Protein AF-0000000086658424 (afdb_homodimer)

Foldseek 3Di:
DDPLLVVLQQPWAEEEQDPAPLVVVVVVVVVGDYHYDHFPDDLPDDPVVDPDPWVSQQVVFVVSQVRVQVVCVPPPGHGQKYKGKDKWKDDVPDIFFFAPALVSLLVLLVVQAQHKIKMKMKMWMDGPVDIDIGMWMKIWHFYHDDSVRSNVQSVVVQQGNGHSRAACVPPSVVGTPDMGTAPVSRSHDRPVVVVVVSCVVRVVVD/DDPLLVVLQQPWAAEEQDPAPLVVVVVVVVVGDYHYDHFPDDPPDDPVVDPDPWVSQQVVFVVSQVRVQVVCVPPPGHGQKYKGKDKWKDDVPDIFFFAPALVSLLVLLVVQAQHKIKMKMKMWMDGPVDIDIGMWMKIWHFYHDDSVRSSVQSVVVQQGNGHSRAACVPPSVVGTPDMGTAPVSRSHDRPVVVVVVSCVVRVVVD

Solvent-accessible surface area (backbone atoms only — not comparable to full-atom values): 21266 Å² total; per-residue (Å²): 102,42,67,57,24,50,52,52,57,70,73,38,44,34,34,32,24,43,78,51,65,55,44,51,53,56,49,44,68,70,74,48,78,62,45,74,41,61,41,79,56,74,93,71,76,66,68,85,79,44,93,46,71,57,66,46,34,18,48,53,3,38,47,21,33,49,43,43,48,63,75,40,68,80,44,94,72,62,57,52,33,38,38,14,45,34,57,38,22,29,56,86,90,45,76,32,49,54,30,89,44,71,68,47,28,50,54,48,43,63,68,42,47,65,31,72,34,37,28,38,17,8,31,19,41,36,37,89,87,46,76,50,70,48,59,50,61,21,39,38,28,30,34,94,67,53,71,64,34,53,50,42,49,53,70,71,55,62,20,51,90,20,41,46,26,45,36,69,91,51,72,35,28,51,48,40,53,28,34,45,30,32,71,36,23,68,58,40,49,45,43,24,62,49,48,52,51,47,34,59,63,44,42,67,72,107,99,42,66,56,24,52,51,52,57,69,74,39,44,35,34,32,24,42,79,50,66,57,47,50,53,56,48,45,66,72,74,50,77,62,44,74,42,63,42,80,55,73,91,70,76,65,65,87,79,44,93,47,71,55,66,46,34,18,47,54,4,38,48,21,33,50,43,42,46,64,75,41,68,80,44,92,72,59,57,53,32,39,38,15,45,36,57,39,23,29,56,86,89,47,76,32,47,55,30,88,44,71,68,47,27,49,54,47,44,61,68,42,46,65,32,73,33,37,28,36,17,8,30,18,41,37,37,89,87,45,74,51,72,48,61,50,62,21,40,39,28,30,34,93,68,53,71,63,35,53,51,44,49,52,70,72,56,61,21,50,89,20,42,44,27,45,35,66,91,52,75,36,28,51,49,39,54,28,34,44,29,31,70,36,23,70,57,39,51,46,43,24,62,48,47,53,51,47,34,60,64,44,43,66,73,109

InterPro domains:
  IPR003697 Nucleoside triphosphate pyrophosphatase Maf-like protein [MF_00528] (13-203)
  IPR003697 Nucleoside triphosphate pyrophosphatase Maf-like protein [PF02545] (13-200)
  IPR003697 Nucleoside triphosphate pyrophosphatase Maf-like protein [PIRSF006305] (11-201)
  IPR003697 Nucleoside triphosphate pyrophosphatase Maf-like protein [PTHR43213] (12-201)
  IPR003697 Nucleoside triphosphate pyrophosphatase Maf-like protein [TIGR00172] (13-198)
  IPR003697 Nucleoside triphosphate pyrophosphatase Maf-like protein [cd00555] (14-198)
  IPR029001 Inosine triphosphate pyrophosphatase-like [G3DSA:3.90.950.10] (10-203)
  IPR029001 Inosine triphosphate pyrophosphatase-like [SSF52972] (13-200)

Structure (mmCIF, N/CA/C/O backbone):
data_AF-0000000086658424-model_v1
#
loop_
_entity.id
_entity.type
_entity.pdbx_description
1 polymer 'Uncharacterized protein'
#
loop_
_atom_site.group_PDB
_atom_site.id
_atom_site.type_symbol
_atom_site.label_atom_id
_atom_site.label_alt_id
_atom_site.label_comp_id
_atom_site.label_asym_id
_atom_site.label_entity_id
_atom_site.label_seq_id
_atom_site.pdbx_PDB_ins_code
_atom_site.Cartn_x
_atom_site.Cartn_y
_atom_site.Cartn_z
_atom_site.occupancy
_atom_site.B_iso_or_equiv
_atom_site.auth_seq_id
_atom_site.auth_comp_id
_atom_site.auth_asym_id
_atom_site.auth_atom_id
_atom_site.pdbx_PDB_model_num
ATOM 1 N N . MET A 1 1 ? 13.133 10.625 6.812 1 86.56 1 MET A N 1
ATOM 2 C CA . MET A 1 1 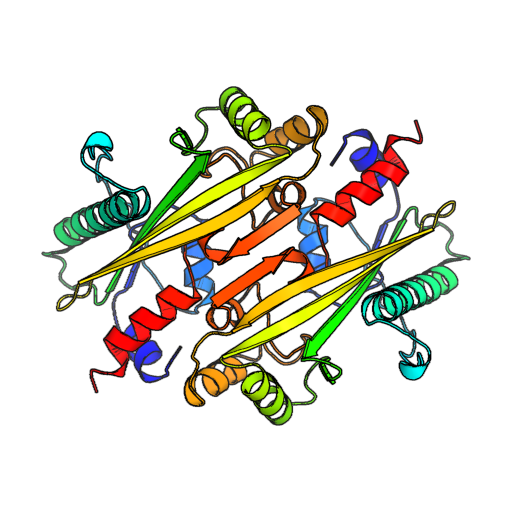? 13.023 11.875 7.562 1 86.56 1 MET A CA 1
ATOM 3 C C . MET A 1 1 ? 14.406 12.406 7.941 1 86.56 1 MET A C 1
ATOM 5 O O . MET A 1 1 ? 15.273 11.641 8.359 1 86.56 1 MET A O 1
ATOM 9 N N . LEU A 1 2 ? 14.555 13.734 7.816 1 90.5 2 LEU A N 1
ATOM 10 C CA . LEU A 1 2 ? 15.828 14.359 8.148 1 90.5 2 LEU A CA 1
ATOM 11 C C . LEU A 1 2 ? 16.078 14.289 9.656 1 90.5 2 LEU A C 1
ATOM 13 O O . LEU A 1 2 ? 15.148 14.367 10.453 1 90.5 2 LEU A O 1
ATOM 17 N N . GLU A 1 3 ? 17.359 14.203 9.953 1 91.38 3 GLU A N 1
ATOM 18 C CA . GLU A 1 3 ? 17.734 14.031 11.359 1 91.38 3 GLU A CA 1
ATOM 19 C C . GLU A 1 3 ? 17.219 15.18 12.211 1 91.38 3 GLU A C 1
ATOM 21 O O . GLU A 1 3 ? 16.656 14.953 13.297 1 91.38 3 GLU A O 1
ATOM 26 N N . PRO A 1 4 ? 17.375 16.422 11.781 1 93.25 4 PRO A N 1
ATOM 27 C CA . PRO A 1 4 ? 16.828 17.531 12.586 1 93.25 4 PRO A CA 1
ATOM 28 C C . PRO A 1 4 ? 15.328 17.406 12.812 1 93.25 4 PRO A C 1
ATOM 30 O O . PRO A 1 4 ? 14.828 17.75 13.891 1 93.25 4 PRO A O 1
ATOM 33 N N . THR A 1 5 ? 14.648 16.984 11.812 1 95.19 5 THR A N 1
ATOM 34 C CA . THR A 1 5 ? 13.203 16.766 11.922 1 95.19 5 THR A CA 1
ATOM 35 C C . THR A 1 5 ? 12.891 15.68 12.938 1 95.19 5 THR A C 1
ATOM 37 O O . THR A 1 5 ? 12.055 15.867 13.82 1 95.19 5 THR A O 1
ATOM 40 N N . MET A 1 6 ? 13.57 14.578 12.828 1 94.06 6 MET A N 1
ATOM 41 C CA . MET A 1 6 ? 13.367 13.469 13.75 1 94.06 6 MET A CA 1
ATOM 42 C C . MET A 1 6 ? 13.641 13.898 15.188 1 94.06 6 MET A C 1
ATOM 44 O O . MET A 1 6 ? 12.875 13.57 16.094 1 94.06 6 MET A O 1
ATOM 48 N N . GLN A 1 7 ? 14.672 14.625 15.367 1 94.31 7 GLN A N 1
ATOM 49 C CA . GLN A 1 7 ? 15.039 15.109 16.703 1 94.31 7 GLN A CA 1
ATOM 50 C C . GLN A 1 7 ? 13.953 16.016 17.266 1 94.31 7 GLN A C 1
ATOM 52 O O . GLN A 1 7 ? 13.562 15.867 18.438 1 94.31 7 GLN A O 1
ATOM 57 N N . ALA A 1 8 ? 13.539 16.891 16.469 1 94.75 8 ALA A N 1
ATOM 58 C CA . ALA A 1 8 ? 12.508 17.812 16.906 1 94.75 8 ALA A CA 1
ATOM 59 C C . ALA A 1 8 ? 11.227 17.078 17.281 1 94.75 8 ALA A C 1
ATOM 61 O O . ALA A 1 8 ? 10.602 17.375 18.312 1 94.75 8 ALA A O 1
ATOM 62 N N . LEU A 1 9 ? 10.859 16.125 16.484 1 95.75 9 LEU A N 1
ATOM 63 C CA . LEU A 1 9 ? 9.609 15.398 16.688 1 95.75 9 LEU A CA 1
ATOM 64 C C . LEU A 1 9 ? 9.711 14.484 17.906 1 95.75 9 LEU A C 1
ATOM 66 O O . LEU A 1 9 ? 8.742 14.328 18.656 1 95.75 9 LEU A O 1
ATOM 70 N N . THR A 1 10 ? 10.852 13.914 18.109 1 95 10 THR A N 1
ATOM 71 C CA . THR A 1 10 ? 11.016 12.992 19.234 1 95 10 THR A CA 1
ATOM 72 C C . THR A 1 10 ? 11.062 13.75 20.562 1 95 10 THR A C 1
ATOM 74 O O . THR A 1 10 ? 10.68 13.219 21.594 1 95 10 THR A O 1
ATOM 77 N N . ALA A 1 11 ? 11.43 14.953 20.516 1 94.88 11 ALA A N 1
ATOM 78 C CA . ALA A 1 11 ? 11.578 15.766 21.719 1 94.88 11 ALA A CA 1
ATOM 79 C C . ALA A 1 11 ? 10.258 16.438 22.094 1 94.88 11 ALA A C 1
ATOM 81 O O . ALA A 1 11 ? 10.102 16.922 23.219 1 94.88 11 ALA A O 1
ATOM 82 N N . GLY A 1 12 ? 9.367 16.5 21.219 1 95.94 12 GLY A N 1
ATOM 83 C CA . GLY A 1 12 ? 8.156 17.266 21.453 1 95.94 12 GLY A CA 1
ATOM 84 C C . GLY A 1 12 ? 6.945 16.406 21.734 1 95.94 12 GLY A C 1
ATOM 85 O O . GLY A 1 12 ? 7 15.18 21.578 1 95.94 12 GLY A O 1
ATOM 86 N N . ARG A 1 13 ? 5.828 17.094 22.141 1 98.06 13 ARG A N 1
ATOM 87 C CA . ARG A 1 13 ? 4.527 16.469 22.328 1 98.06 13 ARG A CA 1
ATOM 88 C C . ARG A 1 13 ? 3.754 16.422 21.016 1 98.06 13 ARG A C 1
ATOM 90 O O . ARG A 1 13 ? 3.396 17.469 20.469 1 98.06 13 ARG A O 1
ATOM 97 N N . LEU A 1 14 ? 3.521 15.219 20.547 1 98.31 14 LEU A N 1
ATOM 98 C CA . LEU A 1 14 ? 2.871 15.031 19.25 1 98.31 14 LEU A CA 1
ATOM 99 C C . LEU A 1 14 ? 1.434 14.555 19.422 1 98.31 14 LEU A C 1
ATOM 101 O O . LEU A 1 14 ? 1.171 13.648 20.219 1 98.31 14 LEU A O 1
ATOM 105 N N . ILE A 1 15 ? 0.523 15.195 18.672 1 98.75 15 ILE A N 1
ATOM 106 C CA . ILE A 1 15 ? -0.893 14.852 18.766 1 98.75 15 ILE A CA 1
ATOM 107 C C . ILE A 1 15 ? -1.399 14.406 17.391 1 98.75 15 ILE A C 1
ATOM 109 O O . ILE A 1 15 ? -1.143 15.062 16.375 1 98.75 15 ILE A O 1
ATOM 113 N N . LEU A 1 16 ? -1.988 13.305 17.328 1 98.62 16 LEU A N 1
ATOM 114 C CA . LEU A 1 16 ? -2.76 12.875 16.172 1 98.62 16 LEU A CA 1
ATOM 115 C C . LEU A 1 16 ? -4.246 13.156 16.375 1 98.62 16 LEU A C 1
ATOM 117 O O . LEU A 1 16 ? -4.91 12.477 17.156 1 98.62 16 LEU A O 1
ATOM 121 N N . ALA A 1 17 ? -4.785 14.133 15.672 1 98.44 17 ALA A N 1
ATOM 122 C CA . ALA A 1 17 ? -6.191 14.523 15.766 1 98.44 17 ALA A CA 1
ATOM 123 C C . ALA A 1 17 ? -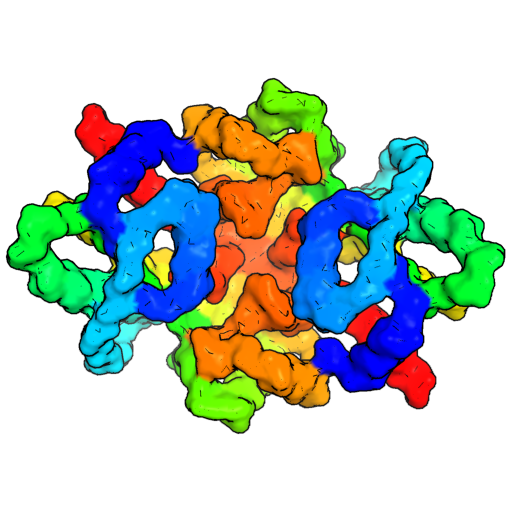7.059 13.648 14.867 1 98.44 17 ALA A C 1
ATOM 125 O O . ALA A 1 17 ? -7.75 14.148 13.977 1 98.44 17 ALA A O 1
ATOM 126 N N . SER A 1 18 ? -7.055 12.383 15.062 1 97.06 18 SER A N 1
ATOM 127 C CA . SER A 1 18 ? -7.777 11.398 14.266 1 97.06 18 SER A CA 1
ATOM 128 C C . SER A 1 18 ? -8.109 10.156 15.078 1 97.06 18 SER A C 1
ATOM 130 O O . SER A 1 18 ? -7.305 9.711 15.898 1 97.06 18 SER A O 1
ATOM 132 N N . GLY A 1 19 ? -9.297 9.656 14.875 1 94 19 GLY A N 1
ATOM 133 C CA . GLY A 1 19 ? -9.672 8.391 15.469 1 94 19 GLY A CA 1
ATOM 134 C C . GLY A 1 19 ? -9.414 7.203 14.555 1 94 19 GLY A C 1
ATOM 135 O O . GLY A 1 19 ? -9.758 6.066 14.891 1 94 19 GLY A O 1
ATOM 136 N N . SER A 1 20 ? -8.844 7.387 13.414 1 94.75 20 SER A N 1
ATOM 137 C CA . SER A 1 20 ? -8.586 6.328 12.438 1 94.75 20 SER A CA 1
ATOM 138 C C . SER A 1 20 ? -7.457 5.414 12.898 1 94.75 20 SER A C 1
ATOM 140 O O . SER A 1 20 ? -6.316 5.859 13.055 1 94.75 20 SER A O 1
ATOM 142 N N . PRO A 1 21 ? -7.715 4.133 13.047 1 94.81 21 PRO A N 1
ATOM 143 C CA . PRO A 1 21 ? -6.633 3.209 13.398 1 94.81 21 PRO A CA 1
ATOM 144 C C . PRO A 1 21 ? -5.539 3.146 12.336 1 94.81 21 PRO A C 1
ATOM 146 O O . PRO A 1 21 ? -4.359 2.996 12.672 1 94.81 21 PRO A O 1
ATOM 149 N N . ARG A 1 22 ? -5.891 3.277 11.117 1 95.12 22 ARG A N 1
ATOM 150 C CA . ARG A 1 22 ? -4.914 3.223 10.039 1 95.12 22 ARG A CA 1
ATOM 151 C C . ARG A 1 22 ? -3.951 4.402 10.109 1 95.12 22 ARG A C 1
ATOM 153 O O . ARG A 1 22 ? -2.744 4.238 9.914 1 95.12 22 ARG A O 1
ATOM 160 N N . ARG A 1 23 ? -4.453 5.582 10.352 1 96.56 23 ARG A N 1
ATOM 161 C CA . ARG A 1 23 ? -3.598 6.754 10.484 1 96.56 23 ARG A CA 1
ATOM 162 C C . ARG A 1 23 ? -2.625 6.594 11.648 1 96.56 23 ARG A C 1
ATOM 164 O O . ARG A 1 23 ? -1.448 6.941 11.531 1 96.56 23 ARG A O 1
ATOM 171 N N . TYR A 1 24 ? -3.152 6.043 12.672 1 95.69 24 TYR A N 1
ATOM 172 C CA . TYR A 1 24 ? -2.303 5.777 13.828 1 95.69 24 TYR A CA 1
ATOM 173 C C . TYR A 1 24 ? -1.211 4.77 13.484 1 95.69 24 TYR A C 1
ATOM 175 O O . TYR A 1 24 ? -0.041 4.977 13.812 1 95.69 24 TYR A O 1
ATOM 183 N N . GLU A 1 25 ? -1.564 3.68 12.82 1 94.44 25 GLU A N 1
ATOM 184 C CA . GLU A 1 25 ? -0.61 2.65 12.414 1 94.44 25 GLU A CA 1
ATOM 185 C C . GLU A 1 25 ? 0.49 3.234 11.531 1 94.44 25 GLU A C 1
ATOM 187 O O . GLU A 1 25 ? 1.666 2.902 11.695 1 94.44 25 GLU A O 1
ATOM 192 N N . ILE A 1 26 ? 0.102 4.062 10.641 1 94.31 26 ILE A N 1
ATOM 193 C CA . ILE A 1 26 ? 1.041 4.656 9.695 1 94.31 26 ILE A CA 1
ATOM 194 C C . ILE A 1 26 ? 2.062 5.508 10.445 1 94.31 26 ILE A C 1
ATOM 196 O O . ILE A 1 26 ? 3.27 5.383 10.219 1 94.31 26 ILE A O 1
ATOM 200 N N . ILE A 1 27 ? 1.636 6.34 11.367 1 92.94 27 ILE A N 1
ATOM 201 C CA . ILE A 1 27 ? 2.541 7.254 12.055 1 92.94 27 ILE A CA 1
ATOM 202 C C . ILE A 1 27 ? 3.381 6.484 13.07 1 92.94 27 ILE A C 1
ATOM 204 O O . ILE A 1 27 ? 4.535 6.832 13.328 1 92.94 27 ILE A O 1
ATOM 208 N N . GLN A 1 28 ? 2.77 5.426 13.609 1 92.94 28 GLN A N 1
ATOM 209 C CA . GLN A 1 28 ? 3.527 4.57 14.516 1 92.94 28 GLN A CA 1
ATOM 210 C C . GLN A 1 28 ? 4.73 3.951 13.812 1 92.94 28 GLN A C 1
ATOM 212 O O . GLN A 1 28 ? 5.805 3.818 14.406 1 92.94 28 GLN A O 1
ATOM 217 N N . LYS A 1 29 ? 4.59 3.596 12.625 1 91.31 29 LYS A N 1
ATOM 218 C CA . LYS A 1 29 ? 5.66 2.977 11.844 1 91.31 29 LYS A CA 1
ATOM 219 C C . LYS A 1 29 ? 6.816 3.947 11.633 1 91.31 29 LYS A C 1
ATOM 221 O O . LYS A 1 29 ? 7.941 3.529 11.336 1 91.31 29 LYS A O 1
ATOM 226 N N . LEU A 1 30 ? 6.527 5.23 11.805 1 91.12 30 LEU A N 1
ATOM 227 C CA . LEU A 1 30 ? 7.566 6.242 11.664 1 91.12 30 LEU A CA 1
ATOM 228 C C . LEU A 1 30 ? 8.445 6.297 12.906 1 91.12 30 LEU A C 1
ATOM 230 O O . LEU A 1 30 ? 9.461 7.004 12.922 1 91.12 30 LEU A O 1
ATOM 234 N N . GLY A 1 31 ? 8.102 5.578 13.93 1 89.56 31 GLY A N 1
ATOM 235 C CA . GLY A 1 31 ? 8.867 5.562 15.164 1 89.56 31 GLY A CA 1
ATOM 236 C C . GLY A 1 31 ? 8.562 6.738 16.078 1 89.56 31 GLY A C 1
ATOM 237 O O . GLY A 1 31 ? 9.383 7.113 16.906 1 89.56 31 GLY A O 1
ATOM 238 N N . LEU A 1 32 ? 7.488 7.371 15.844 1 93 32 LEU A N 1
ATOM 239 C CA . LEU A 1 32 ? 7.082 8.531 16.625 1 93 32 LEU A CA 1
ATOM 240 C C . LEU A 1 32 ? 5.941 8.18 17.578 1 93 32 LEU A C 1
ATOM 242 O O . LEU A 1 32 ? 5.098 7.336 17.25 1 93 32 LEU A O 1
ATOM 246 N N . ASN A 1 33 ? 5.965 8.758 18.656 1 93.94 33 ASN A N 1
ATOM 247 C CA . ASN A 1 33 ? 4.93 8.523 19.656 1 93.94 33 ASN A CA 1
ATOM 248 C C . ASN A 1 33 ? 3.887 9.633 19.656 1 93.94 33 ASN A C 1
ATOM 250 O O . ASN A 1 33 ? 4.125 10.711 20.203 1 93.94 33 ASN A O 1
ATOM 254 N N . PHE A 1 34 ? 2.736 9.359 19.203 1 96.94 34 PHE A N 1
ATOM 255 C CA . PHE A 1 34 ? 1.647 10.328 19.141 1 96.94 34 PHE A CA 1
ATOM 256 C C . PHE A 1 34 ? 0.583 10.023 20.188 1 96.94 34 PHE A C 1
ATOM 258 O O . PHE A 1 34 ? 0.247 8.859 20.422 1 96.94 34 PHE A O 1
ATOM 265 N N . GLU A 1 35 ? 0.128 10.992 20.797 1 97.81 35 GLU A N 1
ATOM 266 C CA . GLU A 1 35 ? -1.126 10.93 21.547 1 97.81 35 GLU A CA 1
ATOM 267 C C . GLU A 1 35 ? -2.326 11.078 20.625 1 97.81 35 GLU A C 1
ATOM 269 O O . GLU A 1 35 ? -2.375 12.008 19.812 1 97.81 35 GLU A O 1
ATOM 274 N N . VAL A 1 36 ? -3.219 10.172 20.734 1 98.19 36 VAL A N 1
ATOM 275 C CA . VAL A 1 36 ? -4.418 10.258 19.906 1 98.19 36 VAL A CA 1
ATOM 276 C C . VAL A 1 36 ? -5.477 11.094 20.609 1 98.19 36 VAL A C 1
ATOM 278 O O . VAL A 1 36 ? -5.809 10.844 21.781 1 98.19 36 VAL A O 1
ATOM 281 N N . MET A 1 37 ? -5.918 12.078 20.016 1 98 37 MET A N 1
ATOM 282 C CA . MET A 1 37 ? -7.027 12.906 20.484 1 98 37 MET A CA 1
ATOM 283 C C . MET A 1 37 ? -8.055 13.117 19.375 1 98 37 MET A C 1
ATOM 285 O O . MET A 1 37 ? -7.852 13.953 18.484 1 98 37 MET A O 1
ATOM 289 N N . ILE A 1 38 ? -9.117 12.461 19.484 1 97.31 38 ILE A N 1
ATOM 290 C CA . ILE A 1 38 ? -10.133 12.492 18.438 1 97.31 38 ILE A CA 1
ATOM 291 C C . ILE A 1 38 ? -10.859 13.836 18.469 1 97.31 38 ILE A C 1
ATOM 293 O O . ILE A 1 38 ? -11.266 14.305 19.531 1 97.31 38 ILE A O 1
ATOM 297 N N . SER A 1 39 ? -10.977 14.445 17.312 1 96.75 39 SER A N 1
ATOM 298 C CA . SER A 1 39 ? -11.672 15.727 17.188 1 96.75 39 SER A CA 1
ATOM 299 C C . SER A 1 39 ? -13.164 15.578 17.453 1 96.75 39 SER A C 1
ATOM 301 O O . SER A 1 39 ? -13.773 14.586 17.047 1 96.75 39 SER A O 1
ATOM 303 N N . ASN A 1 40 ? -13.797 16.578 18.016 1 94 40 ASN A N 1
ATOM 304 C CA . ASN A 1 40 ? -15.242 16.656 18.219 1 94 40 ASN A CA 1
ATOM 305 C C . ASN A 1 40 ? -15.906 17.547 17.156 1 94 40 ASN A C 1
ATOM 307 O O . ASN A 1 40 ? -17.078 17.891 17.281 1 94 40 ASN A O 1
ATOM 311 N N . TYR A 1 41 ? -15.07 17.953 16.266 1 92 41 TYR A N 1
ATOM 312 C CA . TYR A 1 41 ? -15.602 18.828 15.219 1 92 41 TYR A CA 1
ATOM 313 C C . TYR A 1 41 ? -16.781 18.156 14.508 1 92 41 TYR A C 1
ATOM 315 O O . TYR A 1 41 ? -16.656 17.031 14.016 1 92 41 TYR A O 1
ATOM 323 N N . ASP A 1 42 ? -17.938 18.844 14.508 1 86.56 42 ASP A N 1
ATOM 324 C CA . ASP A 1 42 ? -19.125 18.375 13.789 1 86.56 42 ASP A CA 1
ATOM 325 C C . ASP A 1 42 ? -19.016 18.688 12.297 1 86.56 42 ASP A C 1
ATOM 327 O O . ASP A 1 42 ? -19.141 19.828 11.883 1 86.56 42 ASP A O 1
ATOM 331 N N . GLU A 1 43 ? -18.734 17.734 11.484 1 81.62 43 GLU A N 1
ATOM 332 C CA . GLU A 1 43 ? -18.5 17.906 10.055 1 81.62 43 GLU A CA 1
ATOM 333 C C . GLU A 1 43 ? -19.719 18.531 9.375 1 81.62 43 GLU A C 1
ATOM 335 O O . GLU A 1 43 ? -20.469 17.844 8.672 1 81.62 43 GLU A O 1
ATOM 340 N N . ASN A 1 44 ? -19.938 19.891 9.492 1 86.12 44 ASN A N 1
ATOM 341 C CA . ASN A 1 44 ? -21.062 20.625 8.922 1 86.12 44 ASN A CA 1
ATOM 342 C C . ASN A 1 44 ? -20.609 21.578 7.828 1 86.12 44 ASN A C 1
ATOM 344 O O . ASN A 1 44 ? -21.312 22.547 7.512 1 86.12 44 ASN A O 1
ATOM 348 N N . LEU A 1 45 ? -19.5 21.344 7.383 1 90.94 45 LEU A N 1
ATOM 349 C CA . LEU A 1 45 ? -18.969 22.188 6.32 1 90.94 45 LEU A CA 1
ATOM 350 C C . LEU A 1 45 ? -19.828 22.078 5.062 1 90.94 45 LEU A C 1
ATOM 352 O O . LEU A 1 45 ? -20.094 20.969 4.586 1 90.94 45 LEU A O 1
ATOM 356 N N . ASP A 1 46 ? -20.312 23.188 4.531 1 94 46 ASP A N 1
ATOM 357 C CA . ASP A 1 46 ? -21.172 23.234 3.354 1 94 46 ASP A CA 1
ATOM 358 C C . ASP A 1 46 ? -20.359 22.969 2.08 1 94 46 ASP A C 1
ATOM 360 O O . ASP A 1 46 ? -19.672 23.859 1.589 1 94 46 ASP A O 1
ATOM 364 N N . ARG A 1 47 ? -20.578 21.781 1.57 1 92.56 47 ARG A N 1
ATOM 365 C CA . ARG A 1 47 ? -19.828 21.359 0.386 1 92.56 47 ARG A CA 1
ATOM 366 C C . ARG A 1 47 ? -20.078 22.297 -0.783 1 92.56 47 ARG A C 1
ATOM 368 O O . ARG A 1 47 ? -19.203 22.516 -1.617 1 92.56 47 ARG A O 1
ATOM 375 N N . SER A 1 48 ? -21.203 22.938 -0.91 1 93.81 48 SER A N 1
ATOM 376 C CA . SER A 1 48 ? -21.594 23.766 -2.045 1 93.81 48 SER A CA 1
ATOM 377 C C . SER A 1 48 ? -20.734 25.031 -2.145 1 93.81 48 SER A C 1
ATOM 379 O O . SER A 1 48 ? -20.688 25.672 -3.191 1 93.81 48 SER A O 1
ATOM 381 N N . LYS A 1 49 ? -20.094 25.312 -1.074 1 95.31 49 LYS A N 1
ATOM 382 C CA . LYS A 1 49 ? -19.266 26.516 -1.04 1 95.31 49 LYS A CA 1
ATOM 383 C C . LYS A 1 49 ? -17.891 26.25 -1.642 1 95.31 49 LYS A C 1
ATOM 385 O O . LYS A 1 49 ? -17.078 27.172 -1.774 1 95.31 49 LYS A O 1
ATOM 390 N N . TYR A 1 50 ? -17.641 25.047 -1.986 1 95.25 50 TYR A N 1
ATOM 391 C CA . TYR A 1 50 ? -16.328 24.688 -2.492 1 95.25 50 TYR A CA 1
ATOM 392 C C . TYR A 1 50 ? -16.375 24.375 -3.984 1 95.25 50 TYR A C 1
ATOM 394 O O . TYR A 1 50 ? -17.328 23.75 -4.461 1 95.25 50 TYR A O 1
ATOM 402 N N . LYS A 1 51 ? -15.328 24.812 -4.625 1 93.69 51 LYS A N 1
ATOM 403 C CA . LYS A 1 51 ? -15.258 24.609 -6.07 1 93.69 51 LYS A CA 1
ATOM 404 C C . LYS A 1 51 ? -14.641 23.25 -6.402 1 93.69 51 LYS A C 1
ATOM 406 O O . LYS A 1 51 ? -14.82 22.734 -7.508 1 93.69 51 LYS A O 1
ATOM 411 N N . ASN A 1 52 ? -13.836 22.703 -5.488 1 95.31 52 ASN A N 1
ATOM 412 C CA . ASN A 1 52 ? -13.227 21.406 -5.754 1 95.31 52 ASN A CA 1
ATOM 413 C C . ASN A 1 52 ? -13.133 20.562 -4.484 1 95.31 52 ASN A C 1
ATOM 415 O O . ASN A 1 52 ? -13.156 21.094 -3.377 1 95.31 52 ASN A O 1
ATOM 419 N N . HIS A 1 53 ? -13.008 19.219 -4.691 1 97.19 53 HIS A N 1
ATOM 420 C CA . HIS A 1 53 ? -12.953 18.234 -3.607 1 97.19 53 HIS A CA 1
ATOM 421 C C . HIS A 1 53 ? -11.727 18.469 -2.729 1 97.19 53 HIS A C 1
ATOM 423 O O . HIS A 1 53 ? -11.789 18.266 -1.512 1 97.19 53 HIS A O 1
ATOM 429 N N . GLY A 1 54 ? -10.656 18.891 -3.33 1 97.44 54 GLY A N 1
ATOM 430 C CA . GLY A 1 54 ? -9.391 19.078 -2.627 1 97.44 54 GLY A CA 1
ATOM 431 C C . GLY A 1 54 ? -9.461 20.156 -1.555 1 97.44 54 GLY A C 1
ATOM 432 O O . GLY A 1 54 ? -9.078 19.922 -0.407 1 97.44 54 GLY A O 1
ATOM 433 N N . ASP A 1 55 ? -9.984 21.344 -1.912 1 97.56 55 ASP A N 1
ATOM 434 C CA . ASP A 1 55 ? -10.125 22.438 -0.958 1 97.56 55 ASP A CA 1
ATOM 435 C C . ASP A 1 55 ? -11.07 22.062 0.177 1 97.56 55 ASP A C 1
ATOM 437 O O . ASP A 1 55 ? -10.836 22.406 1.335 1 97.56 55 ASP A O 1
ATOM 441 N N . TYR A 1 56 ? -12.078 21.344 -0.204 1 97.06 56 TYR A N 1
ATOM 442 C CA . TYR A 1 56 ? -13.078 20.906 0.764 1 97.06 56 TYR A CA 1
ATOM 443 C C . TYR A 1 56 ? -12.469 19.984 1.806 1 97.06 56 TYR A C 1
ATOM 445 O O . TYR A 1 56 ? -12.594 20.219 3.01 1 97.06 56 TYR A O 1
ATOM 453 N N . ILE A 1 57 ? -11.766 18.922 1.381 1 97.44 57 ILE A N 1
ATOM 454 C CA . ILE A 1 57 ? -11.242 17.906 2.285 1 97.44 57 ILE A CA 1
ATOM 455 C C . ILE A 1 57 ? -10.125 18.516 3.141 1 97.44 57 ILE A C 1
ATOM 457 O O . ILE A 1 57 ? -9.953 18.125 4.301 1 97.44 57 ILE A O 1
ATOM 461 N N . GLN A 1 58 ? -9.344 19.391 2.578 1 97.38 58 GLN A N 1
ATOM 462 C CA . GLN A 1 58 ? -8.297 20.094 3.322 1 97.38 58 GLN A CA 1
ATOM 463 C C . GLN A 1 58 ? -8.875 20.859 4.508 1 97.38 58 GLN A C 1
ATOM 465 O O . GLN A 1 58 ? -8.312 20.828 5.605 1 97.38 58 GLN A O 1
ATOM 470 N N . ASP A 1 59 ? -9.977 21.562 4.254 1 97.94 59 ASP A N 1
ATOM 471 C CA . ASP A 1 59 ? -10.602 22.344 5.312 1 97.94 59 ASP A CA 1
ATOM 472 C C . ASP A 1 59 ? -11.195 21.422 6.387 1 97.94 59 ASP A C 1
ATOM 474 O O . ASP A 1 59 ? -11.164 21.766 7.574 1 97.94 59 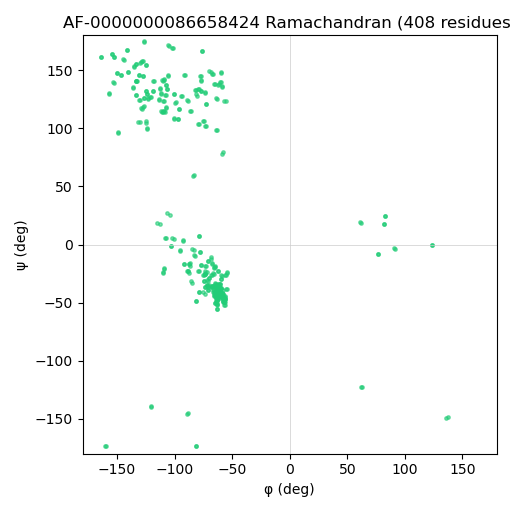ASP A O 1
ATOM 478 N N . LEU A 1 60 ? -11.727 20.312 5.957 1 97.56 60 LEU A N 1
ATOM 479 C CA . LEU A 1 60 ? -12.219 19.359 6.945 1 97.56 60 LEU A CA 1
ATOM 480 C C . LEU A 1 60 ? -11.102 18.938 7.895 1 97.56 60 LEU A C 1
ATOM 482 O O . LEU A 1 60 ? -11.289 18.922 9.109 1 97.56 60 LEU A O 1
ATOM 486 N N . ALA A 1 61 ? -9.938 18.641 7.375 1 98.31 61 ALA A N 1
ATOM 487 C CA . ALA A 1 61 ? -8.781 18.281 8.203 1 98.31 61 ALA A CA 1
ATOM 488 C C . ALA A 1 61 ? -8.398 19.453 9.117 1 98.31 61 ALA A C 1
ATOM 490 O O . ALA A 1 61 ? -8.133 19.25 10.305 1 98.31 61 ALA A O 1
ATOM 491 N N . LYS A 1 62 ? -8.383 20.625 8.531 1 98.5 62 LYS A N 1
ATOM 492 C CA . LYS A 1 62 ? -8.008 21.828 9.258 1 98.5 62 LYS A CA 1
ATOM 493 C C . LYS A 1 62 ? -8.914 22.047 10.469 1 98.5 62 LYS A C 1
ATOM 495 O O . LYS A 1 62 ? -8.422 22.297 11.578 1 98.5 62 LYS A O 1
ATOM 500 N N . PHE A 1 63 ? -10.195 21.906 10.312 1 98.12 63 PHE A N 1
ATOM 501 C CA . PHE A 1 63 ? -11.141 22.188 11.383 1 98.12 63 PHE A CA 1
ATOM 502 C C . PHE A 1 63 ? -11.055 21.125 12.477 1 98.12 63 PHE A C 1
ATOM 504 O O . PHE A 1 63 ? -11.242 21.422 13.656 1 98.12 63 PHE A O 1
ATOM 511 N N . LYS A 1 64 ? -10.734 19.906 12.109 1 98.12 64 LYS A N 1
ATOM 512 C CA . LYS A 1 64 ? -10.484 18.891 13.117 1 98.12 64 LYS A CA 1
ATOM 513 C C . LYS A 1 64 ? -9.273 19.234 13.977 1 98.12 64 LYS A C 1
ATOM 515 O O . LYS A 1 64 ? -9.312 19.094 15.195 1 98.12 64 LYS A O 1
ATOM 520 N N . VAL A 1 65 ? -8.227 19.703 13.352 1 98.62 65 VAL A N 1
ATOM 521 C CA . VAL A 1 65 ? -7.008 20.078 14.055 1 98.62 65 VAL A CA 1
ATOM 522 C C . VAL A 1 65 ? -7.281 21.297 14.945 1 98.62 65 VAL A C 1
ATOM 524 O O . VAL A 1 65 ? -6.82 21.344 16.094 1 98.62 65 VAL A O 1
ATOM 527 N N . HIS A 1 66 ? -8.055 22.266 14.438 1 98.19 66 HIS A N 1
ATOM 528 C CA . HIS A 1 66 ? -8.375 23.453 15.211 1 98.19 66 HIS A CA 1
ATOM 529 C C . HIS A 1 66 ? -9.172 23.094 16.453 1 98.19 66 HIS A C 1
ATOM 531 O O . HIS A 1 66 ? -8.953 23.672 17.531 1 98.19 66 HIS A O 1
ATOM 537 N N . ASP A 1 67 ? -10.086 22.203 16.297 1 98.12 67 ASP A N 1
ATOM 538 C CA . ASP A 1 67 ? -10.859 21.75 17.438 1 98.12 67 ASP A CA 1
ATOM 539 C C . ASP A 1 67 ? -9.938 21.203 18.531 1 98.12 67 ASP A C 1
ATOM 541 O O . ASP A 1 67 ? -10.039 21.609 19.688 1 98.12 67 ASP A O 1
ATOM 545 N N . VAL A 1 68 ? -9.047 20.281 18.188 1 98.31 68 VAL A N 1
ATOM 546 C CA . VAL A 1 68 ? -8.125 19.656 19.125 1 98.31 68 VAL A CA 1
ATOM 547 C C . VAL A 1 68 ? -7.18 20.719 19.703 1 98.31 68 VAL A C 1
ATOM 549 O O . VAL A 1 68 ? -6.902 20.719 20.906 1 98.31 68 VAL A O 1
ATOM 552 N N . TYR A 1 69 ? -6.684 21.625 18.844 1 97.88 69 TYR A N 1
ATOM 553 C CA . TYR A 1 69 ? -5.805 22.703 19.266 1 97.88 69 TYR A CA 1
ATOM 554 C C . TYR A 1 69 ? -6.461 23.547 20.359 1 97.88 69 TYR A C 1
ATOM 556 O O . TYR A 1 69 ? -5.844 23.844 21.375 1 97.88 69 TYR A O 1
ATOM 564 N N . GLN A 1 70 ? -7.719 23.922 20.156 1 97.25 70 GLN A N 1
ATOM 565 C CA . GLN A 1 70 ? -8.445 24.75 21.109 1 97.25 70 GLN A CA 1
ATOM 566 C C . GLN A 1 70 ? -8.617 24.047 22.453 1 97.25 70 GLN A C 1
ATOM 568 O O . GLN A 1 70 ? -8.516 24.656 23.516 1 97.25 70 GLN A O 1
ATOM 573 N N . ARG A 1 71 ? -8.805 22.75 22.438 1 96.88 71 ARG A N 1
ATOM 574 C CA . ARG A 1 71 ? -8.992 21.969 23.656 1 96.88 71 ARG A CA 1
ATOM 575 C C . ARG A 1 71 ? -7.691 21.844 24.438 1 96.88 71 ARG A C 1
ATOM 577 O O . ARG A 1 71 ? -7.707 21.641 25.656 1 96.88 71 ARG A O 1
ATOM 584 N N . LEU A 1 72 ? -6.629 21.984 23.719 1 96.81 72 LEU A N 1
ATOM 585 C CA . LEU A 1 72 ? -5.328 21.766 24.344 1 96.81 72 LEU A CA 1
ATOM 586 C C . LEU A 1 72 ? -4.645 23.109 24.641 1 96.81 72 LEU A C 1
ATOM 588 O O . LEU A 1 72 ? -3.535 23.125 25.188 1 96.81 72 LEU A O 1
ATOM 592 N N . LYS A 1 73 ? -5.219 24.203 24.312 1 93.19 73 LYS A N 1
ATOM 593 C CA . LYS A 1 73 ? -4.586 25.516 24.344 1 93.19 73 LYS A CA 1
ATOM 594 C C . LYS A 1 73 ? -4.121 25.875 25.75 1 93.19 73 LYS A C 1
ATOM 596 O O . LYS A 1 73 ? -3.15 26.609 25.922 1 93.19 73 LYS A O 1
ATOM 601 N N . ASN A 1 74 ? -4.715 25.344 26.812 1 93.62 74 ASN A N 1
ATOM 602 C CA . ASN A 1 74 ? -4.375 25.688 28.188 1 93.62 74 ASN A CA 1
ATOM 603 C C . ASN A 1 74 ? -3.639 24.531 28.875 1 93.62 74 ASN A C 1
ATOM 605 O O . ASN A 1 74 ? -3.418 24.578 30.094 1 93.62 74 ASN A O 1
ATOM 609 N N . ASP A 1 75 ? -3.309 23.469 28.141 1 95.5 75 ASP A N 1
ATOM 610 C CA . ASP A 1 75 ? -2.537 22.359 28.703 1 95.5 75 ASP A CA 1
ATOM 611 C C . ASP A 1 75 ? -1.175 22.844 29.203 1 95.5 75 ASP A C 1
ATOM 613 O O . ASP A 1 75 ? -0.542 23.703 28.578 1 95.5 75 ASP A O 1
ATOM 617 N N . PRO A 1 76 ? -0.754 22.359 30.297 1 95.5 76 PRO A N 1
ATOM 618 C CA . PRO A 1 76 ? 0.554 22.75 30.828 1 95.5 76 PRO A CA 1
ATOM 619 C C . PRO A 1 76 ? 1.688 22.516 29.828 1 95.5 76 PRO A C 1
ATOM 621 O O . PRO A 1 76 ? 2.645 23.297 29.781 1 95.5 76 PRO A O 1
ATOM 624 N N . ILE A 1 77 ? 1.592 21.422 29.109 1 96 77 ILE A N 1
ATOM 625 C CA . ILE A 1 77 ? 2.555 21.141 28.047 1 96 77 ILE A CA 1
ATOM 626 C C . ILE A 1 77 ? 1.883 21.281 26.688 1 96 77 ILE A C 1
ATOM 628 O O . ILE A 1 77 ? 0.992 20.5 26.344 1 96 77 ILE A O 1
ATOM 632 N N . SER A 1 78 ? 2.33 22.234 25.953 1 95.81 78 SER A N 1
ATOM 633 C CA . SER A 1 78 ? 1.767 22.5 24.625 1 95.81 78 SER A CA 1
ATOM 634 C C . SER A 1 78 ? 2.273 21.484 23.609 1 95.81 78 SER A C 1
ATOM 636 O O . SER A 1 78 ? 3.449 21.109 23.625 1 95.81 78 SER A O 1
ATOM 638 N N . PRO A 1 79 ? 1.376 21.078 22.734 1 97.5 79 PRO A N 1
ATOM 639 C CA . PRO A 1 79 ? 1.882 20.219 21.672 1 97.5 79 PRO A CA 1
ATOM 640 C C . PRO A 1 79 ? 2.865 20.938 20.75 1 97.5 79 PRO A C 1
ATOM 642 O O . PRO A 1 79 ? 2.666 22.109 20.422 1 97.5 79 PRO A O 1
ATOM 645 N N . SER A 1 80 ? 3.906 20.25 20.406 1 97.38 80 SER A N 1
ATOM 646 C CA . SER A 1 80 ? 4.84 20.781 19.422 1 97.38 80 SER A CA 1
ATOM 647 C C . SER A 1 80 ? 4.309 20.609 18.016 1 97.38 80 SER A C 1
ATOM 649 O O . SER A 1 80 ? 4.711 21.328 17.094 1 97.38 80 SER A O 1
ATOM 651 N N . LEU A 1 81 ? 3.369 19.609 17.828 1 98.38 81 LEU A N 1
ATOM 652 C CA . LEU A 1 81 ? 2.773 19.328 16.531 1 98.38 81 LEU A CA 1
ATOM 653 C C . LEU A 1 81 ? 1.427 18.625 16.688 1 98.38 81 LEU A C 1
ATOM 655 O O . LEU A 1 81 ? 1.292 17.703 17.5 1 98.38 81 LEU A O 1
ATOM 659 N N . ILE A 1 82 ? 0.45 19.094 16.047 1 98.75 82 ILE A N 1
ATOM 660 C CA . ILE A 1 82 ? -0.83 18.406 15.875 1 98.75 82 ILE A CA 1
ATOM 661 C C . ILE A 1 82 ? -1.021 18.047 14.398 1 98.75 82 ILE A C 1
ATOM 663 O O . ILE A 1 82 ? -0.875 18.906 13.523 1 98.75 82 ILE A O 1
ATOM 667 N N . ILE A 1 83 ? -1.257 16.812 14.141 1 98.75 83 ILE A N 1
ATOM 668 C CA . ILE A 1 83 ? -1.559 16.359 12.789 1 98.75 83 ILE A CA 1
ATOM 669 C C . ILE A 1 83 ? -3.016 15.906 12.711 1 98.75 83 ILE A C 1
ATOM 671 O O . ILE A 1 83 ? -3.492 15.164 13.578 1 98.75 83 ILE A O 1
ATOM 675 N N . GLY A 1 84 ? -3.738 16.328 11.805 1 98.62 84 GLY A N 1
ATOM 676 C CA . GLY A 1 84 ? -5.066 15.852 11.469 1 98.62 84 GLY A CA 1
ATOM 677 C C . GLY A 1 84 ? -5.23 15.539 9.992 1 98.62 84 GLY A C 1
ATOM 678 O O . GLY A 1 84 ? -4.461 16.016 9.156 1 98.62 84 GLY A O 1
ATOM 679 N N . ALA A 1 85 ? -6.176 14.68 9.68 1 98.38 85 ALA A N 1
ATOM 680 C CA . ALA A 1 85 ? -6.461 14.305 8.297 1 98.38 85 ALA A CA 1
ATOM 681 C C . ALA A 1 85 ? -7.922 13.891 8.133 1 98.38 85 ALA A C 1
ATOM 683 O O . ALA A 1 85 ? -8.609 13.609 9.117 1 98.38 85 ALA A O 1
ATOM 684 N N . ASP A 1 86 ? -8.383 13.891 6.949 1 97.62 86 ASP A N 1
ATOM 685 C CA . ASP A 1 86 ? -9.688 13.398 6.531 1 97.62 86 ASP A CA 1
ATOM 686 C C . ASP A 1 86 ? -9.633 12.805 5.129 1 97.62 86 ASP A C 1
ATOM 688 O O . ASP A 1 86 ? -8.797 13.195 4.312 1 97.62 86 ASP A O 1
ATOM 692 N N . THR A 1 87 ? -10.438 11.773 4.91 1 98 87 THR A N 1
ATOM 693 C CA . THR A 1 87 ? -10.414 11.047 3.645 1 98 87 THR A CA 1
ATOM 694 C C . THR A 1 87 ? -11.836 10.766 3.158 1 98 87 THR A C 1
ATOM 696 O O . THR A 1 87 ? -12.703 10.391 3.947 1 98 87 THR A O 1
ATOM 699 N N . PHE A 1 88 ? -12.117 10.977 1.911 1 97.75 88 PHE A N 1
ATOM 700 C CA . PHE A 1 88 ? -13.336 10.445 1.301 1 97.75 88 PHE A CA 1
ATOM 701 C C . PHE A 1 88 ? -13.062 9.969 -0.12 1 97.75 88 PHE A C 1
ATOM 703 O O . PHE A 1 88 ? -11.969 10.18 -0.653 1 97.75 88 PHE A O 1
ATOM 710 N N . VAL A 1 89 ? -14.008 9.227 -0.689 1 98.69 89 VAL A N 1
ATOM 711 C CA . VAL A 1 89 ? -13.969 8.672 -2.039 1 98.69 89 VAL A CA 1
ATOM 712 C C . VAL A 1 89 ? -14.984 9.383 -2.924 1 98.69 89 VAL A C 1
ATOM 714 O O . VAL A 1 89 ? -16.078 9.734 -2.467 1 98.69 89 VAL A O 1
ATOM 717 N N . THR A 1 90 ? -14.57 9.617 -4.164 1 98.38 90 THR A N 1
ATOM 718 C CA . THR A 1 90 ? -15.508 10.266 -5.074 1 98.38 90 THR A CA 1
ATOM 719 C C . THR A 1 90 ? -15.648 9.469 -6.367 1 98.38 90 THR A C 1
ATOM 721 O O . THR A 1 90 ? -14.68 8.852 -6.824 1 98.38 90 THR A O 1
ATOM 724 N N . LEU A 1 91 ? -16.766 9.445 -6.906 1 97.62 91 LEU A N 1
ATOM 725 C CA . LEU A 1 91 ? -17.078 9.07 -8.281 1 97.62 91 LEU A CA 1
ATOM 726 C C . LEU A 1 91 ? -17.828 10.188 -8.992 1 97.62 91 LEU A C 1
ATOM 728 O O . LEU A 1 91 ? -19.047 10.352 -8.805 1 97.62 91 LEU A O 1
ATOM 732 N N . GLY A 1 92 ? -17.078 10.969 -9.805 1 93.44 92 GLY A N 1
ATOM 733 C CA . GLY A 1 92 ? -17.641 12.234 -10.258 1 93.44 92 GLY A CA 1
ATOM 734 C C . GLY A 1 92 ? -17.938 13.195 -9.125 1 93.44 92 GLY A C 1
ATOM 735 O O . GLY A 1 92 ? -17.062 13.477 -8.305 1 93.44 92 GLY A O 1
ATOM 736 N N . ASP A 1 93 ? -19.172 13.609 -9.031 1 91.44 93 ASP A N 1
ATOM 737 C CA . ASP A 1 93 ? -19.531 14.602 -8.023 1 91.44 93 ASP A CA 1
ATOM 738 C C . ASP A 1 93 ? -20.078 13.922 -6.762 1 91.44 93 ASP A C 1
ATOM 740 O O . ASP A 1 93 ? -20.281 14.578 -5.738 1 91.44 93 ASP A O 1
ATOM 744 N N . THR A 1 94 ? -20.203 12.656 -6.859 1 95.25 94 THR A N 1
ATOM 745 C CA . THR A 1 94 ? -20.703 11.914 -5.707 1 95.25 94 THR A CA 1
ATOM 746 C C . THR A 1 94 ? -19.594 11.641 -4.711 1 95.25 94 THR A C 1
ATOM 748 O O . THR A 1 94 ? -18.5 11.203 -5.094 1 95.25 94 THR A O 1
ATOM 751 N N . ILE A 1 95 ? -19.859 11.898 -3.406 1 96.38 95 ILE A N 1
ATOM 752 C CA . ILE A 1 95 ? -18.891 11.656 -2.332 1 96.38 95 ILE A CA 1
ATOM 753 C C . ILE A 1 95 ? -19.328 10.453 -1.508 1 96.38 95 ILE A C 1
ATOM 755 O O . ILE A 1 95 ? -20.5 10.344 -1.125 1 96.38 95 ILE A O 1
ATOM 759 N N . TYR A 1 96 ? -18.422 9.539 -1.322 1 97.5 96 TYR A N 1
ATOM 760 C CA . TYR A 1 96 ? -18.656 8.375 -0.477 1 97.5 96 TYR A CA 1
ATOM 761 C C . TYR A 1 96 ? -17.812 8.438 0.787 1 97.5 96 TYR A C 1
ATOM 763 O O . TYR A 1 96 ? -16.578 8.422 0.717 1 97.5 96 TYR A O 1
ATOM 771 N N . GLY A 1 97 ? -18.469 8.57 1.922 1 95.31 97 GLY A N 1
ATOM 772 C CA . GLY A 1 97 ? -17.812 8.375 3.203 1 95.31 97 GLY A CA 1
ATOM 773 C C . GLY A 1 97 ? -17.844 6.934 3.678 1 95.31 97 GLY A C 1
ATOM 774 O O . GLY A 1 97 ? -17.734 6.008 2.873 1 95.31 97 GLY A O 1
ATOM 775 N N . LYS A 1 98 ? -17.953 6.781 4.945 1 96.12 98 LYS A N 1
ATOM 776 C CA . LYS A 1 98 ? -18.094 5.453 5.535 1 96.12 98 LYS A CA 1
ATOM 777 C C . LYS A 1 98 ? -19.516 4.922 5.359 1 96.12 98 LYS A C 1
ATOM 779 O O . LYS A 1 98 ? -20.484 5.652 5.566 1 96.12 98 LYS A O 1
ATOM 784 N N . PRO A 1 99 ? -19.594 3.611 4.883 1 98.19 99 PRO A N 1
ATOM 785 C CA . PRO A 1 99 ? -20.938 3.057 4.762 1 98.19 99 PRO A CA 1
ATOM 786 C C . PRO A 1 99 ? -21.688 3.027 6.094 1 98.19 99 PRO A C 1
ATOM 788 O O . PRO A 1 99 ? -21.078 2.824 7.145 1 98.19 99 PRO A O 1
ATOM 791 N N . LYS A 1 100 ? -23.016 3.188 6.031 1 97.31 100 LYS A N 1
ATOM 792 C CA . LYS A 1 100 ? -23.859 3.146 7.219 1 97.31 100 LYS A CA 1
ATOM 793 C C . LYS A 1 100 ? -24.016 1.721 7.742 1 97.31 100 LYS A C 1
ATOM 795 O O . LYS A 1 100 ? -24.141 1.506 8.945 1 97.31 100 LYS A O 1
ATOM 800 N N . ASP A 1 101 ? -24.094 0.796 6.852 1 97.62 101 ASP A N 1
ATOM 801 C CA . ASP A 1 101 ? -24.266 -0.625 7.137 1 97.62 101 ASP A CA 1
ATOM 802 C C . ASP A 1 101 ? -23.828 -1.478 5.945 1 97.62 101 ASP A C 1
ATOM 804 O O . ASP A 1 101 ? -23.281 -0.961 4.973 1 97.62 101 ASP A O 1
ATOM 808 N N . GLU A 1 102 ? -24.078 -2.748 6.082 1 97.94 102 GLU A N 1
ATOM 809 C CA . GLU A 1 102 ? -23.641 -3.674 5.043 1 97.94 102 GLU A CA 1
ATOM 810 C C . GLU A 1 102 ? -24.359 -3.416 3.727 1 97.94 102 GLU A C 1
ATOM 812 O O . GLU A 1 102 ? -23.781 -3.562 2.65 1 97.94 102 GLU A O 1
ATOM 817 N N . SER A 1 103 ? -25.625 -3.057 3.785 1 98.25 103 SER A N 1
ATOM 818 C CA . SER A 1 103 ? -26.391 -2.758 2.58 1 98.25 103 SER A CA 1
ATOM 819 C C . SER A 1 103 ? -25.844 -1.531 1.862 1 98.25 103 SER A C 1
ATOM 821 O O . SER A 1 103 ? -25.734 -1.517 0.633 1 98.25 103 SER A O 1
ATOM 823 N N . ASP A 1 104 ? -25.547 -0.565 2.633 1 98.38 104 ASP A N 1
ATOM 824 C CA . ASP A 1 104 ? -24.938 0.631 2.062 1 98.38 104 ASP A CA 1
ATOM 825 C C . ASP A 1 104 ? -23.562 0.317 1.467 1 98.38 104 ASP A C 1
ATOM 827 O O . ASP A 1 104 ? -23.219 0.83 0.403 1 98.38 104 ASP A O 1
ATOM 831 N N . ALA A 1 105 ? -22.812 -0.513 2.221 1 98.44 105 ALA A N 1
ATOM 832 C CA . ALA A 1 105 ? -21.516 -0.949 1.691 1 98.44 105 ALA A CA 1
ATOM 833 C C . ALA A 1 105 ? -21.688 -1.619 0.33 1 98.44 105 ALA A C 1
ATOM 835 O O . ALA A 1 105 ? -20.922 -1.344 -0.6 1 98.44 105 ALA A O 1
ATOM 836 N N . PHE A 1 106 ? -22.672 -2.492 0.2 1 98.56 106 PHE A N 1
ATOM 837 C CA . PHE A 1 106 ? -22.922 -3.182 -1.06 1 98.56 106 PHE A CA 1
ATOM 838 C C . PHE A 1 106 ? -23.266 -2.188 -2.164 1 98.56 106 PHE A C 1
ATOM 840 O O . PHE A 1 106 ? -22.75 -2.301 -3.283 1 98.56 106 PHE A O 1
ATOM 847 N N . ARG A 1 107 ? -24.094 -1.252 -1.863 1 98.25 107 ARG A N 1
ATOM 848 C CA . ARG A 1 107 ? -24.469 -0.223 -2.83 1 98.25 107 ARG A CA 1
ATOM 849 C C . ARG A 1 107 ? -23.234 0.533 -3.32 1 98.25 107 ARG A C 1
ATOM 851 O O . ARG A 1 107 ? -23.031 0.684 -4.527 1 98.25 107 ARG A O 1
ATOM 858 N N . ILE A 1 108 ? -22.438 0.968 -2.412 1 98.44 108 ILE A N 1
ATOM 859 C CA . ILE A 1 108 ? -21.25 1.756 -2.74 1 98.44 108 ILE A CA 1
ATOM 860 C C . ILE A 1 108 ? -20.281 0.917 -3.58 1 98.44 108 ILE A C 1
ATOM 862 O O . ILE A 1 108 ? -19.906 1.317 -4.68 1 98.44 108 ILE A O 1
ATOM 866 N N . LEU A 1 109 ? -19.906 -0.241 -3.047 1 98.5 109 LEU A N 1
ATOM 867 C CA . LEU A 1 109 ? -18.906 -1.086 -3.701 1 98.5 109 LEU A CA 1
ATOM 868 C C . LEU A 1 109 ? -19.391 -1.527 -5.078 1 98.5 109 LEU A C 1
ATOM 870 O O . LEU A 1 109 ? -18.609 -1.591 -6.027 1 98.5 109 LEU A O 1
ATOM 874 N N . SER A 1 110 ? -20.672 -1.802 -5.215 1 98.12 110 SER A N 1
ATOM 875 C CA . SER A 1 110 ? -21.25 -2.189 -6.5 1 98.12 110 SER A CA 1
ATOM 876 C C . SER A 1 110 ? -21.156 -1.05 -7.508 1 98.12 110 SER A C 1
ATOM 878 O O . SER A 1 110 ? -21.031 -1.287 -8.711 1 98.12 110 SER A O 1
ATOM 880 N N . HIS A 1 111 ? -21.266 0.119 -6.992 1 97.69 111 HIS A N 1
ATOM 881 C CA . HIS A 1 111 ? -21.188 1.285 -7.863 1 97.69 111 HIS A CA 1
ATOM 882 C C . HIS A 1 111 ? -19.75 1.526 -8.328 1 97.69 111 HIS A C 1
ATOM 884 O O . HIS A 1 111 ? -19.531 2.121 -9.383 1 97.69 111 HIS A O 1
ATOM 890 N N . LEU A 1 112 ? -18.766 1.08 -7.578 1 98.06 112 LEU A N 1
ATOM 891 C CA . LEU A 1 112 ? -17.359 1.36 -7.863 1 98.06 112 LEU A CA 1
ATOM 892 C C . LEU A 1 112 ? -16.75 0.263 -8.727 1 98.06 112 LEU A C 1
ATOM 894 O O . LEU A 1 112 ? -15.711 0.466 -9.352 1 98.06 112 LEU A O 1
ATOM 898 N N . VAL A 1 113 ? -17.359 -0.854 -8.828 1 97.31 113 VAL A N 1
ATOM 899 C CA . VAL A 1 113 ? -16.828 -2.012 -9.531 1 97.31 113 VAL A CA 1
ATOM 900 C C . VAL A 1 113 ? -16.641 -1.671 -11.008 1 97.31 113 VAL A C 1
ATOM 902 O O . VAL A 1 113 ? -17.5 -1.032 -11.625 1 97.31 113 VAL A O 1
ATOM 905 N N . ASN A 1 114 ? -15.523 -2.094 -11.594 1 97.19 114 ASN A N 1
ATOM 906 C CA . ASN A 1 114 ? -15.164 -1.918 -13 1 97.19 114 ASN A CA 1
ATOM 907 C C . ASN A 1 114 ? -15.055 -0.442 -13.367 1 97.19 114 ASN A C 1
ATOM 909 O O . ASN A 1 114 ? -15.188 -0.079 -14.539 1 97.19 114 ASN A O 1
ATOM 913 N N . ARG A 1 115 ? -14.914 0.418 -12.367 1 97.5 115 ARG A N 1
ATOM 914 C CA . ARG A 1 115 ? -14.812 1.854 -12.609 1 97.5 115 ARG A CA 1
ATOM 915 C C . ARG A 1 115 ? -13.578 2.434 -11.922 1 97.5 115 ARG A C 1
ATOM 917 O O . ARG A 1 115 ? -12.992 1.796 -11.039 1 97.5 115 ARG A O 1
ATOM 924 N N . GLU A 1 116 ? -13.148 3.518 -12.398 1 98.56 116 GLU A N 1
ATOM 925 C CA . GLU A 1 116 ? -12.133 4.324 -11.727 1 98.56 116 GLU A CA 1
ATOM 926 C C . GLU A 1 116 ? -12.766 5.398 -10.852 1 98.56 116 GLU A C 1
ATOM 928 O O . GLU A 1 116 ? -13.688 6.094 -11.289 1 98.56 116 GLU A O 1
ATOM 933 N N . HIS A 1 117 ? -12.406 5.477 -9.656 1 98.81 117 HIS A N 1
ATOM 934 C CA . HIS A 1 117 ? -12.828 6.512 -8.719 1 98.81 117 HIS A CA 1
ATOM 935 C C . HIS A 1 117 ? -11.625 7.195 -8.07 1 98.81 117 HIS A C 1
ATOM 937 O O . HIS A 1 117 ? -10.484 6.82 -8.328 1 98.81 117 HIS A O 1
ATOM 943 N N . VAL A 1 118 ? -11.883 8.227 -7.281 1 98.88 118 VAL A N 1
ATOM 944 C CA . VAL A 1 118 ? -10.773 9.008 -6.738 1 98.88 118 VAL A CA 1
ATOM 945 C C . VAL A 1 118 ? -10.875 9.062 -5.215 1 98.88 118 VAL A C 1
ATOM 947 O O . VAL A 1 118 ? -11.961 9.258 -4.668 1 98.88 118 VAL A O 1
ATOM 950 N N . VAL A 1 119 ? -9.797 8.805 -4.543 1 98.88 119 VAL A N 1
ATOM 951 C CA . VAL A 1 119 ? -9.688 9 -3.102 1 98.88 119 VAL A CA 1
ATOM 952 C C . VAL A 1 119 ? -8.953 10.305 -2.805 1 98.88 119 VAL A C 1
ATOM 954 O O . VAL A 1 119 ? -7.883 10.562 -3.363 1 98.88 119 VAL A O 1
ATOM 957 N N . TYR A 1 120 ? -9.508 11.117 -1.971 1 98.75 120 TYR A N 1
ATOM 958 C CA . TYR A 1 120 ? -8.891 12.359 -1.508 1 98.75 120 TYR A CA 1
ATOM 959 C C . TYR A 1 120 ? -8.555 12.273 -0.023 1 98.75 120 TYR A C 1
ATOM 961 O O . TYR A 1 120 ? -9.375 11.828 0.781 1 98.75 120 TYR A O 1
ATOM 969 N N . THR A 1 121 ? -7.375 12.695 0.301 1 98.75 121 THR A N 1
ATOM 970 C CA . THR A 1 121 ? -7.012 12.867 1.703 1 98.75 121 THR A CA 1
ATOM 971 C C . THR A 1 121 ? -6.461 14.266 1.951 1 98.75 121 THR A C 1
ATOM 973 O O . THR A 1 121 ? -5.516 14.695 1.285 1 98.75 121 THR A O 1
ATOM 976 N N . GLY A 1 122 ? -7.133 15.016 2.789 1 98.75 122 GLY A N 1
ATOM 977 C CA . GLY A 1 122 ? -6.609 16.266 3.293 1 98.75 122 GLY A CA 1
ATOM 978 C C . GLY A 1 122 ? -5.832 16.125 4.59 1 98.75 122 GLY A C 1
ATOM 979 O O . GLY A 1 122 ? -6.172 15.273 5.422 1 98.75 122 GLY A O 1
ATOM 980 N N . VAL A 1 123 ? -4.785 16.938 4.766 1 98.88 123 VAL A N 1
ATOM 981 C CA . VAL A 1 123 ? -3.941 16.891 5.957 1 98.88 123 VAL A CA 1
ATOM 982 C C . VAL A 1 123 ? -3.711 18.312 6.484 1 98.88 123 VAL A C 1
ATOM 984 O O . VAL A 1 123 ? -3.553 19.25 5.703 1 98.88 123 VAL A O 1
ATOM 987 N N . CYS A 1 124 ? -3.725 18.422 7.711 1 98.88 124 CYS A N 1
ATOM 988 C CA . CYS A 1 124 ? -3.359 19.672 8.383 1 98.88 124 CYS A CA 1
ATOM 989 C C . CYS A 1 124 ? -2.279 19.422 9.43 1 98.88 124 CYS A C 1
ATOM 991 O O . CYS A 1 124 ? -2.398 18.516 10.25 1 98.88 124 CYS A O 1
ATOM 993 N N . LEU A 1 125 ? -1.225 20.141 9.344 1 98.81 125 LEU A N 1
ATOM 994 C CA . LEU A 1 125 ? -0.134 20.188 10.312 1 98.81 125 LEU A CA 1
ATOM 995 C C . LEU A 1 125 ? -0.114 21.516 11.055 1 98.81 125 LEU A C 1
ATOM 997 O O . LEU A 1 125 ? -0.026 22.578 10.438 1 98.81 125 LEU A O 1
ATOM 1001 N N . LYS A 1 126 ? -0.187 21.438 12.344 1 98.62 126 LYS A N 1
ATOM 1002 C CA . LYS A 1 126 ? -0.193 22.688 13.117 1 98.62 126 LYS A CA 1
ATOM 1003 C C . LYS A 1 126 ? 0.858 22.656 14.219 1 98.62 126 LYS A C 1
ATOM 1005 O O . LYS A 1 126 ? 0.846 21.766 15.07 1 98.62 126 LYS A O 1
ATOM 1010 N N . THR A 1 127 ? 1.783 23.516 14.133 1 97.19 127 THR A N 1
ATOM 1011 C CA . THR A 1 127 ? 2.701 23.844 15.219 1 97.19 127 THR A CA 1
ATOM 1012 C C . THR A 1 127 ? 2.295 25.141 15.898 1 97.19 127 THR A C 1
ATOM 1014 O O . THR A 1 127 ? 1.378 25.828 15.445 1 97.19 127 THR A O 1
ATOM 1017 N N . PRO A 1 128 ? 2.887 25.469 17.031 1 94.62 128 PRO A N 1
ATOM 1018 C CA . PRO A 1 128 ? 2.566 26.766 17.656 1 94.62 128 PRO A CA 1
ATOM 1019 C C . PRO A 1 128 ? 2.805 27.938 16.734 1 94.62 128 PRO A C 1
ATOM 1021 O O . PRO A 1 128 ? 2.098 28.953 16.812 1 94.62 128 PRO A O 1
ATOM 1024 N N . LYS A 1 129 ? 3.717 27.797 15.766 1 93.75 129 LYS A N 1
ATOM 1025 C CA . LYS A 1 129 ? 4.148 28.938 14.969 1 93.75 129 LYS A CA 1
ATOM 1026 C C . LYS A 1 129 ? 3.625 28.844 13.539 1 93.75 129 LYS A C 1
ATOM 1028 O O . LYS A 1 129 ? 3.596 29.828 12.812 1 93.75 129 LYS A O 1
ATOM 1033 N N . LYS A 1 130 ? 3.26 27.609 13.117 1 96.12 130 LYS A N 1
ATOM 1034 C CA . LYS A 1 130 ? 2.947 27.406 11.711 1 96.12 130 LYS A CA 1
ATOM 1035 C C . LYS A 1 130 ? 1.753 26.469 11.547 1 96.12 130 LYS A C 1
ATOM 1037 O O . LYS A 1 130 ? 1.497 25.609 12.406 1 96.12 130 LYS A O 1
ATOM 1042 N N . GLU A 1 131 ? 1.033 26.734 10.5 1 98.31 131 GLU A N 1
ATOM 1043 C CA . GLU A 1 131 ? -0.017 25.828 10.039 1 98.31 131 GLU A CA 1
ATOM 1044 C C . GLU A 1 131 ? 0.114 25.547 8.547 1 98.31 131 GLU A C 1
ATOM 1046 O O . GLU A 1 131 ? 0.229 26.469 7.742 1 98.31 131 GLU A O 1
ATOM 1051 N N . VAL A 1 132 ? 0.204 24.312 8.188 1 98.44 132 VAL A N 1
ATOM 1052 C CA . VAL A 1 132 ? 0.304 23.891 6.797 1 98.44 132 VAL A CA 1
ATOM 1053 C C . VAL A 1 132 ? -0.834 22.922 6.469 1 98.44 132 VAL A C 1
ATOM 1055 O O . VAL A 1 132 ? -1.083 21.969 7.211 1 98.44 132 VAL A O 1
ATOM 1058 N N . THR A 1 133 ? -1.574 23.234 5.445 1 98.69 133 THR A N 1
ATOM 1059 C CA . THR A 1 133 ? -2.613 22.344 4.945 1 98.69 133 THR A CA 1
ATOM 1060 C C . THR A 1 133 ? -2.322 21.922 3.508 1 98.69 133 THR A C 1
ATOM 1062 O O . THR A 1 133 ? -1.837 22.719 2.709 1 98.69 133 THR A O 1
ATOM 1065 N N . PHE A 1 134 ? -2.574 20.688 3.162 1 98.75 134 PHE A N 1
ATOM 1066 C CA . PHE A 1 134 ? -2.447 20.188 1.797 1 98.75 134 PHE A CA 1
ATOM 1067 C C . PHE A 1 134 ? -3.363 18.984 1.571 1 98.75 134 PHE A C 1
ATOM 1069 O O . PHE A 1 134 ? -3.949 18.453 2.518 1 98.75 134 PHE A O 1
ATOM 1076 N N . TYR A 1 135 ? -3.592 18.641 0.358 1 98.75 135 TYR A N 1
ATOM 1077 C CA . TYR A 1 135 ? -4.328 17.422 0.023 1 98.75 135 TYR A CA 1
ATOM 1078 C C . TYR A 1 135 ? -3.637 16.656 -1.103 1 98.75 135 TYR A C 1
ATOM 1080 O O . TYR A 1 135 ? -2.814 17.234 -1.829 1 98.75 135 TYR A O 1
ATOM 1088 N N . THR A 1 136 ? -3.834 15.359 -1.142 1 98.75 136 THR A N 1
ATOM 1089 C CA . THR A 1 136 ? -3.449 14.492 -2.246 1 98.75 136 THR A CA 1
ATOM 1090 C C . THR A 1 136 ? -4.648 13.703 -2.758 1 98.75 136 THR A C 1
ATOM 1092 O O . THR A 1 136 ? -5.652 13.562 -2.053 1 98.75 136 THR A O 1
ATOM 1095 N N . SER A 1 137 ? -4.594 13.328 -3.967 1 98.81 137 SER A N 1
ATOM 1096 C CA . SER A 1 137 ? -5.621 12.469 -4.555 1 98.81 137 SER A CA 1
ATOM 1097 C C . SER A 1 137 ? -4.996 11.289 -5.293 1 98.81 137 SER A C 1
ATOM 1099 O O . SER A 1 137 ? -3.891 11.398 -5.828 1 98.81 137 SER A O 1
ATOM 1101 N N . THR A 1 138 ? -5.656 10.164 -5.266 1 98.88 138 THR A N 1
ATOM 1102 C CA . THR A 1 138 ? -5.23 8.945 -5.941 1 98.88 138 THR A CA 1
ATOM 1103 C C . THR A 1 138 ? -6.395 8.312 -6.703 1 98.88 138 THR A C 1
ATOM 1105 O O . THR A 1 138 ? -7.488 8.156 -6.156 1 98.88 138 THR A O 1
ATOM 1108 N N . LYS A 1 139 ? -6.164 8.023 -7.949 1 98.88 139 LYS A N 1
ATOM 1109 C CA . LYS A 1 139 ? -7.133 7.258 -8.727 1 98.88 139 LYS A CA 1
ATOM 1110 C C . LYS A 1 139 ? -7.035 5.766 -8.422 1 98.88 139 LYS A C 1
ATOM 1112 O O . LYS A 1 139 ? -5.934 5.211 -8.367 1 98.88 139 LYS A O 1
ATOM 1117 N N . VAL A 1 140 ? -8.164 5.129 -8.211 1 98.88 140 VAL A N 1
ATOM 1118 C CA . VAL A 1 140 ? -8.242 3.703 -7.902 1 98.88 140 VAL A CA 1
ATOM 1119 C C . VAL A 1 140 ? -9.148 3.004 -8.914 1 98.88 140 VAL A C 1
ATOM 1121 O O . VAL A 1 140 ? -10.266 3.459 -9.172 1 98.88 140 VAL A O 1
ATOM 1124 N N . LYS A 1 141 ? -8.688 1.973 -9.469 1 98.81 141 LYS A N 1
ATOM 1125 C CA . LYS A 1 141 ? -9.484 1.158 -10.383 1 98.81 141 LYS A CA 1
ATOM 1126 C C . LYS A 1 141 ? -9.82 -0.193 -9.758 1 98.81 141 LYS A C 1
ATOM 1128 O O . LYS A 1 141 ? -8.93 -1.002 -9.492 1 98.81 141 LYS A O 1
ATOM 1133 N N . PHE A 1 142 ? -11.094 -0.389 -9.523 1 98.5 142 PHE A N 1
ATOM 1134 C CA . PHE A 1 142 ? -11.539 -1.725 -9.148 1 98.5 142 PHE A CA 1
ATOM 1135 C C . PHE A 1 142 ? -11.609 -2.637 -10.367 1 98.5 142 PHE A C 1
ATOM 1137 O O . PHE A 1 142 ? -11.938 -2.189 -11.469 1 98.5 142 PHE A O 1
ATOM 1144 N N . GLY A 1 143 ? -11.305 -3.848 -10.172 1 97.12 143 GLY A N 1
ATOM 1145 C CA . GLY A 1 143 ? -11.367 -4.828 -11.242 1 97.12 143 GLY A CA 1
ATOM 1146 C C . GLY A 1 143 ? -12.773 -5.363 -11.477 1 97.12 143 GLY A C 1
ATOM 1147 O O . GLY A 1 143 ? -13.75 -4.773 -11.023 1 97.12 143 GLY A O 1
ATOM 1148 N N . ASP A 1 144 ? -12.781 -6.395 -12.398 1 95.94 144 ASP A N 1
ATOM 1149 C CA . ASP A 1 144 ? -14.023 -7.102 -12.688 1 95.94 144 ASP A CA 1
ATOM 1150 C C . ASP A 1 144 ? -14.414 -8.016 -11.531 1 95.94 144 ASP A C 1
ATOM 1152 O O . ASP A 1 144 ? -13.844 -9.102 -11.367 1 95.94 144 ASP A O 1
ATOM 1156 N N . LEU A 1 145 ? -15.367 -7.602 -10.711 1 95.94 145 LEU A N 1
ATOM 1157 C CA . LEU A 1 145 ? -15.812 -8.32 -9.516 1 95.94 145 LEU A CA 1
ATOM 1158 C C . LEU A 1 145 ? -17.281 -8.695 -9.625 1 95.94 145 LEU A C 1
ATOM 1160 O O . LEU A 1 145 ? -18.109 -7.875 -10.023 1 95.94 145 LEU A O 1
ATOM 1164 N N . SER A 1 146 ? -17.562 -9.875 -9.344 1 95.62 146 SER A N 1
ATOM 1165 C CA . SER A 1 146 ? -18.953 -10.305 -9.297 1 95.62 146 SER A CA 1
ATOM 1166 C C . SER A 1 146 ? -19.641 -9.828 -8.023 1 95.62 146 SER A C 1
ATOM 1168 O O . SER A 1 146 ? -18.969 -9.43 -7.066 1 95.62 146 SER A O 1
ATOM 1170 N N . GLU A 1 147 ? -20.953 -9.938 -8.031 1 96.69 147 GLU A N 1
ATOM 1171 C CA . GLU A 1 147 ? -21.719 -9.617 -6.824 1 96.69 147 GLU A CA 1
ATOM 1172 C C . GLU A 1 147 ? -21.297 -10.508 -5.656 1 96.69 147 GLU A C 1
ATOM 1174 O O . GLU A 1 147 ? -21.203 -10.047 -4.52 1 96.69 147 GLU A O 1
ATOM 1179 N N . ASP A 1 148 ? -21.031 -11.727 -5.957 1 96.31 148 ASP A N 1
ATOM 1180 C CA . ASP A 1 148 ? -20.641 -12.68 -4.918 1 96.31 148 ASP A CA 1
ATOM 1181 C C . ASP A 1 148 ? -19.297 -12.305 -4.305 1 96.31 148 ASP A C 1
ATOM 1183 O O . ASP A 1 148 ? -19.094 -12.484 -3.102 1 96.31 148 ASP A O 1
ATOM 1187 N N . GLN A 1 149 ? -18.438 -11.883 -5.062 1 96.06 149 GLN A N 1
ATOM 1188 C CA . GLN A 1 149 ? -17.156 -11.438 -4.555 1 96.06 149 GLN A CA 1
ATOM 1189 C C . GLN A 1 149 ? -17.297 -10.211 -3.658 1 96.06 149 GLN A C 1
ATOM 1191 O O . GLN A 1 149 ? -16.641 -10.109 -2.625 1 96.06 149 GLN A O 1
ATOM 1196 N N . ILE A 1 150 ? -18.172 -9.273 -4.066 1 97.56 150 ILE A N 1
ATOM 1197 C CA . ILE A 1 150 ? -18.422 -8.078 -3.268 1 97.56 150 ILE A CA 1
ATOM 1198 C C . ILE A 1 150 ? -19.031 -8.477 -1.924 1 97.56 150 ILE A C 1
ATOM 1200 O O . ILE A 1 150 ? -18.594 -8 -0.873 1 97.56 150 ILE A O 1
ATOM 1204 N N . LYS A 1 151 ? -19.969 -9.383 -2.012 1 97.44 151 LYS A N 1
ATOM 1205 C CA . LYS A 1 151 ? -20.609 -9.852 -0.791 1 97.44 151 LYS A CA 1
ATOM 1206 C C . LYS A 1 151 ? -19.609 -10.562 0.119 1 97.44 151 LYS A C 1
ATOM 1208 O O . LYS A 1 151 ? -19.656 -10.406 1.341 1 97.44 151 LYS A O 1
ATOM 1213 N N . ALA A 1 152 ? -18.75 -11.328 -0.47 1 95.25 152 ALA A N 1
ATOM 1214 C CA . ALA A 1 152 ? -17.719 -12.008 0.309 1 95.25 152 ALA A CA 1
ATOM 1215 C C . ALA A 1 152 ? -16.828 -11.008 1.041 1 95.25 152 ALA A C 1
ATOM 1217 O O . ALA A 1 152 ? -16.484 -11.211 2.207 1 95.25 152 ALA A O 1
ATOM 1218 N N . TYR A 1 153 ? -16.469 -9.961 0.395 1 96.94 153 TYR A N 1
ATOM 1219 C CA . TYR A 1 153 ? -15.648 -8.922 1.021 1 96.94 153 TYR A CA 1
ATOM 1220 C C . TYR A 1 153 ? -16.391 -8.258 2.17 1 96.94 153 TYR A C 1
ATOM 1222 O O . TYR A 1 153 ? -15.836 -8.055 3.248 1 96.94 153 TYR A O 1
ATOM 1230 N N . ILE A 1 154 ? -17.641 -7.938 1.934 1 97.75 154 ILE A N 1
ATOM 1231 C CA . ILE A 1 154 ? -18.453 -7.258 2.938 1 97.75 154 ILE A CA 1
ATOM 1232 C C . ILE A 1 154 ? -18.562 -8.125 4.188 1 97.75 154 ILE A C 1
ATOM 1234 O O . ILE A 1 154 ? -18.516 -7.617 5.312 1 97.75 154 ILE A O 1
ATOM 1238 N N . LYS A 1 155 ? -18.594 -9.383 4.008 1 95.44 155 LYS A N 1
ATOM 1239 C CA . LYS A 1 155 ? -18.734 -10.336 5.105 1 95.44 155 LYS A CA 1
ATOM 1240 C C . LYS A 1 155 ? -17.516 -10.312 6.02 1 95.44 155 LYS A C 1
ATOM 1242 O O . LYS A 1 155 ? -17.594 -10.711 7.184 1 95.44 155 LYS A O 1
ATOM 1247 N N . THR A 1 156 ? -16.422 -9.922 5.531 1 93.88 156 THR A N 1
ATOM 1248 C CA . THR A 1 156 ? -15.211 -9.867 6.344 1 93.88 156 THR A CA 1
ATOM 1249 C C . THR A 1 156 ? -15.328 -8.789 7.414 1 93.88 156 THR A C 1
ATOM 1251 O O . THR A 1 156 ? -14.57 -8.789 8.383 1 93.88 156 THR A O 1
ATOM 1254 N N . GLY A 1 157 ? -16.172 -7.715 7.16 1 94.69 157 GLY A N 1
ATOM 1255 C CA . GLY A 1 157 ? -16.344 -6.605 8.086 1 94.69 157 GLY A CA 1
ATOM 1256 C C . GLY A 1 157 ? -15.375 -5.461 7.832 1 94.69 157 GLY A C 1
ATOM 1257 O O . GLY A 1 157 ? -15.477 -4.406 8.461 1 94.69 157 GLY A O 1
ATOM 1258 N N . GLU A 1 158 ? -14.5 -5.582 6.926 1 95.19 158 GLU A N 1
ATOM 1259 C CA . GLU A 1 158 ? -13.445 -4.598 6.695 1 95.19 158 GLU A CA 1
ATOM 1260 C C . GLU A 1 158 ? -14.016 -3.314 6.09 1 95.19 158 GLU A C 1
ATOM 1262 O O . GLU A 1 158 ? -13.367 -2.266 6.133 1 95.19 158 GLU A O 1
ATOM 1267 N N . CYS A 1 159 ? -15.25 -3.305 5.59 1 95.94 159 CYS A N 1
ATOM 1268 C CA . CYS A 1 159 ? -15.781 -2.229 4.762 1 95.94 159 CYS A CA 1
ATOM 1269 C C . CYS A 1 159 ? -16.391 -1.128 5.621 1 95.94 159 CYS A C 1
ATOM 1271 O O . CYS A 1 159 ? -16.5 0.019 5.188 1 95.94 159 CYS A O 1
ATOM 1273 N N . LEU A 1 160 ? -16.703 -1.294 6.848 1 94 160 LEU A N 1
ATOM 1274 C CA . LEU A 1 160 ? -17.656 -0.447 7.555 1 94 160 LEU A CA 1
ATOM 1275 C C . LEU A 1 160 ? -16.969 0.8 8.102 1 94 160 LEU A C 1
ATOM 1277 O O . LEU A 1 160 ? -17.609 1.846 8.258 1 94 160 LEU A O 1
ATOM 1281 N N . ASP A 1 161 ? -15.781 0.824 8.5 1 93.88 161 ASP A N 1
ATOM 1282 C CA . ASP A 1 161 ? -15.148 1.984 9.125 1 93.88 161 ASP A CA 1
ATOM 1283 C C . ASP A 1 161 ? -14.203 2.686 8.148 1 93.88 161 ASP A C 1
ATOM 1285 O O . ASP A 1 161 ? -13.297 3.404 8.57 1 93.88 161 ASP A O 1
ATOM 1289 N N . LYS A 1 162 ? -14.422 2.564 6.82 1 95.56 162 LYS A N 1
ATOM 1290 C CA . LYS A 1 162 ? -13.547 3.123 5.793 1 95.56 162 LYS A CA 1
ATOM 1291 C C . LYS A 1 162 ? -14.352 3.865 4.73 1 95.56 162 LYS A C 1
ATOM 1293 O O . LYS A 1 162 ? -15.398 3.389 4.289 1 95.56 162 LYS A O 1
ATOM 1298 N N . ALA A 1 163 ? -13.75 4.984 4.32 1 95.88 163 ALA A N 1
ATOM 1299 C CA . ALA A 1 163 ? -14.359 5.719 3.215 1 95.88 163 ALA A CA 1
ATOM 1300 C C . ALA A 1 163 ? -14.461 4.844 1.968 1 95.88 163 ALA A C 1
ATOM 1302 O O . ALA A 1 163 ? -13.523 4.109 1.638 1 95.88 163 ALA A O 1
ATOM 1303 N N . GLY A 1 164 ? -15.609 4.906 1.319 1 97.38 164 GLY A N 1
ATOM 1304 C CA . GLY A 1 164 ? -15.82 4.125 0.111 1 97.38 164 GLY A CA 1
ATOM 1305 C C . GLY A 1 164 ? -16.078 2.656 0.39 1 97.38 164 GLY A C 1
ATOM 1306 O O . GLY A 1 164 ? -16.359 1.887 -0.529 1 97.38 164 GLY A O 1
ATOM 1307 N N . GLY A 1 165 ? -15.922 2.232 1.659 1 97.75 165 GLY A N 1
ATOM 1308 C CA . GLY A 1 165 ? -16.25 0.875 2.059 1 97.75 165 GLY A CA 1
ATOM 1309 C C . GLY A 1 165 ? -15.148 -0.123 1.758 1 97.75 165 GLY A C 1
ATOM 1310 O O . GLY A 1 165 ? -15.414 -1.308 1.547 1 97.75 165 GLY A O 1
ATOM 1311 N N . TYR A 1 166 ? -13.93 0.292 1.661 1 98.25 166 TYR A N 1
ATOM 1312 C CA . TYR A 1 166 ? -12.867 -0.679 1.415 1 98.25 166 TYR A CA 1
ATOM 1313 C C . TYR A 1 166 ? -11.555 -0.219 2.037 1 98.25 166 TYR A C 1
ATOM 1315 O O . TYR A 1 166 ? -11.297 0.982 2.137 1 98.25 166 TYR A O 1
ATOM 1323 N N . GLY A 1 167 ? -10.75 -1.174 2.486 1 96.19 167 GLY A N 1
ATOM 1324 C CA . GLY A 1 167 ? -9.398 -0.949 2.959 1 96.19 167 GLY A CA 1
ATOM 1325 C C . GLY A 1 167 ? -8.336 -1.454 1.998 1 96.19 167 GLY A C 1
ATOM 1326 O O . GLY A 1 167 ? -8.219 -2.66 1.771 1 96.19 167 GLY A O 1
ATOM 1327 N N . ALA A 1 168 ? -7.523 -0.549 1.495 1 95.25 168 ALA A N 1
ATOM 1328 C CA . ALA A 1 168 ? -6.527 -0.919 0.492 1 95.25 168 ALA A CA 1
ATOM 1329 C C . ALA A 1 168 ? -5.422 -1.772 1.105 1 95.25 168 ALA A C 1
ATOM 1331 O O . ALA A 1 168 ? -4.781 -2.562 0.41 1 95.25 168 ALA A O 1
ATOM 1332 N N . GLN A 1 169 ? -5.102 -1.644 2.375 1 90.81 169 GLN A N 1
ATOM 1333 C CA . GLN A 1 169 ? -3.996 -2.32 3.047 1 90.81 169 GLN A CA 1
ATOM 1334 C C . GLN A 1 169 ? -4.391 -3.73 3.473 1 90.81 169 GLN A C 1
ATOM 1336 O O . GLN A 1 169 ? -3.535 -4.535 3.844 1 90.81 169 GLN A O 1
ATOM 1341 N N . GLY A 1 170 ? -5.566 -4.113 3.4 1 90.38 170 GLY A N 1
ATOM 1342 C CA . GLY A 1 170 ? -6.07 -5.422 3.787 1 90.38 170 GLY A CA 1
ATOM 1343 C C . GLY A 1 170 ? -6.719 -6.172 2.641 1 90.38 170 GLY A C 1
ATOM 1344 O O . GLY A 1 170 ? -6.188 -6.203 1.53 1 90.38 170 GLY A O 1
ATOM 1345 N N . LEU A 1 171 ? -7.832 -6.812 2.98 1 94.69 171 LEU A N 1
ATOM 1346 C CA . LEU A 1 171 ? -8.531 -7.656 2.016 1 94.69 171 LEU A CA 1
ATOM 1347 C C . LEU A 1 171 ? -9.094 -6.82 0.875 1 94.69 171 LEU A C 1
ATOM 1349 O O . LEU A 1 171 ? -9.375 -7.344 -0.205 1 94.69 171 LEU A O 1
ATOM 1353 N N . GLY A 1 172 ? -9.234 -5.516 1.127 1 96.5 172 GLY A N 1
ATOM 1354 C CA . GLY A 1 172 ? -9.664 -4.641 0.051 1 96.5 172 GLY A CA 1
ATOM 1355 C C . GLY A 1 172 ? -8.695 -4.594 -1.112 1 96.5 172 GLY A C 1
ATOM 1356 O O . GLY A 1 172 ? -9.062 -4.188 -2.217 1 96.5 172 GLY A O 1
ATOM 1357 N N . GLY A 1 173 ? -7.441 -4.926 -0.816 1 96.31 173 GLY A N 1
ATOM 1358 C CA . GLY A 1 173 ? -6.457 -5.047 -1.88 1 96.31 173 GLY A CA 1
ATOM 1359 C C . GLY A 1 173 ? -6.875 -6.008 -2.977 1 96.31 173 GLY A C 1
ATOM 1360 O O . GLY A 1 173 ? -6.441 -5.875 -4.121 1 96.31 173 GLY A O 1
ATOM 1361 N N . CYS A 1 174 ? -7.723 -6.945 -2.715 1 96.81 174 CYS A N 1
ATOM 1362 C CA . CYS A 1 174 ? -8.203 -7.93 -3.678 1 96.81 174 CYS A CA 1
ATOM 1363 C C . CYS A 1 174 ? -9.172 -7.297 -4.672 1 96.81 174 CYS A C 1
ATOM 1365 O O . CYS A 1 174 ? -9.445 -7.871 -5.727 1 96.81 174 CYS A O 1
ATOM 1367 N N . LEU A 1 175 ? -9.711 -6.156 -4.348 1 98 175 LEU A N 1
ATOM 1368 C CA . LEU A 1 175 ? -10.688 -5.48 -5.191 1 98 175 LEU A CA 1
ATOM 1369 C C . LEU A 1 175 ? -10 -4.559 -6.191 1 98 175 LEU A C 1
ATOM 1371 O O . LEU A 1 175 ? -10.586 -4.199 -7.219 1 98 175 LEU A O 1
ATOM 1375 N N . ILE A 1 176 ? -8.766 -4.133 -5.887 1 98.62 176 ILE A N 1
ATOM 1376 C CA . ILE A 1 176 ? -8.094 -3.041 -6.582 1 98.62 176 ILE A CA 1
ATOM 1377 C C . ILE A 1 176 ? -7.18 -3.605 -7.668 1 98.62 176 ILE A C 1
ATOM 1379 O O . ILE A 1 176 ? -6.172 -4.254 -7.363 1 98.62 176 ILE A O 1
ATOM 1383 N N . GLU A 1 177 ? -7.496 -3.27 -8.859 1 98.56 177 GLU A N 1
ATOM 1384 C CA . GLU A 1 177 ? -6.68 -3.688 -10 1 98.56 177 GLU A CA 1
ATOM 1385 C C . GLU A 1 177 ? -5.438 -2.812 -10.141 1 98.56 177 GLU A C 1
ATOM 1387 O O . GLU A 1 177 ? -4.344 -3.316 -10.398 1 98.56 177 GLU A O 1
ATOM 1392 N N . SER A 1 178 ? -5.621 -1.535 -9.938 1 98.69 178 SER A N 1
ATOM 1393 C CA . SER A 1 178 ? -4.5 -0.609 -10.062 1 98.69 178 SER A CA 1
ATOM 1394 C C . SER A 1 178 ? -4.82 0.737 -9.414 1 98.69 178 SER A C 1
ATOM 1396 O O . SER A 1 178 ? -5.984 1.041 -9.148 1 98.69 178 SER A O 1
ATOM 1398 N N . ILE A 1 179 ? -3.76 1.447 -9.148 1 98.81 179 ILE A N 1
ATOM 1399 C CA . ILE A 1 179 ? -3.936 2.824 -8.695 1 98.81 179 ILE A CA 1
ATOM 1400 C C . ILE A 1 179 ? -2.99 3.742 -9.469 1 98.81 179 ILE A C 1
ATOM 1402 O O . ILE A 1 179 ? -2.01 3.281 -10.062 1 98.81 179 ILE A O 1
ATOM 1406 N N . THR A 1 180 ? -3.318 5.004 -9.578 1 98.88 180 THR A N 1
ATOM 1407 C CA . THR A 1 180 ? -2.465 6.086 -10.062 1 98.88 180 THR A CA 1
ATOM 1408 C C . THR A 1 180 ? -2.383 7.207 -9.031 1 98.88 180 THR A C 1
ATOM 1410 O O . THR A 1 180 ? -3.342 7.961 -8.844 1 98.88 180 THR A O 1
ATOM 1413 N N . GLY A 1 181 ? -1.308 7.32 -8.344 1 98.69 181 GLY A N 1
ATOM 1414 C CA . GLY A 1 181 ? -1.1 8.258 -7.254 1 98.69 181 GLY A CA 1
ATOM 1415 C C . GLY A 1 181 ? -0.385 7.641 -6.066 1 98.69 181 GLY A C 1
ATOM 1416 O O . GLY A 1 181 ? 0.494 6.793 -6.238 1 98.69 181 GLY A O 1
ATOM 1417 N N . ASP A 1 182 ? -0.708 8.117 -4.93 1 98.5 182 ASP A N 1
ATOM 1418 C CA . ASP A 1 182 ? -0.061 7.715 -3.688 1 98.5 182 ASP A CA 1
ATOM 1419 C C . ASP A 1 182 ? -0.911 6.695 -2.932 1 98.5 182 ASP A C 1
ATOM 1421 O O . ASP A 1 182 ? -2.057 6.98 -2.576 1 98.5 182 ASP A O 1
ATOM 1425 N N . PHE A 1 183 ? -0.361 5.539 -2.664 1 98.56 183 PHE A N 1
ATOM 1426 C CA . PHE A 1 183 ? -1.063 4.469 -1.969 1 98.56 183 PHE A CA 1
ATOM 1427 C C . PHE A 1 183 ? -1.489 4.918 -0.576 1 98.56 183 PHE A C 1
ATOM 1429 O O . PHE A 1 183 ? -2.584 4.582 -0.117 1 98.56 183 PHE A O 1
ATOM 1436 N N . TYR A 1 184 ? -0.704 5.676 0.081 1 98.12 184 TYR A N 1
ATOM 1437 C CA . TYR A 1 184 ? -0.966 6.07 1.461 1 98.12 184 TYR A CA 1
ATOM 1438 C C . TYR A 1 184 ? -2.027 7.164 1.523 1 98.12 184 TYR A C 1
ATOM 1440 O O . TYR A 1 184 ? -2.605 7.414 2.584 1 98.12 184 TYR A O 1
ATOM 1448 N N . THR A 1 185 ? -2.268 7.816 0.409 1 98.5 185 THR A N 1
ATOM 1449 C CA . THR A 1 185 ? -3.455 8.656 0.306 1 98.5 185 THR A CA 1
ATOM 1450 C C . THR A 1 185 ? -4.719 7.832 0.536 1 98.5 185 THR A C 1
ATOM 1452 O O . THR A 1 185 ? -5.633 8.273 1.239 1 98.5 185 THR A O 1
ATOM 1455 N N . ILE A 1 186 ? -4.719 6.66 -0.045 1 98.56 186 ILE A N 1
ATOM 1456 C CA . ILE A 1 186 ? -5.871 5.777 0.086 1 98.56 186 ILE A CA 1
ATOM 1457 C C . ILE A 1 186 ? -6.008 5.316 1.535 1 98.56 186 ILE A C 1
ATOM 1459 O O . ILE A 1 186 ? -7.117 5.223 2.062 1 98.56 186 ILE A O 1
ATOM 1463 N N . MET A 1 187 ? -4.867 5.105 2.184 1 96.88 187 MET A N 1
ATOM 1464 C CA . MET A 1 187 ? -4.871 4.629 3.564 1 96.88 187 MET A CA 1
ATOM 1465 C C . MET A 1 187 ? -5.262 5.746 4.523 1 96.88 187 MET A C 1
ATOM 1467 O O . MET A 1 187 ? -5.645 5.484 5.668 1 96.88 187 MET A O 1
ATOM 1471 N N . G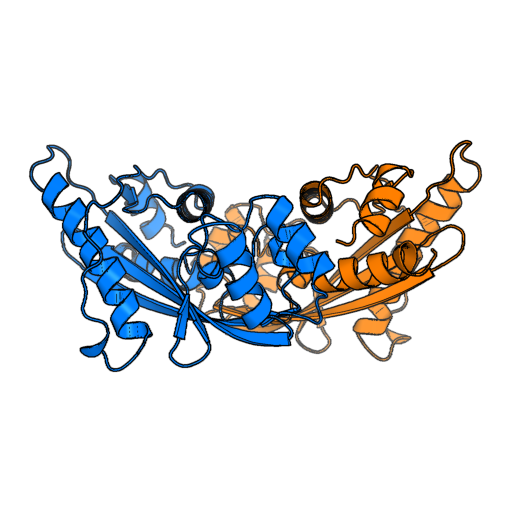LY A 1 188 ? -4.996 6.957 4.105 1 97.5 188 GLY A N 1
ATOM 1472 C CA . GLY A 1 188 ? -5.488 8.055 4.922 1 97.5 188 GLY A CA 1
ATOM 1473 C C . GLY A 1 188 ? -4.391 9 5.375 1 97.5 188 GLY A C 1
ATOM 1474 O O . GLY A 1 188 ? -4.648 9.953 6.109 1 97.5 188 GLY A O 1
ATOM 1475 N N . MET A 1 189 ? -3.137 8.75 5.016 1 98 189 MET A N 1
ATOM 1476 C CA . MET A 1 189 ? -2.02 9.617 5.383 1 98 189 MET A CA 1
ATOM 1477 C C . MET A 1 189 ? -0.934 9.586 4.312 1 98 189 MET A C 1
ATOM 1479 O O . MET A 1 189 ? -0.058 8.719 4.332 1 98 189 MET A O 1
ATOM 1483 N N . PRO A 1 190 ? -0.943 10.547 3.387 1 98.12 190 PRO A N 1
ATOM 1484 C CA . PRO A 1 190 ? 0.061 10.57 2.32 1 98.12 190 PRO A CA 1
ATOM 1485 C C . PRO A 1 190 ? 1.48 10.758 2.852 1 98.12 190 PRO A C 1
ATOM 1487 O O . PRO A 1 190 ? 1.95 11.891 2.975 1 98.12 190 PRO A O 1
ATOM 1490 N N . LEU A 1 191 ? 2.184 9.727 2.98 1 97.44 191 LEU A N 1
ATOM 1491 C CA . LEU A 1 191 ? 3.424 9.633 3.742 1 97.44 191 LEU A CA 1
ATOM 1492 C C . LEU A 1 191 ? 4.512 10.508 3.123 1 97.44 191 LEU A C 1
ATOM 1494 O O . LEU A 1 191 ? 5.184 11.258 3.828 1 97.44 191 LEU A O 1
ATOM 1498 N N . TYR A 1 192 ? 4.723 10.383 1.829 1 97.94 192 TYR A N 1
ATOM 1499 C CA . TYR A 1 192 ? 5.781 11.148 1.181 1 97.94 192 TYR A CA 1
ATOM 1500 C C . TYR A 1 192 ? 5.578 12.648 1.391 1 97.94 192 TYR A C 1
ATOM 1502 O O . TYR A 1 192 ? 6.504 13.352 1.791 1 97.94 192 TYR A O 1
ATOM 1510 N N . PHE A 1 193 ? 4.387 13.117 1.156 1 98.06 193 PHE A N 1
ATOM 1511 C CA . PHE A 1 193 ? 4.102 14.547 1.253 1 98.06 193 PHE A CA 1
ATOM 1512 C C . PHE A 1 193 ? 4.094 15 2.707 1 98.06 193 PHE A C 1
ATOM 1514 O O . PHE A 1 193 ? 4.484 16.125 3.012 1 98.06 193 PHE A O 1
ATOM 1521 N N . LEU A 1 194 ? 3.625 14.133 3.561 1 97.75 194 LEU A N 1
ATOM 1522 C CA . LEU A 1 194 ? 3.715 14.43 4.984 1 97.75 194 LEU A CA 1
ATOM 1523 C C . LEU A 1 194 ? 5.16 14.688 5.395 1 97.75 194 LEU A C 1
ATOM 1525 O O . LEU A 1 194 ? 5.457 15.711 6.023 1 97.75 194 LEU A O 1
ATOM 1529 N N . MET A 1 195 ? 6.031 13.812 5.016 1 96.25 195 MET A N 1
ATOM 1530 C CA . MET A 1 195 ? 7.438 13.93 5.387 1 96.25 195 MET A CA 1
ATOM 1531 C C . MET A 1 195 ? 8.055 15.188 4.777 1 96.25 195 MET A C 1
ATOM 1533 O O . MET A 1 195 ? 8.852 15.867 5.422 1 96.25 195 MET A O 1
ATOM 1537 N N . LYS A 1 196 ? 7.695 15.43 3.557 1 96.62 196 LYS A N 1
ATOM 1538 C CA . LYS A 1 196 ? 8.188 16.625 2.883 1 96.62 196 LYS A CA 1
ATOM 1539 C C . LYS A 1 196 ? 7.844 17.891 3.674 1 96.62 196 LYS A C 1
ATOM 1541 O O . LYS A 1 196 ? 8.711 18.719 3.939 1 96.62 196 LYS A O 1
ATOM 1546 N N . HIS A 1 197 ? 6.656 18.016 4.105 1 97.31 197 HIS A N 1
ATOM 1547 C CA . HIS A 1 197 ? 6.211 19.188 4.84 1 97.31 197 HIS A CA 1
ATOM 1548 C C . HIS A 1 197 ? 6.82 19.234 6.238 1 97.31 197 HIS A C 1
ATOM 1550 O O . HIS A 1 197 ? 7.191 20.297 6.727 1 97.31 197 HIS A O 1
ATOM 1556 N N . LEU A 1 198 ? 6.93 18.078 6.891 1 96.81 198 LEU A N 1
ATOM 1557 C CA . LEU A 1 198 ? 7.547 18.047 8.211 1 96.81 198 LEU A CA 1
ATOM 1558 C C . LEU A 1 198 ? 9 18.484 8.141 1 96.81 198 LEU A C 1
ATOM 1560 O O . LEU A 1 198 ? 9.469 19.234 9.008 1 96.81 198 LEU A O 1
ATOM 1564 N N . ASN A 1 199 ? 9.703 18.016 7.113 1 96.19 199 ASN A N 1
ATOM 1565 C CA . ASN A 1 199 ? 11.078 18.453 6.918 1 96.19 199 ASN A CA 1
ATOM 1566 C C . ASN A 1 199 ? 11.156 19.969 6.719 1 96.19 199 ASN A C 1
ATOM 1568 O O . ASN A 1 199 ? 12.062 20.625 7.238 1 96.19 199 ASN A O 1
ATOM 1572 N N . GLU A 1 200 ? 10.258 20.516 5.961 1 95.56 200 GLU A N 1
ATOM 1573 C CA . GLU A 1 200 ? 10.234 21.953 5.719 1 95.56 200 GLU A CA 1
ATOM 1574 C C . GLU A 1 200 ? 9.969 22.734 7.008 1 95.56 200 GLU A C 1
ATOM 1576 O O . GLU A 1 200 ? 10.523 23.812 7.215 1 95.56 200 GLU A O 1
ATOM 1581 N N . ILE A 1 201 ? 9.148 22.172 7.844 1 95.81 201 ILE A N 1
ATOM 1582 C CA . ILE A 1 201 ? 8.758 22.844 9.086 1 95.81 201 ILE A CA 1
ATOM 1583 C C . ILE A 1 201 ? 9.906 22.781 10.086 1 95.81 201 ILE A C 1
ATOM 1585 O O . ILE A 1 201 ? 10.234 23.781 10.727 1 95.81 201 ILE A O 1
ATOM 1589 N N . PHE A 1 202 ? 10.609 21.641 10.195 1 94.5 202 PHE A N 1
ATOM 1590 C CA . PHE A 1 202 ? 11.492 21.422 11.336 1 94.5 202 PHE A CA 1
ATOM 1591 C C . PHE A 1 202 ? 12.953 21.453 10.906 1 94.5 202 PHE A C 1
ATOM 1593 O O . PHE A 1 202 ? 13.852 21.594 11.742 1 94.5 202 PHE A O 1
ATOM 1600 N N . ALA A 1 203 ? 13.297 21.203 9.688 1 84.88 203 ALA A N 1
ATOM 1601 C CA . ALA A 1 203 ? 14.695 21.219 9.25 1 84.88 203 ALA A CA 1
ATOM 1602 C C . ALA A 1 203 ? 15.164 22.641 8.961 1 84.88 203 ALA A C 1
ATOM 1604 O O . ALA A 1 203 ? 16.328 22.969 9.164 1 84.88 203 ALA A O 1
ATOM 1605 N N . ASN A 1 204 ? 14.406 23.422 8.211 1 68.25 204 ASN A N 1
ATOM 1606 C CA . ASN A 1 204 ? 14.852 24.781 7.891 1 68.25 204 ASN A CA 1
ATOM 1607 C C . ASN A 1 204 ? 14.852 25.672 9.125 1 68.25 204 ASN A C 1
ATOM 1609 O O . ASN A 1 204 ? 15.305 26.828 9.062 1 68.25 204 ASN A O 1
ATOM 1613 N N . ASN A 1 205 ? 14.273 25.266 10.164 1 54.34 205 ASN A N 1
ATOM 1614 C CA . ASN A 1 205 ? 14.281 26.109 11.352 1 54.34 205 ASN A CA 1
ATOM 1615 C C . ASN A 1 205 ? 15.609 26.016 12.102 1 54.34 205 ASN A C 1
ATOM 1617 O O . ASN A 1 205 ? 15.742 26.531 13.211 1 54.34 205 ASN A O 1
ATOM 1621 N N . GLN A 1 206 ? 16.672 25.344 11.609 1 45.06 206 GLN A N 1
ATOM 1622 C CA . GLN A 1 206 ? 17.984 25.578 12.211 1 45.06 206 GLN A CA 1
ATOM 1623 C C . GLN A 1 206 ? 18.781 26.609 11.414 1 45.06 206 GLN A C 1
ATOM 1625 O O . GLN A 1 206 ? 18.672 26.672 10.188 1 45.06 206 GLN A O 1
ATOM 1630 N N . MET B 1 1 ? -12.57 -13.078 -2.43 1 86.75 1 MET B N 1
ATOM 1631 C CA . MET B 1 1 ? -12.453 -14.453 -2.887 1 86.75 1 MET B CA 1
ATOM 1632 C C . MET B 1 1 ? -13.805 -15.156 -2.869 1 86.75 1 MET B C 1
ATOM 1634 O O . MET B 1 1 ? -14.57 -15.016 -1.912 1 86.75 1 MET B O 1
ATOM 1638 N N . LEU B 1 2 ? -14.039 -15.945 -3.941 1 90.06 2 LEU B N 1
ATOM 1639 C CA . LEU B 1 2 ? -15.305 -16.672 -4.035 1 90.06 2 LEU B CA 1
ATOM 1640 C C . LEU B 1 2 ? -15.359 -17.797 -3 1 90.06 2 LEU B C 1
ATOM 1642 O O . LEU B 1 2 ? -14.336 -18.391 -2.67 1 90.06 2 LEU B O 1
ATOM 1646 N N . GLU B 1 3 ? -16.578 -18.047 -2.574 1 91 3 GLU B N 1
ATOM 1647 C CA . GLU B 1 3 ? -16.781 -19.031 -1.513 1 91 3 GLU B CA 1
ATOM 1648 C C . GLU B 1 3 ? -16.219 -20.391 -1.914 1 91 3 GLU B C 1
ATOM 1650 O O . GLU B 1 3 ? -15.523 -21.031 -1.129 1 91 3 GLU B O 1
ATOM 1655 N N . PRO B 1 4 ? -16.5 -20.859 -3.123 1 92.88 4 PRO B N 1
ATOM 1656 C CA . PRO B 1 4 ? -15.93 -22.156 -3.52 1 92.88 4 PRO B CA 1
ATOM 1657 C C . PRO B 1 4 ? -14.406 -22.156 -3.482 1 92.88 4 PRO B C 1
ATOM 1659 O O . PRO B 1 4 ? -13.797 -23.172 -3.125 1 92.88 4 PRO B O 1
ATOM 1662 N N . THR B 1 5 ? -13.836 -21.078 -3.865 1 95.06 5 THR B N 1
ATOM 1663 C CA . THR B 1 5 ? -12.383 -20.953 -3.822 1 95.06 5 THR B CA 1
ATOM 1664 C C . THR B 1 5 ? -11.875 -21.016 -2.383 1 95.06 5 THR B C 1
ATOM 1666 O O . THR B 1 5 ? -10.953 -21.766 -2.078 1 95.06 5 THR B O 1
ATOM 1669 N N . MET B 1 6 ? -12.5 -20.266 -1.532 1 93.94 6 MET B N 1
ATOM 1670 C CA . MET B 1 6 ? -12.117 -20.25 -0.124 1 93.94 6 MET B CA 1
ATOM 1671 C C . MET B 1 6 ? -12.234 -21.641 0.487 1 93.94 6 MET B C 1
ATOM 1673 O O . MET B 1 6 ? -11.344 -22.078 1.215 1 93.94 6 MET B O 1
ATOM 1677 N N . GLN B 1 7 ? -13.273 -22.312 0.178 1 94.25 7 GLN B N 1
ATOM 1678 C CA . GLN B 1 7 ? -13.492 -23.656 0.693 1 94.25 7 GLN B CA 1
ATOM 1679 C C . GLN B 1 7 ? -12.398 -24.609 0.22 1 94.25 7 GLN B C 1
ATOM 1681 O O . GLN B 1 7 ? -11.859 -25.391 1.014 1 94.25 7 GLN B O 1
ATOM 1686 N N . ALA B 1 8 ? -12.148 -24.531 -1.004 1 94.62 8 ALA B N 1
ATOM 1687 C CA . ALA B 1 8 ? -11.125 -25.406 -1.571 1 94.62 8 ALA B CA 1
ATOM 1688 C C . ALA B 1 8 ? -9.766 -25.141 -0.926 1 94.62 8 ALA B C 1
ATOM 1690 O O . ALA B 1 8 ? -9.039 -26.078 -0.589 1 94.62 8 ALA B O 1
ATOM 1691 N N . LEU B 1 9 ? -9.453 -23.891 -0.743 1 95.69 9 LEU B N 1
ATOM 1692 C CA . LEU B 1 9 ? -8.148 -23.516 -0.214 1 95.69 9 LEU B CA 1
ATOM 1693 C C . LEU B 1 9 ? -8.039 -23.859 1.267 1 95.69 9 LEU B C 1
ATOM 1695 O O . LEU B 1 9 ? -6.973 -24.281 1.733 1 95.69 9 LEU B O 1
ATOM 1699 N N . THR B 1 10 ? -9.117 -23.734 1.975 1 94.94 10 THR B N 1
ATOM 1700 C CA . THR B 1 10 ? -9.086 -24.016 3.404 1 94.94 10 THR B CA 1
ATOM 1701 C C . THR B 1 10 ? -9.008 -25.516 3.658 1 94.94 10 THR B C 1
ATOM 1703 O O . THR B 1 10 ? -8.461 -25.953 4.672 1 94.94 10 THR B O 1
ATOM 1706 N N . ALA B 1 11 ? -9.453 -26.281 2.76 1 94.81 11 ALA B N 1
ATOM 1707 C CA . ALA B 1 11 ? -9.5 -27.734 2.908 1 94.81 11 ALA B CA 1
ATOM 1708 C C . ALA B 1 11 ? -8.18 -28.375 2.471 1 94.81 11 ALA B C 1
ATOM 1710 O O . ALA B 1 11 ? -7.914 -29.531 2.785 1 94.81 11 ALA B O 1
ATOM 1711 N N . GLY B 1 12 ? -7.406 -27.688 1.747 1 95.94 12 GLY B N 1
ATOM 1712 C CA . GLY B 1 12 ? -6.223 -28.281 1.15 1 95.94 12 GLY B CA 1
ATOM 1713 C C . GLY B 1 12 ? -4.934 -27.875 1.843 1 95.94 12 GLY B C 1
ATOM 1714 O O . GLY B 1 12 ? -4.938 -26.969 2.688 1 95.94 12 GLY B O 1
ATOM 1715 N N . ARG B 1 13 ? -3.818 -28.562 1.428 1 98.06 13 ARG B N 1
ATOM 1716 C CA . ARG B 1 13 ? -2.469 -28.219 1.862 1 98.06 13 ARG B CA 1
ATOM 1717 C C . ARG B 1 13 ? -1.864 -27.141 0.969 1 98.06 13 ARG B C 1
ATOM 1719 O O . ARG B 1 13 ? -1.63 -27.375 -0.219 1 98.06 13 ARG B O 1
ATOM 1726 N N . LEU B 1 14 ? -1.621 -26 1.568 1 98.31 14 LEU B N 1
ATOM 1727 C CA . LEU B 1 14 ? -1.129 -24.844 0.817 1 98.31 14 LEU B CA 1
ATOM 1728 C C . LEU B 1 14 ? 0.347 -24.594 1.111 1 98.31 14 LEU B C 1
ATOM 1730 O O . LEU B 1 14 ? 0.763 -24.609 2.271 1 98.31 14 LEU B O 1
ATOM 1734 N N . ILE B 1 15 ? 1.114 -24.375 0.032 1 98.75 15 ILE B N 1
ATOM 1735 C CA . ILE B 1 15 ? 2.549 -24.141 0.167 1 98.75 15 ILE B CA 1
ATOM 1736 C C . ILE B 1 15 ? 2.906 -22.781 -0.418 1 98.75 15 ILE B C 1
ATOM 1738 O O . ILE B 1 15 ? 2.484 -22.438 -1.528 1 98.75 15 ILE B O 1
ATOM 1742 N N . LEU B 1 16 ? 3.549 -21.984 0.311 1 98.62 16 LEU B N 1
ATOM 1743 C CA . LEU B 1 16 ? 4.191 -20.781 -0.198 1 98.62 16 LEU B CA 1
ATOM 1744 C C . LEU B 1 16 ? 5.672 -21.031 -0.471 1 98.62 16 LEU B C 1
ATOM 1746 O O . LEU B 1 16 ? 6.469 -21.156 0.462 1 98.62 16 LEU B O 1
ATOM 1750 N N . ALA B 1 17 ? 6.066 -21.094 -1.727 1 98.44 17 ALA B N 1
ATOM 1751 C CA . ALA B 1 17 ? 7.449 -21.312 -2.145 1 98.44 17 ALA B CA 1
ATOM 1752 C C . ALA B 1 17 ? 8.242 -20.016 -2.15 1 98.44 17 ALA B C 1
ATOM 1754 O O . ALA B 1 17 ? 8.773 -19.609 -3.188 1 98.44 17 ALA B O 1
ATOM 1755 N N . SER B 1 18 ? 8.344 -19.375 -1.047 1 97.12 18 SER B N 1
ATOM 1756 C CA . SER B 1 18 ? 9.016 -18.094 -0.895 1 97.12 18 SER B CA 1
ATOM 1757 C C . SER B 1 18 ? 9.531 -17.891 0.53 1 97.12 18 SER B C 1
ATOM 1759 O O . SER B 1 18 ? 8.875 -18.297 1.49 1 97.12 18 SER B O 1
ATOM 1761 N N . GLY B 1 19 ? 10.703 -17.344 0.627 1 94.12 19 GLY B N 1
ATOM 1762 C CA . GLY B 1 19 ? 11.234 -16.953 1.926 1 94.12 19 GLY B CA 1
ATOM 1763 C C . GLY B 1 19 ? 10.93 -15.516 2.293 1 94.12 19 GLY B C 1
ATOM 1764 O O . GLY B 1 19 ? 11.391 -15.023 3.322 1 94.12 19 GLY B O 1
ATOM 1765 N N . SER B 1 20 ? 10.203 -14.797 1.505 1 94.88 20 SER B N 1
ATOM 1766 C CA . SER B 1 20 ? 9.898 -13.391 1.733 1 94.88 20 SER B CA 1
ATOM 1767 C C . SER B 1 20 ? 8.891 -13.219 2.869 1 94.88 20 SER B C 1
ATOM 1769 O O . SER B 1 20 ? 7.758 -13.688 2.773 1 94.88 20 SER B O 1
ATOM 1771 N N . PRO B 1 21 ? 9.25 -12.5 3.908 1 94.88 21 PRO B N 1
ATOM 1772 C CA . PRO B 1 21 ? 8.281 -12.234 4.977 1 94.88 21 PRO B CA 1
ATOM 1773 C C . PRO B 1 21 ? 7.066 -11.445 4.492 1 94.88 21 PRO B C 1
ATOM 1775 O O . PRO B 1 21 ? 5.949 -11.672 4.965 1 94.88 21 PRO B O 1
ATOM 1778 N N . ARG B 1 22 ? 7.25 -10.578 3.58 1 95.12 22 ARG B N 1
ATOM 1779 C CA . ARG B 1 22 ? 6.152 -9.766 3.062 1 95.12 22 ARG B CA 1
ATOM 1780 C C . ARG B 1 22 ? 5.137 -10.633 2.326 1 95.12 22 ARG B C 1
ATOM 1782 O O . ARG B 1 22 ? 3.928 -10.453 2.482 1 95.12 22 ARG B O 1
ATOM 1789 N N . ARG B 1 23 ? 5.594 -11.547 1.509 1 96.56 23 ARG B N 1
ATOM 1790 C CA . ARG B 1 23 ? 4.691 -12.453 0.806 1 96.56 23 ARG B CA 1
ATOM 1791 C C . ARG B 1 23 ? 3.883 -13.289 1.79 1 96.56 23 ARG B C 1
ATOM 1793 O O . ARG B 1 23 ? 2.682 -13.492 1.601 1 96.56 23 ARG B O 1
ATOM 1800 N N . TYR B 1 24 ? 4.566 -13.695 2.791 1 95.69 24 TYR B N 1
ATOM 1801 C CA . TYR B 1 24 ? 3.889 -14.461 3.834 1 95.69 24 TYR B CA 1
ATOM 1802 C C . TYR B 1 24 ? 2.824 -13.609 4.523 1 95.69 24 TYR B C 1
ATOM 1804 O O . TYR B 1 24 ? 1.696 -14.062 4.727 1 95.69 24 TYR B O 1
ATOM 1812 N N . GLU B 1 25 ? 3.156 -12.383 4.891 1 94.44 25 GLU B N 1
ATOM 1813 C CA . GLU B 1 25 ? 2.223 -11.469 5.539 1 94.44 25 GLU B CA 1
ATOM 1814 C C . GLU B 1 25 ? 0.986 -11.234 4.676 1 94.44 25 GLU B C 1
ATOM 1816 O O . GLU B 1 25 ? -0.138 -11.219 5.184 1 94.44 25 GLU B O 1
ATOM 1821 N N . ILE B 1 26 ? 1.206 -11.062 3.432 1 94.31 26 ILE B N 1
ATOM 1822 C CA . ILE B 1 26 ? 0.119 -10.781 2.5 1 94.31 26 ILE B CA 1
ATOM 1823 C C . ILE B 1 26 ? -0.846 -11.961 2.457 1 94.31 26 ILE B C 1
ATOM 1825 O O . ILE B 1 26 ? -2.061 -11.781 2.562 1 94.31 26 ILE B O 1
ATOM 1829 N N . ILE B 1 27 ? -0.35 -13.172 2.348 1 92.94 27 ILE B N 1
ATOM 1830 C CA . ILE B 1 27 ? -1.211 -14.344 2.199 1 92.94 27 ILE B CA 1
ATOM 1831 C C . ILE B 1 27 ? -1.868 -14.672 3.537 1 92.94 27 ILE B C 1
ATOM 1833 O O . ILE B 1 27 ? -3.002 -15.156 3.576 1 92.94 27 ILE B O 1
ATOM 1837 N N . GLN B 1 28 ? -1.137 -14.367 4.609 1 93 28 GLN B N 1
ATOM 1838 C CA . GLN B 1 28 ? -1.721 -14.555 5.934 1 93 28 GLN B CA 1
ATOM 1839 C C . GLN B 1 28 ? -2.965 -13.688 6.117 1 93 28 GLN B C 1
ATOM 1841 O O . GLN B 1 28 ? -3.943 -14.117 6.727 1 93 28 GLN B O 1
ATOM 1846 N N . LYS B 1 29 ? -2.953 -12.547 5.617 1 91.44 29 LYS B N 1
ATOM 1847 C CA . LYS B 1 29 ? -4.074 -11.617 5.734 1 91.44 29 LYS B CA 1
ATOM 1848 C C . LYS B 1 29 ? -5.305 -12.141 5.004 1 91.44 29 LYS B C 1
ATOM 1850 O O . LYS B 1 29 ? -6.426 -11.711 5.277 1 91.44 29 LYS B O 1
ATOM 1855 N N . LEU B 1 30 ? -5.082 -13.086 4.098 1 91.19 30 LEU B N 1
ATOM 1856 C CA . LEU B 1 30 ? -6.191 -13.68 3.367 1 91.19 30 LEU B CA 1
ATOM 1857 C C . LEU B 1 30 ? -6.918 -14.711 4.227 1 91.19 30 LEU B C 1
ATOM 1859 O O . LEU B 1 30 ? -7.965 -15.234 3.832 1 91.19 30 LEU B O 1
ATOM 1863 N N . GLY B 1 31 ? -6.398 -15.016 5.387 1 89.5 31 GLY B N 1
ATOM 1864 C CA . GLY B 1 31 ? -7.008 -15.984 6.277 1 89.5 31 GLY B CA 1
ATOM 1865 C C . GLY B 1 31 ? -6.672 -17.422 5.918 1 89.5 31 GLY B C 1
ATOM 1866 O O . GLY B 1 31 ? -7.414 -18.344 6.262 1 89.5 31 GLY B O 1
ATOM 1867 N N . LEU B 1 32 ? -5.672 -17.609 5.156 1 92.88 32 LEU B N 1
ATOM 1868 C CA . LEU B 1 32 ? -5.25 -18.922 4.711 1 92.88 32 LEU B CA 1
ATOM 1869 C C . LEU B 1 32 ? -3.98 -19.359 5.434 1 92.88 32 LEU B C 1
ATOM 1871 O O . LEU B 1 32 ? -3.137 -18.531 5.777 1 92.88 32 LEU B O 1
ATOM 1875 N N . ASN B 1 33 ? -3.904 -20.562 5.66 1 94 33 ASN B N 1
ATOM 1876 C CA . ASN B 1 33 ? -2.738 -21.125 6.336 1 94 33 ASN B CA 1
ATOM 1877 C C . ASN B 1 33 ? -1.771 -21.766 5.348 1 94 33 ASN B C 1
ATOM 1879 O O . ASN B 1 33 ? -2 -22.891 4.887 1 94 33 ASN B O 1
ATOM 1883 N N . PHE B 1 34 ? -0.675 -21.172 5.125 1 96.94 34 PHE B N 1
ATOM 1884 C CA . PHE B 1 34 ? 0.337 -21.672 4.199 1 96.94 34 PHE B CA 1
ATOM 1885 C C . PHE B 1 34 ? 1.543 -22.219 4.953 1 96.94 34 PHE B C 1
ATOM 1887 O O . PHE B 1 34 ? 1.974 -21.641 5.953 1 96.94 34 PHE B O 1
ATOM 1894 N N . GLU B 1 35 ? 2.021 -23.281 4.539 1 97.88 35 GLU B N 1
ATOM 1895 C CA . GLU B 1 35 ? 3.361 -23.734 4.902 1 97.88 35 GLU B CA 1
ATOM 1896 C C . GLU B 1 35 ? 4.422 -23.047 4.043 1 97.88 35 GLU B C 1
ATOM 1898 O O . GLU B 1 35 ? 4.309 -23.016 2.816 1 97.88 35 GLU B O 1
ATOM 1903 N N . VAL B 1 36 ? 5.387 -22.516 4.699 1 98.19 36 VAL B N 1
ATOM 1904 C CA . VAL B 1 36 ? 6.465 -21.875 3.959 1 98.19 36 VAL B CA 1
ATOM 1905 C C . VAL B 1 36 ? 7.551 -22.891 3.629 1 98.19 36 VAL B C 1
ATOM 1907 O O . VAL B 1 36 ? 8.039 -23.594 4.516 1 98.19 36 VAL B O 1
ATOM 1910 N N . MET B 1 37 ? 7.859 -23.016 2.438 1 98.06 37 MET B N 1
ATOM 1911 C CA . MET B 1 37 ? 8.969 -23.844 1.961 1 98.06 37 MET B CA 1
ATOM 1912 C C . MET B 1 37 ? 9.836 -23.062 0.973 1 98.06 37 MET B C 1
ATOM 1914 O O . MET B 1 37 ? 9.477 -22.938 -0.198 1 98.06 37 MET B O 1
ATOM 1918 N N . ILE B 1 38 ? 10.945 -22.672 1.406 1 97.31 38 ILE B N 1
ATOM 1919 C CA . ILE B 1 38 ? 11.82 -21.844 0.594 1 97.31 38 ILE B CA 1
ATOM 1920 C C . ILE B 1 38 ? 12.461 -22.688 -0.507 1 97.31 38 ILE B C 1
ATOM 1922 O O . ILE B 1 38 ? 12.969 -23.781 -0.246 1 97.31 38 ILE B O 1
ATOM 1926 N N . SER B 1 39 ? 12.391 -22.188 -1.716 1 96.81 39 SER B N 1
ATOM 1927 C CA . SER B 1 39 ? 12.984 -22.859 -2.865 1 96.81 39 SER B CA 1
ATOM 1928 C C . SER B 1 39 ? 14.5 -22.891 -2.768 1 96.81 39 SER B C 1
ATOM 1930 O O . SER B 1 39 ? 15.125 -21.922 -2.332 1 96.81 39 SER B O 1
ATOM 1932 N N . ASN B 1 40 ? 15.141 -23.922 -3.27 1 94.06 40 ASN B N 1
ATOM 1933 C CA . ASN B 1 40 ? 16.594 -24.047 -3.387 1 94.06 40 ASN B CA 1
ATOM 1934 C C . ASN B 1 40 ? 17.062 -23.781 -4.812 1 94.06 40 ASN B C 1
ATOM 1936 O O . ASN B 1 40 ? 18.219 -24.031 -5.148 1 94.06 40 ASN B O 1
ATOM 1940 N N . TYR B 1 41 ? 16.094 -23.391 -5.586 1 92 41 TYR B N 1
ATOM 1941 C CA . TYR B 1 41 ? 16.438 -23.125 -6.977 1 92 41 TYR B CA 1
ATOM 1942 C C . TYR B 1 41 ? 17.547 -22.078 -7.066 1 92 41 TYR B C 1
ATOM 1944 O O . TYR B 1 41 ? 17.438 -21 -6.5 1 92 41 TYR B O 1
ATOM 1952 N N . ASP B 1 42 ? 18.672 -22.453 -7.742 1 86.56 42 ASP B N 1
ATOM 1953 C CA . ASP B 1 42 ? 19.781 -21.531 -7.988 1 86.56 42 ASP B CA 1
ATOM 1954 C C . ASP B 1 42 ? 19.453 -20.594 -9.148 1 86.56 42 ASP B C 1
ATOM 1956 O O . ASP B 1 42 ? 19.453 -21.016 -10.312 1 86.56 42 ASP B O 1
ATOM 1960 N N . GLU B 1 43 ? 19.125 -19.391 -8.898 1 81.5 43 GLU B N 1
ATOM 1961 C CA . GLU B 1 43 ? 18.719 -18.422 -9.906 1 81.5 43 GLU B CA 1
ATOM 1962 C C . GLU B 1 43 ? 19.797 -18.219 -10.969 1 81.5 43 GLU B C 1
ATOM 1964 O O . GLU B 1 43 ? 20.5 -17.219 -10.969 1 81.5 43 GLU B O 1
ATOM 1969 N N . ASN B 1 44 ? 19.922 -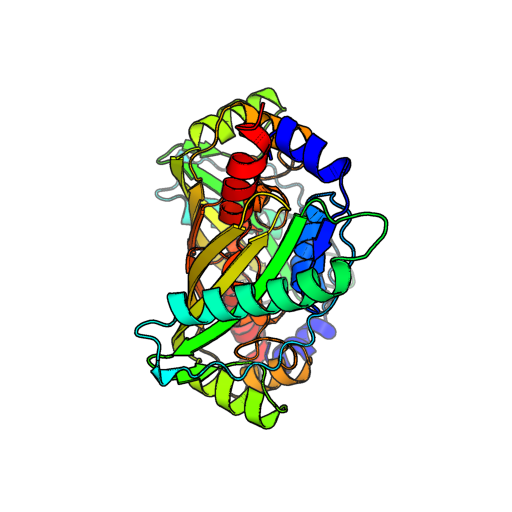19.156 -11.977 1 86.12 44 ASN B N 1
ATOM 1970 C CA . ASN B 1 44 ? 20.938 -19.125 -13.039 1 86.12 44 ASN B CA 1
ATOM 1971 C C . ASN B 1 44 ? 20.297 -18.938 -14.406 1 86.12 44 ASN B C 1
ATOM 1973 O O . ASN B 1 44 ? 20.891 -19.266 -15.43 1 86.12 44 ASN B O 1
ATOM 1977 N N . LEU B 1 45 ? 19.141 -18.484 -14.367 1 91.06 45 LEU B N 1
ATOM 1978 C CA . LEU B 1 45 ? 18.453 -18.234 -15.625 1 91.06 45 LEU B CA 1
ATOM 1979 C C . LEU B 1 45 ? 19.156 -17.156 -16.438 1 91.06 45 LEU B C 1
ATOM 1981 O O . LEU B 1 45 ? 19.438 -16.078 -15.914 1 91.06 45 LEU B O 1
ATOM 1985 N N . ASP B 1 46 ? 19.484 -17.438 -17.672 1 93.94 46 ASP B N 1
ATOM 1986 C CA . ASP B 1 46 ? 20.188 -16.516 -18.562 1 93.94 46 ASP B CA 1
ATOM 1987 C C . ASP B 1 46 ? 19.25 -15.414 -19.062 1 93.94 46 ASP B C 1
ATOM 1989 O O . ASP B 1 46 ? 18.438 -15.641 -19.969 1 93.94 46 ASP B O 1
ATOM 1993 N N . ARG B 1 47 ? 19.469 -14.242 -18.5 1 92.5 47 ARG B N 1
ATOM 1994 C CA . ARG B 1 47 ? 18.609 -13.109 -18.828 1 92.5 47 ARG B CA 1
ATOM 1995 C C . ARG B 1 47 ? 18.656 -12.797 -20.312 1 92.5 47 ARG B C 1
ATOM 1997 O O . ARG B 1 47 ? 17.656 -12.352 -20.891 1 92.5 47 ARG B O 1
ATOM 2004 N N . SER B 1 48 ? 19.719 -13.047 -21.031 1 93.81 48 SER B N 1
ATOM 2005 C CA . SER B 1 48 ? 19.906 -12.68 -22.422 1 93.81 48 SER B CA 1
ATOM 2006 C C . SER B 1 48 ? 18.969 -13.461 -23.344 1 93.81 48 SER B C 1
ATOM 2008 O O . SER B 1 48 ? 18.75 -13.078 -24.484 1 93.81 48 SER B O 1
ATOM 2010 N N . LYS B 1 49 ? 18.438 -14.508 -22.797 1 95.38 49 LYS B N 1
ATOM 2011 C CA . LYS B 1 49 ? 17.562 -15.352 -23.594 1 95.38 49 LYS B CA 1
ATOM 2012 C C . LYS B 1 49 ? 16.141 -14.812 -23.594 1 95.38 49 LYS B C 1
ATOM 2014 O O . LYS B 1 49 ? 15.266 -15.352 -24.281 1 95.38 49 LYS B O 1
ATOM 2019 N N . TYR B 1 50 ? 15.922 -13.789 -22.859 1 95.12 50 TYR B N 1
ATOM 2020 C CA . TYR B 1 50 ? 14.578 -13.25 -22.734 1 95.12 50 TYR B CA 1
ATOM 2021 C C . TYR B 1 50 ? 14.461 -11.906 -23.453 1 95.12 50 TYR B C 1
ATOM 2023 O O . TYR B 1 50 ? 15.375 -11.086 -23.391 1 95.12 50 TYR B O 1
ATOM 2031 N N . LYS B 1 51 ? 13.305 -11.75 -24.047 1 93.75 51 LYS B N 1
ATOM 2032 C CA . LYS B 1 51 ? 13.062 -10.516 -24.781 1 93.75 51 LYS B CA 1
ATOM 2033 C C . LYS B 1 51 ? 12.484 -9.43 -23.891 1 93.75 51 LYS B C 1
ATOM 2035 O O . LYS B 1 51 ? 12.523 -8.242 -24.234 1 93.75 51 LYS B O 1
ATOM 2040 N N . ASN B 1 52 ? 11.867 -9.836 -22.781 1 95.31 52 ASN B N 1
ATOM 2041 C CA . ASN B 1 52 ? 11.297 -8.836 -21.875 1 95.31 52 ASN B CA 1
ATOM 2042 C C . ASN B 1 52 ? 11.422 -9.273 -20.422 1 95.31 52 ASN B C 1
ATOM 2044 O O . ASN B 1 52 ? 11.562 -10.469 -20.125 1 95.31 52 ASN B O 1
ATOM 2048 N N . HIS B 1 53 ? 11.328 -8.258 -19.5 1 97.12 53 HIS B N 1
ATOM 2049 C CA . HIS B 1 53 ? 11.469 -8.477 -18.062 1 97.12 53 HIS B CA 1
ATOM 2050 C C . HIS B 1 53 ? 10.359 -9.367 -17.531 1 97.12 53 HIS B C 1
ATOM 2052 O O . HIS B 1 53 ? 10.586 -10.172 -16.625 1 97.12 53 HIS B O 1
ATOM 2058 N N . GLY B 1 54 ? 9.195 -9.242 -18.094 1 97.44 54 GLY B N 1
ATOM 2059 C CA . GLY B 1 54 ? 8.023 -9.977 -17.641 1 97.44 54 G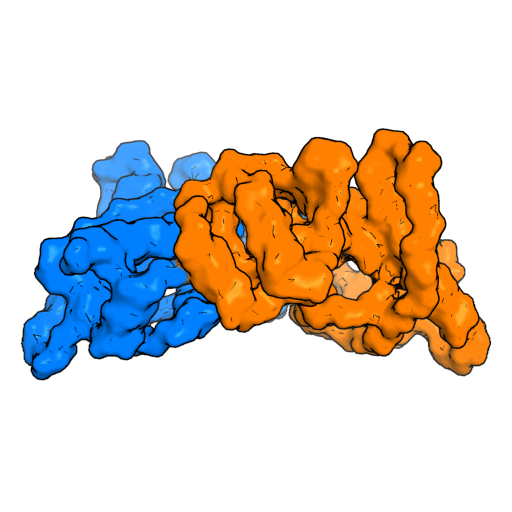LY B CA 1
ATOM 2060 C C . GLY B 1 54 ? 8.164 -11.477 -17.797 1 97.44 54 GLY B C 1
ATOM 2061 O O . GLY B 1 54 ? 7.945 -12.227 -16.844 1 97.44 54 GLY B O 1
ATOM 2062 N N . ASP B 1 55 ? 8.547 -11.93 -19 1 97.5 55 ASP B N 1
ATOM 2063 C CA . ASP B 1 55 ? 8.75 -13.359 -19.25 1 97.5 55 ASP B CA 1
ATOM 2064 C C . ASP B 1 55 ? 9.852 -13.93 -18.359 1 97.5 55 ASP B C 1
ATOM 2066 O O . ASP B 1 55 ? 9.742 -15.047 -17.875 1 97.5 55 ASP B O 1
ATOM 2070 N N . TYR B 1 56 ? 10.852 -13.125 -18.188 1 97 56 TYR B N 1
ATOM 2071 C CA . TYR B 1 56 ? 11.992 -13.531 -17.375 1 97 56 TYR B CA 1
ATOM 2072 C C . TYR B 1 56 ? 11.578 -13.773 -15.93 1 97 56 TYR B C 1
ATOM 2074 O O . TYR B 1 56 ? 11.844 -14.844 -15.367 1 97 56 TYR B O 1
ATOM 2082 N N . ILE B 1 57 ? 10.883 -12.82 -15.305 1 97.38 57 ILE B N 1
ATOM 2083 C CA . ILE B 1 57 ? 10.547 -12.898 -13.891 1 97.38 57 ILE B CA 1
ATOM 2084 C C . ILE B 1 57 ? 9.508 -13.992 -13.664 1 97.38 57 ILE B C 1
ATOM 2086 O O . ILE B 1 57 ? 9.508 -14.656 -12.625 1 97.38 57 ILE B O 1
ATOM 2090 N N . GLN B 1 58 ? 8.617 -14.18 -14.602 1 97.38 58 GLN B N 1
ATOM 2091 C CA . GLN B 1 58 ? 7.629 -15.25 -14.531 1 97.38 58 GLN B CA 1
ATOM 2092 C C . GLN B 1 58 ? 8.305 -16.609 -14.445 1 97.38 58 GLN B C 1
ATOM 2094 O O . GLN B 1 58 ? 7.891 -17.469 -13.664 1 97.38 58 GLN B O 1
ATOM 2099 N N . ASP B 1 59 ? 9.312 -16.797 -15.281 1 97.94 59 ASP B N 1
ATOM 2100 C CA . ASP B 1 59 ? 10.023 -18.078 -15.289 1 97.94 59 ASP B CA 1
ATOM 2101 C C . ASP B 1 59 ? 10.805 -18.281 -13.992 1 97.94 59 ASP B C 1
ATOM 2103 O O . ASP B 1 59 ? 10.898 -19.406 -13.492 1 97.94 59 ASP B O 1
ATOM 2107 N N . LEU B 1 60 ? 11.344 -17.203 -13.469 1 97.5 60 LEU B N 1
ATOM 2108 C CA . LEU B 1 60 ? 12.008 -17.312 -12.18 1 97.5 60 LEU B CA 1
ATOM 2109 C C . LEU B 1 60 ? 11.047 -17.844 -11.117 1 97.5 60 LEU B C 1
ATOM 2111 O O . LEU B 1 60 ? 11.398 -18.75 -10.359 1 97.5 60 LEU B O 1
ATOM 2115 N N . ALA B 1 61 ? 9.852 -17.328 -11.062 1 98.31 61 ALA B N 1
ATOM 2116 C CA . ALA B 1 61 ? 8.844 -17.797 -10.133 1 98.31 61 ALA B CA 1
ATOM 2117 C C . ALA B 1 61 ? 8.5 -19.266 -10.391 1 98.31 61 ALA B C 1
ATOM 2119 O O . ALA B 1 61 ? 8.398 -20.062 -9.453 1 98.31 61 ALA B O 1
ATOM 2120 N N . LYS B 1 62 ? 8.336 -19.578 -11.664 1 98.5 62 LYS B N 1
ATOM 2121 C CA . LYS B 1 62 ? 7.988 -20.922 -12.078 1 98.5 62 LYS B CA 1
ATOM 2122 C C . LYS B 1 62 ? 9.023 -21.938 -11.586 1 98.5 62 LYS B C 1
ATOM 2124 O O . LYS B 1 62 ? 8.664 -22.969 -11.016 1 98.5 62 LYS B O 1
ATOM 2129 N N . PHE B 1 63 ? 10.289 -21.641 -11.742 1 98.12 63 PHE B N 1
ATOM 2130 C CA . PHE B 1 63 ? 11.336 -22.594 -11.398 1 98.12 63 PHE B CA 1
ATOM 2131 C C . PHE B 1 63 ? 11.453 -22.75 -9.891 1 98.12 63 PHE B C 1
ATOM 2133 O O . PHE B 1 63 ? 11.766 -23.828 -9.398 1 98.12 63 PHE B O 1
ATOM 2140 N N . LYS B 1 64 ? 11.164 -21.719 -9.148 1 98.19 64 LYS B N 1
ATOM 2141 C CA . LYS B 1 64 ? 11.102 -21.844 -7.699 1 98.19 64 LYS B CA 1
ATOM 2142 C C . LYS B 1 64 ? 9.992 -22.797 -7.273 1 98.19 64 LYS B C 1
ATOM 2144 O O . LYS B 1 64 ? 10.188 -23.641 -6.398 1 98.19 64 LYS B O 1
ATOM 2149 N N . VAL B 1 65 ? 8.852 -22.672 -7.895 1 98.62 65 VAL B N 1
ATOM 2150 C CA . VAL B 1 65 ? 7.707 -23.531 -7.586 1 98.62 65 VAL B CA 1
ATOM 2151 C C . VAL B 1 65 ? 8.016 -24.969 -7.98 1 98.62 65 VAL B C 1
ATOM 2153 O O . VAL B 1 65 ? 7.707 -25.906 -7.238 1 98.62 65 VAL B O 1
ATOM 2156 N N . HIS B 1 66 ? 8.656 -25.156 -9.148 1 98.19 66 HIS B N 1
ATOM 2157 C CA . HIS B 1 66 ? 9 -26.5 -9.617 1 98.19 66 HIS B CA 1
ATOM 2158 C C . HIS B 1 66 ? 9.969 -27.172 -8.656 1 98.19 66 HIS B C 1
ATOM 2160 O O . HIS B 1 66 ? 9.852 -28.375 -8.398 1 98.19 66 HIS B O 1
ATOM 2166 N N . ASP B 1 67 ? 10.906 -26.422 -8.188 1 98.12 67 ASP B N 1
ATOM 2167 C CA . ASP B 1 67 ? 11.844 -26.969 -7.207 1 98.12 67 ASP B CA 1
ATOM 2168 C C . ASP B 1 67 ? 11.102 -27.516 -5.984 1 98.12 67 ASP B C 1
ATOM 2170 O O . ASP B 1 67 ? 11.32 -28.656 -5.574 1 98.12 67 ASP B O 1
ATOM 2174 N N . VAL B 1 68 ? 10.227 -26.703 -5.395 1 98.31 68 VAL B N 1
ATOM 2175 C CA . VAL B 1 68 ? 9.469 -27.094 -4.203 1 98.31 68 VAL B CA 1
ATOM 2176 C C . VAL B 1 68 ? 8.547 -28.25 -4.531 1 98.31 68 VAL B C 1
ATOM 2178 O O . VAL B 1 68 ? 8.422 -29.188 -3.744 1 98.31 68 VAL B O 1
ATOM 2181 N N . TYR B 1 69 ? 7.895 -28.203 -5.707 1 97.88 69 TYR B N 1
ATOM 2182 C CA . TYR B 1 69 ? 7.008 -29.281 -6.148 1 97.88 69 TYR B CA 1
ATOM 2183 C C . TYR B 1 69 ? 7.746 -30.609 -6.188 1 97.88 69 TYR B C 1
ATOM 2185 O O . TYR B 1 69 ? 7.246 -31.625 -5.688 1 97.88 69 TYR B O 1
ATOM 2193 N N . GLN B 1 70 ? 8.945 -30.625 -6.77 1 97.25 70 GLN B N 1
ATOM 2194 C CA . GLN B 1 70 ? 9.734 -31.844 -6.895 1 97.25 70 GLN B CA 1
ATOM 2195 C C . GLN B 1 70 ? 10.117 -32.406 -5.527 1 97.25 70 GLN B C 1
ATOM 2197 O O . GLN B 1 70 ? 10.109 -33.625 -5.32 1 97.25 70 GLN B O 1
ATOM 2202 N N . ARG B 1 71 ? 10.367 -31.562 -4.562 1 96.88 71 ARG B N 1
ATOM 2203 C CA . ARG B 1 71 ? 10.766 -31.984 -3.221 1 96.88 71 ARG B CA 1
ATOM 2204 C C . ARG B 1 71 ? 9.578 -32.562 -2.461 1 96.88 71 ARG B C 1
ATOM 2206 O O . ARG B 1 71 ? 9.758 -33.375 -1.547 1 96.88 71 ARG B O 1
ATOM 2213 N N . LEU B 1 72 ? 8.422 -32.156 -2.898 1 96.81 72 LEU B N 1
ATOM 2214 C CA . LEU B 1 72 ? 7.23 -32.594 -2.17 1 96.81 72 LEU B CA 1
ATOM 2215 C C . LEU B 1 72 ? 6.504 -33.719 -2.918 1 96.81 72 LEU B C 1
ATOM 2217 O O . LEU B 1 72 ? 5.477 -34.219 -2.451 1 96.81 72 LEU B O 1
ATOM 2221 N N . LYS B 1 73 ? 6.961 -34.125 -4.047 1 93.19 73 LYS B N 1
ATOM 2222 C CA . LYS B 1 73 ? 6.254 -35.031 -4.957 1 93.19 73 LYS B CA 1
ATOM 2223 C C . LYS B 1 73 ? 5.949 -36.344 -4.277 1 93.19 73 LYS B C 1
ATOM 2225 O O . LYS B 1 73 ? 4.965 -37 -4.613 1 93.19 73 LYS B O 1
ATOM 2230 N N . ASN B 1 74 ? 6.707 -36.781 -3.287 1 93.69 74 ASN B N 1
ATOM 2231 C CA . ASN B 1 74 ? 6.527 -38.094 -2.631 1 93.69 74 ASN B CA 1
ATOM 2232 C C . ASN B 1 74 ? 5.953 -37.938 -1.226 1 93.69 74 ASN B C 1
ATOM 2234 O O . ASN B 1 74 ? 5.887 -38.875 -0.463 1 93.69 74 ASN B O 1
ATOM 2238 N N . ASP B 1 75 ? 5.59 -36.688 -0.836 1 95.5 75 ASP B N 1
ATOM 2239 C CA . ASP B 1 75 ? 4.969 -36.469 0.465 1 95.5 75 ASP B CA 1
ATOM 2240 C C . ASP B 1 75 ? 3.654 -37.25 0.585 1 95.5 75 ASP B C 1
ATOM 2242 O O . ASP B 1 75 ? 2.895 -37.344 -0.38 1 95.5 75 ASP B O 1
ATOM 2246 N N . PRO B 1 76 ? 3.42 -37.812 1.706 1 95.44 76 PRO B N 1
ATOM 2247 C CA . PRO B 1 76 ? 2.168 -38.531 1.902 1 95.44 76 PRO B CA 1
ATOM 2248 C C . PRO B 1 76 ? 0.933 -37.688 1.604 1 95.44 76 PRO B C 1
ATOM 2250 O O . PRO B 1 76 ? -0.067 -38.188 1.096 1 95.44 76 PRO B O 1
ATOM 2253 N N . ILE B 1 77 ? 1.002 -36.438 1.976 1 95.94 77 ILE B N 1
ATOM 2254 C CA . ILE B 1 77 ? -0.064 -35.469 1.656 1 95.94 77 ILE B CA 1
ATOM 2255 C C . ILE B 1 77 ? 0.425 -34.5 0.606 1 95.94 77 ILE B C 1
ATOM 2257 O O . ILE B 1 77 ? 1.31 -33.688 0.878 1 95.94 77 ILE B O 1
ATOM 2261 N N . SER B 1 78 ? -0.16 -34.562 -0.544 1 95.81 78 SER B N 1
ATOM 2262 C CA . SER B 1 78 ? 0.22 -33.688 -1.641 1 95.81 78 SER B CA 1
ATOM 2263 C C . SER B 1 78 ? -0.351 -32.281 -1.446 1 95.81 78 SER B C 1
ATOM 2265 O O . SER B 1 78 ? -1.49 -32.125 -1.003 1 95.81 78 SER B O 1
ATOM 2267 N N . PRO B 1 79 ? 0.443 -31.328 -1.806 1 97.5 79 PRO B N 1
ATOM 2268 C CA . PRO B 1 79 ? -0.143 -29.984 -1.758 1 97.5 79 PRO B CA 1
ATOM 2269 C C . PRO B 1 79 ? -1.276 -29.797 -2.764 1 97.5 79 PRO B C 1
ATOM 2271 O O . PRO B 1 79 ? -1.191 -30.281 -3.893 1 97.5 79 PRO B O 1
ATOM 2274 N N . SER B 1 80 ? -2.303 -29.156 -2.314 1 97.38 80 SER B N 1
ATOM 2275 C CA . SER B 1 80 ? -3.383 -28.797 -3.229 1 97.38 80 SER B CA 1
ATOM 2276 C C . SER B 1 80 ? -3.031 -27.562 -4.047 1 97.38 80 SER B C 1
ATOM 2278 O O . SER B 1 80 ? -3.586 -27.344 -5.129 1 97.38 80 SER B O 1
ATOM 2280 N N . LEU B 1 81 ? -2.074 -26.734 -3.52 1 98.31 81 LEU B N 1
ATOM 2281 C CA . LEU B 1 81 ? -1.631 -25.516 -4.195 1 98.31 81 LEU B CA 1
ATOM 2282 C C . LEU B 1 81 ? -0.235 -25.109 -3.73 1 98.31 81 LEU B C 1
ATOM 2284 O O . LEU B 1 81 ? 0.057 -25.141 -2.531 1 98.31 81 LEU B O 1
ATOM 2288 N N . ILE B 1 82 ? 0.631 -24.859 -4.617 1 98.75 82 ILE B N 1
ATOM 2289 C CA . ILE B 1 82 ? 1.917 -24.219 -4.375 1 98.75 82 ILE B CA 1
ATOM 2290 C C . ILE B 1 82 ? 1.945 -22.844 -5.055 1 98.75 82 ILE B C 1
ATOM 2292 O O . ILE B 1 82 ? 1.643 -22.734 -6.246 1 98.75 82 ILE B O 1
ATOM 2296 N N . ILE B 1 83 ? 2.221 -21.859 -4.293 1 98.75 83 ILE B N 1
ATOM 2297 C CA . ILE B 1 83 ? 2.375 -20.5 -4.832 1 98.75 83 ILE B CA 1
ATOM 2298 C C . ILE B 1 83 ? 3.834 -20.062 -4.723 1 98.75 83 ILE B C 1
ATOM 2300 O O . ILE B 1 83 ? 4.457 -20.234 -3.67 1 98.75 83 ILE B O 1
ATOM 2304 N N . GLY B 1 84 ? 4.406 -19.609 -5.715 1 98.62 84 GLY B N 1
ATOM 2305 C CA . GLY B 1 84 ? 5.707 -18.953 -5.723 1 98.62 84 GLY B CA 1
ATOM 2306 C C . GLY B 1 84 ? 5.703 -17.625 -6.441 1 98.62 84 GLY B C 1
ATOM 2307 O O . GLY B 1 84 ? 4.805 -17.344 -7.234 1 98.62 84 GLY B O 1
ATOM 2308 N N . ALA B 1 85 ? 6.652 -16.781 -6.098 1 98.38 85 ALA B N 1
ATOM 2309 C CA . ALA B 1 85 ? 6.781 -15.461 -6.719 1 98.38 85 ALA B CA 1
ATOM 2310 C C . ALA B 1 85 ? 8.234 -14.984 -6.691 1 98.38 85 ALA B C 1
ATOM 2312 O O . ALA B 1 85 ? 9.055 -15.516 -5.949 1 98.38 85 ALA B O 1
ATOM 2313 N N . ASP B 1 86 ? 8.539 -14.047 -7.5 1 97.62 86 ASP B N 1
ATOM 2314 C CA . ASP B 1 86 ? 9.812 -13.336 -7.555 1 97.62 86 ASP B CA 1
ATOM 2315 C C . ASP B 1 86 ? 9.609 -11.883 -7.977 1 97.62 86 ASP B C 1
ATOM 2317 O O . ASP B 1 86 ? 8.656 -11.562 -8.688 1 97.62 86 ASP B O 1
ATOM 2321 N N . THR B 1 87 ? 10.445 -11.008 -7.426 1 98 87 THR B N 1
ATOM 2322 C CA . THR B 1 87 ? 10.305 -9.578 -7.664 1 98 87 THR B CA 1
ATOM 2323 C C . THR B 1 87 ? 11.664 -8.938 -7.938 1 98 87 THR B C 1
ATOM 2325 O O . THR B 1 87 ? 12.648 -9.25 -7.266 1 98 87 THR B O 1
ATOM 2328 N N . PHE B 1 88 ? 11.773 -8.094 -8.914 1 97.69 88 PHE B N 1
ATOM 2329 C CA . PHE B 1 88 ? 12.93 -7.215 -9.047 1 97.69 88 PHE B CA 1
ATOM 2330 C C . PHE B 1 88 ? 12.508 -5.832 -9.531 1 97.69 88 PHE B C 1
ATOM 2332 O O . PHE B 1 88 ? 11.352 -5.621 -9.891 1 97.69 88 PHE B O 1
ATOM 2339 N N . VAL B 1 89 ? 13.414 -4.875 -9.445 1 98.69 89 VAL B N 1
ATOM 2340 C CA . VAL B 1 89 ? 13.234 -3.488 -9.867 1 98.69 89 VAL B CA 1
ATOM 2341 C C . VAL B 1 89 ? 14.094 -3.207 -11.102 1 98.69 89 VAL B C 1
ATOM 2343 O O . VAL B 1 89 ? 15.211 -3.713 -11.219 1 98.69 89 VAL B O 1
ATOM 2346 N N . THR B 1 90 ? 13.516 -2.428 -12.008 1 98.38 90 THR B N 1
ATOM 2347 C CA . THR B 1 90 ? 14.289 -2.088 -13.195 1 98.38 90 THR B CA 1
ATOM 2348 C C . THR B 1 90 ? 14.312 -0.577 -13.414 1 98.38 90 THR B C 1
ATOM 2350 O O . THR B 1 90 ? 13.336 0.112 -13.102 1 98.38 90 THR B O 1
ATOM 2353 N N . LEU B 1 91 ? 15.344 -0.081 -13.875 1 97.62 91 LEU B N 1
ATOM 2354 C CA . LEU B 1 91 ? 15.5 1.229 -14.492 1 97.62 91 LEU B CA 1
ATOM 2355 C C . LEU B 1 91 ? 16.094 1.1 -15.898 1 97.62 91 LEU B C 1
ATOM 2357 O O . LEU B 1 91 ? 17.297 0.923 -16.062 1 97.62 91 LEU B O 1
ATOM 2361 N N . GLY B 1 92 ? 15.188 1.173 -16.906 1 93.19 92 GLY B N 1
ATOM 2362 C CA . GLY B 1 92 ? 15.617 0.75 -18.234 1 93.19 92 GLY B CA 1
ATOM 2363 C C . GLY B 1 92 ? 15.992 -0.718 -18.297 1 93.19 92 GLY B C 1
ATOM 2364 O O . GLY B 1 92 ? 15.219 -1.582 -17.875 1 93.19 92 GLY B O 1
ATOM 2365 N N . ASP B 1 93 ? 17.203 -0.979 -18.703 1 91.06 93 ASP B N 1
ATOM 2366 C CA . ASP B 1 93 ? 17.641 -2.361 -18.875 1 91.06 93 ASP B CA 1
ATOM 2367 C C . ASP B 1 93 ? 18.375 -2.861 -17.641 1 91.06 93 ASP B C 1
ATOM 2369 O O . ASP B 1 93 ? 18.672 -4.051 -17.516 1 91.06 93 ASP B O 1
ATOM 2373 N N . THR B 1 94 ? 18.578 -1.971 -16.75 1 95.12 94 THR B N 1
ATOM 2374 C CA . THR B 1 94 ? 19.266 -2.348 -15.523 1 95.12 94 THR B CA 1
ATOM 2375 C C . THR B 1 94 ? 18.297 -3 -14.531 1 95.12 94 THR B C 1
ATOM 2377 O O . THR B 1 94 ? 17.203 -2.488 -14.305 1 95.12 94 THR B O 1
ATOM 2380 N N . ILE B 1 95 ? 18.703 -4.156 -13.945 1 96.31 95 ILE B N 1
ATOM 2381 C CA . ILE B 1 95 ? 17.906 -4.883 -12.961 1 96.31 95 ILE B CA 1
ATOM 2382 C C . ILE B 1 95 ? 18.516 -4.715 -11.578 1 96.31 95 ILE B C 1
ATOM 2384 O O . ILE B 1 95 ? 19.719 -4.871 -11.398 1 96.31 95 ILE B O 1
ATOM 2388 N N . TYR B 1 96 ? 17.688 -4.32 -10.641 1 97.44 96 TYR B N 1
ATOM 2389 C CA . TYR B 1 96 ? 18.109 -4.211 -9.25 1 97.44 96 TYR B CA 1
ATOM 2390 C C . TYR B 1 96 ? 17.422 -5.27 -8.391 1 97.44 96 TYR B C 1
ATOM 2392 O O . TYR B 1 96 ? 16.203 -5.281 -8.266 1 97.44 96 TYR B O 1
ATOM 2400 N N . GLY B 1 97 ? 18.219 -6.184 -7.863 1 95.25 97 GLY B N 1
ATOM 2401 C CA . GLY B 1 97 ? 17.734 -7.082 -6.824 1 95.25 97 GLY B CA 1
ATOM 2402 C C . GLY B 1 97 ? 17.922 -6.523 -5.426 1 95.25 97 GLY B C 1
ATOM 2403 O O . GLY B 1 97 ? 17.75 -5.32 -5.207 1 95.25 97 GLY B O 1
ATOM 2404 N N . LYS B 1 98 ? 18.188 -7.395 -4.52 1 96.06 98 LYS B N 1
ATOM 2405 C CA . LYS B 1 98 ? 18.469 -6.992 -3.148 1 96.06 98 LYS B CA 1
ATOM 2406 C C . LYS B 1 98 ? 19.891 -6.43 -3.027 1 96.06 98 LYS B C 1
ATOM 2408 O O . LYS B 1 98 ? 20.844 -7 -3.574 1 96.06 98 LYS B O 1
ATOM 2413 N N . PRO B 1 99 ? 19.984 -5.223 -2.336 1 98.12 99 PRO B N 1
ATOM 2414 C CA . PRO B 1 99 ? 21.344 -4.695 -2.154 1 98.12 99 PRO B CA 1
ATOM 2415 C C . PRO B 1 99 ? 22.25 -5.648 -1.382 1 98.12 99 PRO B C 1
ATOM 2417 O O . PRO B 1 99 ? 21.781 -6.359 -0.485 1 98.12 99 PRO B O 1
ATOM 2420 N N . LYS B 1 100 ? 23.547 -5.621 -1.705 1 97.25 100 LYS B N 1
ATOM 2421 C CA . LYS B 1 100 ? 24.547 -6.453 -1.03 1 97.25 100 LYS B CA 1
ATOM 2422 C C . LYS B 1 100 ? 24.844 -5.93 0.372 1 97.25 100 LYS B C 1
ATOM 2424 O O . LYS B 1 100 ? 25.125 -6.707 1.283 1 97.25 100 LYS B O 1
ATOM 2429 N N . ASP B 1 101 ? 24.844 -4.652 0.501 1 97.56 101 ASP B N 1
ATOM 2430 C CA . ASP B 1 101 ? 25.141 -3.951 1.748 1 97.56 101 ASP B CA 1
ATOM 2431 C C . ASP B 1 101 ? 24.609 -2.516 1.701 1 97.56 101 ASP B C 1
ATOM 2433 O O . ASP B 1 101 ? 23.906 -2.135 0.763 1 97.56 101 ASP B O 1
ATOM 2437 N N . GLU B 1 102 ? 24.953 -1.791 2.73 1 97.94 102 GLU B N 1
ATOM 2438 C CA . GLU B 1 102 ? 24.438 -0.428 2.842 1 97.94 102 GLU B CA 1
ATOM 2439 C C . GLU B 1 102 ? 24.984 0.456 1.719 1 97.94 102 GLU B C 1
ATOM 2441 O O . GLU B 1 102 ? 24.266 1.337 1.224 1 97.94 102 GLU B O 1
ATOM 2446 N N . SER B 1 103 ? 26.219 0.247 1.317 1 98.25 103 SER B N 1
ATOM 2447 C CA . SER B 1 103 ? 26.812 1.025 0.232 1 98.25 103 SER B CA 1
ATOM 2448 C C . SER B 1 103 ? 26.094 0.756 -1.09 1 98.25 103 SER B C 1
ATOM 2450 O O . SER B 1 103 ? 25.844 1.682 -1.863 1 98.25 103 SER B O 1
ATOM 2452 N N . ASP B 1 104 ? 25.844 -0.472 -1.304 1 98.38 104 ASP B N 1
ATOM 2453 C CA . ASP B 1 104 ? 25.094 -0.839 -2.502 1 98.38 104 ASP B CA 1
ATOM 2454 C C . ASP B 1 104 ? 23.688 -0.261 -2.465 1 98.38 104 ASP B C 1
ATOM 2456 O O . ASP B 1 104 ? 23.172 0.2 -3.484 1 98.38 104 ASP B O 1
ATOM 2460 N N . ALA B 1 105 ? 23.078 -0.345 -1.26 1 98.44 105 ALA B N 1
ATOM 2461 C CA . ALA B 1 105 ? 21.766 0.264 -1.096 1 98.44 105 ALA B CA 1
ATOM 2462 C C . ALA B 1 105 ? 21.797 1.745 -1.462 1 98.44 105 ALA B C 1
ATOM 2464 O O . ALA B 1 105 ? 20.906 2.236 -2.162 1 98.44 105 ALA B O 1
ATOM 2465 N N . PHE B 1 106 ? 22.812 2.453 -1.002 1 98.56 106 PHE B N 1
ATOM 2466 C CA . PHE B 1 106 ? 22.938 3.873 -1.3 1 98.56 106 PHE B CA 1
ATOM 2467 C C . PHE B 1 106 ? 23.078 4.102 -2.801 1 98.56 106 PHE B C 1
ATOM 2469 O O . PHE B 1 106 ? 22.438 5 -3.355 1 98.56 106 PHE B O 1
ATOM 2476 N N . ARG B 1 107 ? 23.891 3.324 -3.436 1 98.25 107 ARG B N 1
ATOM 2477 C CA . ARG B 1 107 ? 24.062 3.428 -4.879 1 98.25 107 ARG B CA 1
ATOM 2478 C C . ARG B 1 107 ? 22.734 3.246 -5.613 1 98.25 107 ARG B C 1
ATOM 2480 O O . ARG B 1 107 ? 22.375 4.062 -6.457 1 98.25 107 ARG B O 1
ATOM 2487 N N . ILE B 1 108 ? 22.031 2.221 -5.266 1 98.44 108 ILE B N 1
ATOM 2488 C CA . ILE B 1 108 ? 20.781 1.895 -5.926 1 98.44 108 ILE B CA 1
ATOM 2489 C C . ILE B 1 108 ? 19.766 3.016 -5.691 1 98.44 108 ILE B C 1
ATOM 2491 O O . ILE B 1 108 ? 19.219 3.58 -6.645 1 98.44 108 ILE B O 1
ATOM 2495 N N . LEU B 1 109 ? 19.516 3.328 -4.426 1 98.5 109 LEU B N 1
ATOM 2496 C CA . LEU B 1 109 ? 18.5 4.312 -4.066 1 98.5 109 LEU B CA 1
ATOM 2497 C C . LEU B 1 109 ? 18.828 5.676 -4.656 1 98.5 109 LEU B C 1
ATOM 2499 O O . LEU B 1 109 ? 17.938 6.398 -5.105 1 98.5 109 LEU B O 1
ATOM 2503 N N . SER B 1 110 ? 20.094 6.039 -4.688 1 98.19 110 SER B N 1
ATOM 2504 C CA . SER B 1 110 ? 20.516 7.309 -5.273 1 98.19 110 SER B CA 1
ATOM 2505 C C . SER B 1 110 ? 20.234 7.344 -6.77 1 98.19 110 SER B C 1
ATOM 2507 O O . SER B 1 110 ? 19.969 8.406 -7.332 1 98.19 110 SER B O 1
ATOM 2509 N N . HIS B 1 111 ? 20.344 6.207 -7.359 1 97.75 111 HIS B N 1
ATOM 2510 C CA . HIS B 1 111 ? 20.094 6.125 -8.797 1 97.75 111 HIS B CA 1
ATOM 2511 C C . HIS B 1 111 ? 18.594 6.242 -9.094 1 97.75 111 HIS B C 1
ATOM 2513 O O . HIS B 1 111 ? 18.203 6.652 -10.188 1 97.75 111 HIS B O 1
ATOM 2519 N N . LEU B 1 112 ? 17.75 5.891 -8.148 1 98.12 112 LEU B N 1
ATOM 2520 C CA . LEU B 1 112 ? 16.312 5.844 -8.367 1 98.12 112 LEU B CA 1
ATOM 2521 C C . LEU B 1 112 ? 15.656 7.172 -7.996 1 98.12 112 LEU B C 1
ATOM 2523 O O . LEU B 1 112 ? 14.531 7.457 -8.406 1 98.12 112 LEU B O 1
ATOM 2527 N N . VAL B 1 113 ? 16.297 7.996 -7.27 1 97.38 113 VAL B N 1
ATOM 2528 C CA . VAL B 1 113 ? 15.75 9.25 -6.758 1 97.38 113 VAL B CA 1
ATOM 2529 C C . VAL B 1 113 ? 15.367 10.156 -7.926 1 97.38 113 VAL B C 1
ATOM 2531 O O . VAL B 1 113 ? 16.109 10.266 -8.906 1 97.38 113 VAL B O 1
ATOM 2534 N N . ASN B 1 114 ? 14.227 10.805 -7.832 1 97.31 114 ASN B N 1
ATOM 2535 C CA . ASN B 1 114 ? 13.68 11.75 -8.805 1 97.31 114 ASN B CA 1
ATOM 2536 C C . ASN B 1 114 ? 13.445 11.086 -10.156 1 97.31 114 ASN B C 1
ATOM 2538 O O . ASN B 1 114 ? 13.43 11.758 -11.188 1 97.31 114 ASN B O 1
ATOM 2542 N N . ARG B 1 115 ? 13.367 9.766 -10.18 1 97.62 115 ARG B N 1
ATOM 2543 C CA . ARG B 1 115 ? 13.141 9.023 -11.414 1 97.62 115 ARG B CA 1
ATOM 2544 C C . ARG B 1 115 ? 11.977 8.055 -11.266 1 97.62 115 ARG B C 1
ATOM 2546 O O . ARG B 1 115 ? 11.547 7.758 -10.148 1 97.62 115 ARG B O 1
ATOM 2553 N N . GLU B 1 116 ? 11.43 7.695 -12.344 1 98.56 116 GLU B N 1
ATOM 2554 C CA . GLU B 1 116 ? 10.453 6.605 -12.414 1 98.56 116 GLU B CA 1
ATOM 2555 C C . GLU B 1 116 ? 11.133 5.281 -12.766 1 98.56 116 GLU B C 1
ATOM 2557 O O . GLU B 1 116 ? 11.953 5.223 -13.68 1 98.56 116 GLU B O 1
ATOM 2562 N N . HIS B 1 117 ? 10.914 4.297 -12.023 1 98.81 117 HIS B N 1
ATOM 2563 C CA . HIS B 1 117 ? 11.391 2.941 -12.281 1 98.81 117 HIS B CA 1
ATOM 2564 C C . HIS B 1 117 ? 10.242 1.938 -12.242 1 98.81 117 HIS B C 1
ATOM 2566 O O . HIS B 1 117 ? 9.102 2.307 -11.969 1 98.81 117 HIS B O 1
ATOM 2572 N N . VAL B 1 118 ? 10.539 0.68 -12.57 1 98.88 118 VAL B N 1
ATOM 2573 C CA . VAL B 1 118 ? 9.461 -0.298 -12.68 1 98.88 118 VAL B CA 1
ATOM 2574 C C . VAL B 1 118 ? 9.758 -1.496 -11.781 1 98.88 118 VAL B C 1
ATOM 2576 O O . VAL B 1 118 ? 10.891 -1.978 -11.727 1 98.88 118 VAL B O 1
ATOM 2579 N N . VAL B 1 119 ? 8.789 -1.904 -11.023 1 98.88 119 VAL B N 1
ATOM 2580 C CA . VAL B 1 119 ? 8.852 -3.137 -10.242 1 98.88 119 VAL B CA 1
ATOM 2581 C C . VAL B 1 119 ? 8.086 -4.242 -10.961 1 98.88 119 VAL B C 1
ATOM 2583 O O . VAL B 1 119 ? 6.941 -4.043 -11.375 1 98.88 119 VAL B O 1
ATOM 2586 N N . TYR B 1 120 ? 8.695 -5.367 -11.133 1 98.75 120 TYR B N 1
ATOM 2587 C CA . TYR B 1 120 ? 8.062 -6.551 -11.711 1 98.75 120 TYR B CA 1
ATOM 2588 C C . TYR B 1 120 ? 7.926 -7.656 -10.672 1 98.75 120 TYR B C 1
ATOM 2590 O O . TYR B 1 120 ? 8.867 -7.934 -9.922 1 98.75 120 TYR B O 1
ATOM 2598 N N . THR B 1 121 ? 6.766 -8.242 -10.641 1 98.75 121 THR B N 1
ATOM 2599 C CA . THR B 1 121 ? 6.574 -9.453 -9.844 1 98.75 121 THR B CA 1
ATOM 2600 C C . THR B 1 121 ? 5.98 -10.57 -10.695 1 98.75 121 THR B C 1
ATOM 2602 O O . THR B 1 121 ? 4.934 -10.391 -11.32 1 98.75 121 THR B O 1
ATOM 2605 N N . GLY B 1 122 ? 6.711 -11.664 -10.82 1 98.75 122 GLY B N 1
ATOM 2606 C CA . GLY B 1 122 ? 6.18 -12.883 -11.398 1 98.75 122 GLY B CA 1
ATOM 2607 C C . GLY B 1 122 ? 5.586 -13.82 -10.367 1 98.75 122 GLY B C 1
ATOM 2608 O O . GLY B 1 122 ? 6.07 -13.898 -9.234 1 98.75 122 GLY B O 1
ATOM 2609 N N . VAL B 1 123 ? 4.52 -14.547 -10.766 1 98.88 123 VAL B N 1
ATOM 2610 C CA . VAL B 1 123 ? 3.836 -15.477 -9.875 1 98.88 123 VAL B CA 1
ATOM 2611 C C . VAL B 1 123 ? 3.594 -16.797 -10.594 1 98.88 123 VAL B C 1
ATOM 2613 O O . VAL B 1 123 ? 3.283 -16.812 -11.789 1 98.88 123 VAL B O 1
ATOM 2616 N N . CYS B 1 124 ? 3.756 -17.812 -9.906 1 98.88 124 CYS B N 1
ATOM 2617 C CA . CYS B 1 124 ? 3.404 -19.156 -10.391 1 98.88 124 CYS B CA 1
ATOM 2618 C C . CYS B 1 124 ? 2.48 -19.859 -9.406 1 98.88 124 CYS B C 1
ATOM 2620 O O . CYS B 1 124 ? 2.758 -19.906 -8.203 1 98.88 124 CYS B O 1
ATOM 2622 N N . LEU B 1 125 ? 1.377 -20.312 -9.867 1 98.81 125 LEU B N 1
ATOM 2623 C CA . LEU B 1 125 ? 0.416 -21.141 -9.148 1 98.81 125 LEU B CA 1
ATOM 2624 C C . LEU B 1 125 ? 0.41 -22.562 -9.695 1 98.81 125 LEU B C 1
ATOM 2626 O O . LEU B 1 125 ? 0.178 -22.781 -10.891 1 98.81 125 LEU B O 1
ATOM 2630 N N . LYS B 1 126 ? 0.652 -23.5 -8.836 1 98.62 126 LYS B N 1
ATOM 2631 C CA . LYS B 1 126 ? 0.683 -24.891 -9.305 1 98.62 126 LYS B CA 1
ATOM 2632 C C . LYS B 1 126 ? -0.213 -25.781 -8.445 1 98.62 126 LYS B C 1
ATOM 2634 O O . LYS B 1 126 ? -0.036 -25.859 -7.23 1 98.62 126 LYS B O 1
ATOM 2639 N N . THR B 1 127 ? -1.199 -26.328 -9.055 1 97.12 127 THR B N 1
ATOM 2640 C CA . THR B 1 127 ? -1.985 -27.422 -8.492 1 97.12 127 THR B CA 1
ATOM 2641 C C . THR B 1 127 ? -1.574 -28.75 -9.117 1 97.12 127 THR B C 1
ATOM 2643 O O . THR B 1 127 ? -0.77 -28.781 -10.055 1 97.12 127 THR B O 1
ATOM 2646 N N . PRO B 1 128 ? -2.021 -29.859 -8.57 1 94.62 128 PRO B N 1
ATOM 2647 C CA . PRO B 1 128 ? -1.7 -31.141 -9.203 1 94.62 128 PRO B CA 1
ATOM 2648 C C . PRO B 1 128 ? -2.129 -31.203 -10.672 1 94.62 128 PRO B C 1
ATOM 2650 O O . PRO B 1 128 ? -1.481 -31.875 -11.477 1 94.62 128 PRO B O 1
ATOM 2653 N N . LYS B 1 129 ? -3.143 -30.422 -11.047 1 93.75 129 LYS B N 1
ATOM 2654 C CA . LYS B 1 129 ? -3.742 -30.562 -12.367 1 93.75 129 LYS B CA 1
ATOM 2655 C C . LYS B 1 129 ? -3.404 -29.375 -13.258 1 93.75 129 LYS B C 1
ATOM 2657 O O . LYS B 1 129 ? -3.533 -29.453 -14.477 1 93.75 129 LYS B O 1
ATOM 2662 N N . LYS B 1 130 ? -3.023 -28.25 -12.617 1 96.12 130 LYS B N 1
ATOM 2663 C CA . LYS B 1 130 ? -2.885 -27.016 -13.391 1 96.12 130 LYS B CA 1
ATOM 2664 C C . LYS B 1 130 ? -1.666 -26.219 -12.93 1 96.12 130 LYS B C 1
ATOM 2666 O O . LYS B 1 130 ? -1.25 -26.312 -11.773 1 96.12 130 LYS B O 1
ATOM 2671 N N . GLU B 1 131 ? -1.116 -25.547 -13.898 1 98.31 131 GLU B N 1
ATOM 2672 C CA . GLU B 1 131 ? -0.076 -24.547 -13.633 1 98.31 131 GLU B CA 1
ATOM 2673 C C . GLU B 1 131 ? -0.376 -23.234 -14.336 1 98.31 131 GLU B C 1
ATOM 2675 O O . GLU B 1 131 ? -0.651 -23.219 -15.539 1 98.31 131 GLU B O 1
ATOM 2680 N N . VAL B 1 132 ? -0.433 -22.172 -13.609 1 98.44 132 VAL B N 1
ATOM 2681 C CA . VAL B 1 132 ? -0.679 -20.844 -14.148 1 98.44 132 VAL B CA 1
ATOM 2682 C C . VAL B 1 132 ? 0.465 -19.906 -13.758 1 98.44 132 VAL B C 1
ATOM 2684 O O . VAL B 1 132 ? 0.861 -19.859 -12.594 1 98.44 132 VAL B O 1
ATOM 2687 N N . THR B 1 133 ? 1.061 -19.281 -14.742 1 98.69 133 THR B N 1
ATOM 2688 C CA . THR B 1 133 ? 2.078 -18.266 -14.508 1 98.69 133 THR B CA 1
ATOM 2689 C C . THR B 1 133 ? 1.633 -16.922 -15.055 1 98.69 133 THR B C 1
ATOM 2691 O O . THR B 1 133 ? 1.005 -16.844 -16.109 1 98.69 133 THR B O 1
ATOM 2694 N N . PHE B 1 134 ? 1.913 -15.836 -14.352 1 98.75 134 PHE B N 1
ATOM 2695 C CA . PHE B 1 134 ? 1.645 -14.484 -14.82 1 98.75 134 PHE B CA 1
ATOM 2696 C C . PHE B 1 134 ? 2.59 -13.484 -14.156 1 98.75 134 PHE B C 1
ATOM 2698 O O . PHE B 1 134 ? 3.322 -13.836 -13.234 1 98.75 134 PHE B O 1
ATOM 2705 N N . TYR B 1 135 ? 2.68 -12.328 -14.688 1 98.75 135 TYR B N 1
ATOM 2706 C CA . TYR B 1 135 ? 3.434 -11.25 -14.062 1 98.75 135 TYR B CA 1
ATOM 2707 C C . TYR B 1 135 ? 2.652 -9.938 -14.102 1 98.75 135 TYR B C 1
ATOM 2709 O O . TYR B 1 135 ? 1.713 -9.797 -14.891 1 98.75 135 TYR B O 1
ATOM 2717 N N . THR B 1 136 ? 2.918 -9.062 -13.148 1 98.75 136 THR B N 1
ATOM 2718 C CA . THR B 1 136 ? 2.449 -7.684 -13.133 1 98.75 136 THR B CA 1
ATOM 2719 C C . THR B 1 136 ? 3.621 -6.715 -13 1 98.75 136 THR B C 1
ATOM 2721 O O . THR B 1 136 ? 4.711 -7.105 -12.578 1 98.75 136 THR B O 1
ATOM 2724 N N . SER B 1 137 ? 3.438 -5.547 -13.461 1 98.81 137 SER B N 1
ATOM 2725 C CA . SER B 1 137 ? 4.43 -4.488 -13.305 1 98.81 137 SER B CA 1
ATOM 2726 C C . SER B 1 137 ? 3.787 -3.205 -12.781 1 98.81 137 SER B C 1
ATOM 2728 O O . SER B 1 137 ? 2.619 -2.93 -13.07 1 98.81 137 SER B O 1
ATOM 2730 N N . THR B 1 138 ? 4.508 -2.469 -11.992 1 98.88 138 THR B N 1
ATOM 2731 C CA . THR B 1 138 ? 4.07 -1.194 -11.43 1 98.88 138 THR B CA 1
ATOM 2732 C C . THR B 1 138 ? 5.164 -0.138 -11.57 1 98.88 138 THR B C 1
ATOM 2734 O O . THR B 1 138 ? 6.324 -0.39 -11.242 1 98.88 138 THR B O 1
ATOM 2737 N N . LYS B 1 139 ? 4.809 0.989 -12.109 1 98.88 139 LYS B N 1
ATOM 2738 C CA . LYS B 1 139 ? 5.715 2.135 -12.141 1 98.88 139 LYS B CA 1
ATOM 2739 C C . LYS B 1 139 ? 5.742 2.85 -10.797 1 98.88 139 LYS B C 1
ATOM 2741 O O . LYS B 1 139 ? 4.695 3.109 -10.203 1 98.88 139 LYS B O 1
ATOM 2746 N N . VAL B 1 140 ? 6.922 3.164 -10.312 1 98.94 140 VAL B N 1
ATOM 2747 C CA . VAL B 1 140 ? 7.125 3.844 -9.039 1 98.94 140 VAL B CA 1
ATOM 2748 C C . VAL B 1 140 ? 7.938 5.121 -9.258 1 98.94 140 VAL B C 1
ATOM 2750 O O . VAL B 1 140 ? 8.984 5.094 -9.914 1 98.94 140 VAL B O 1
ATOM 2753 N N . LYS B 1 141 ? 7.465 6.18 -8.758 1 98.81 141 LYS B N 1
ATOM 2754 C CA . LYS B 1 141 ? 8.188 7.449 -8.812 1 98.81 141 LYS B CA 1
ATOM 2755 C C . LYS B 1 141 ? 8.688 7.855 -7.43 1 98.81 141 LYS B C 1
ATOM 2757 O O . LYS B 1 141 ? 7.891 8.109 -6.523 1 98.81 141 LYS B O 1
ATOM 2762 N N . PHE B 1 142 ? 10 7.879 -7.293 1 98.56 142 PHE B N 1
ATOM 2763 C CA . PHE B 1 142 ? 10.57 8.469 -6.09 1 98.56 142 PHE B CA 1
ATOM 2764 C C . PHE B 1 142 ? 10.547 9.992 -6.168 1 98.56 142 PHE B C 1
ATOM 2766 O O . PHE B 1 142 ? 10.711 10.562 -7.246 1 98.56 142 PHE B O 1
ATOM 2773 N N . GLY B 1 143 ? 10.344 10.602 -5.082 1 97.19 143 GLY B N 1
ATOM 2774 C CA . GLY B 1 143 ? 10.336 12.055 -5.012 1 97.19 143 GLY B CA 1
ATOM 2775 C C . GLY B 1 143 ? 11.719 12.656 -4.922 1 97.19 143 GLY B C 1
ATOM 2776 O O . GLY B 1 143 ? 12.719 11.984 -5.203 1 97.19 143 GLY B O 1
ATOM 2777 N N . ASP B 1 144 ? 11.672 14.016 -4.707 1 96.06 144 ASP B N 1
ATOM 2778 C CA . ASP B 1 144 ? 12.906 14.766 -4.5 1 96.06 144 ASP B CA 1
ATOM 2779 C C . ASP B 1 144 ? 13.492 14.484 -3.119 1 96.06 144 ASP B C 1
ATOM 2781 O O . ASP B 1 144 ? 13.008 15.008 -2.115 1 96.06 144 ASP B O 1
ATOM 2785 N N . LEU B 1 145 ? 14.516 13.641 -3.039 1 96 145 LEU B N 1
ATOM 2786 C CA . LEU B 1 145 ? 15.148 13.211 -1.796 1 96 145 LEU B CA 1
ATOM 2787 C C . LEU B 1 145 ? 16.609 13.625 -1.76 1 96 145 LEU B C 1
ATOM 2789 O O . LEU B 1 145 ? 17.344 13.445 -2.742 1 96 145 LEU B O 1
ATOM 2793 N N . SER B 1 146 ? 16.984 14.172 -0.718 1 95.75 146 SER B N 1
ATOM 2794 C CA . SER B 1 146 ? 18.406 14.492 -0.526 1 95.75 146 SER B CA 1
ATOM 2795 C C . SER B 1 146 ? 19.203 13.25 -0.172 1 95.75 146 SER B C 1
ATOM 2797 O O . SER B 1 146 ? 18.641 12.227 0.206 1 95.75 146 SER B O 1
ATOM 2799 N N . GLU B 1 147 ? 20.516 13.398 -0.252 1 96.75 147 GLU B N 1
ATOM 2800 C CA . GLU B 1 147 ? 21.406 12.312 0.17 1 96.75 147 GLU B CA 1
ATOM 2801 C C . GLU B 1 147 ? 21.188 11.961 1.641 1 96.75 147 GLU B C 1
ATOM 2803 O O . GLU B 1 147 ? 21.203 10.789 2.018 1 96.75 147 GLU B O 1
ATOM 2808 N N . ASP B 1 148 ? 20.938 12.961 2.42 1 96.44 148 ASP B N 1
ATOM 2809 C CA . ASP B 1 148 ? 20.734 12.75 3.85 1 96.44 148 ASP B CA 1
ATOM 2810 C C . ASP B 1 148 ? 19.469 11.961 4.117 1 96.44 148 ASP B C 1
ATOM 2812 O O . ASP B 1 148 ? 19.422 11.141 5.031 1 96.44 148 ASP B O 1
ATOM 2816 N N . GLN B 1 149 ? 18.5 12.227 3.416 1 96.19 149 GLN B N 1
ATOM 2817 C CA . GLN B 1 149 ? 17.266 11.477 3.559 1 96.19 149 GLN B CA 1
ATOM 2818 C C . GLN B 1 149 ? 17.453 10.016 3.164 1 96.19 149 GLN B C 1
ATOM 2820 O O . GLN B 1 149 ? 16.906 9.117 3.814 1 96.19 149 GLN B O 1
ATOM 2825 N N . ILE B 1 150 ? 18.203 9.781 2.076 1 97.69 150 ILE B N 1
ATOM 2826 C CA . ILE B 1 150 ? 18.484 8.422 1.633 1 97.69 150 ILE B CA 1
ATOM 2827 C C . ILE B 1 150 ? 19.281 7.68 2.711 1 97.69 150 ILE B C 1
ATOM 2829 O O . ILE B 1 150 ? 18.938 6.547 3.064 1 97.69 150 ILE B O 1
ATOM 2833 N N . LYS B 1 151 ? 20.25 8.375 3.234 1 97.44 151 LYS B N 1
ATOM 2834 C CA . LYS B 1 151 ? 21.062 7.781 4.285 1 97.44 151 LYS B CA 1
ATOM 2835 C C . LYS B 1 151 ? 20.234 7.48 5.527 1 97.44 151 LYS B C 1
ATOM 2837 O O . LYS B 1 151 ? 20.422 6.445 6.172 1 97.44 151 LYS B O 1
ATOM 2842 N N . ALA B 1 152 ? 19.328 8.367 5.852 1 95.38 152 ALA B N 1
ATOM 2843 C CA . ALA B 1 152 ? 18.453 8.141 6.996 1 95.38 152 ALA B CA 1
ATOM 2844 C C . ALA B 1 152 ? 17.609 6.891 6.801 1 95.38 152 ALA B C 1
ATOM 2846 O O . ALA B 1 152 ? 17.422 6.105 7.734 1 95.38 152 ALA B O 1
ATOM 2847 N N . TYR B 1 153 ? 17.109 6.695 5.633 1 97 153 TYR B N 1
ATOM 2848 C CA . TYR B 1 153 ? 16.312 5.508 5.34 1 97 153 TYR B CA 1
ATOM 2849 C C . TYR B 1 153 ? 17.172 4.246 5.457 1 97 153 TYR B C 1
ATOM 2851 O O . TYR B 1 153 ? 16.734 3.256 6.051 1 97 153 TYR B O 1
ATOM 2859 N N . ILE B 1 154 ? 18.359 4.297 4.906 1 97.75 154 ILE B N 1
ATOM 2860 C CA . ILE B 1 154 ? 19.25 3.139 4.914 1 97.75 154 ILE B CA 1
ATOM 2861 C C . ILE B 1 154 ? 19.562 2.74 6.352 1 97.75 154 ILE B C 1
ATOM 2863 O O . ILE B 1 154 ? 19.625 1.552 6.676 1 97.75 154 ILE B O 1
ATOM 2867 N N . LYS B 1 155 ? 19.641 3.689 7.207 1 95.5 155 LYS B N 1
ATOM 2868 C CA . LYS B 1 155 ? 19.984 3.465 8.609 1 95.5 155 LYS B CA 1
ATOM 2869 C C . LYS B 1 155 ? 18.875 2.674 9.312 1 95.5 155 LYS B C 1
ATOM 2871 O O . LYS B 1 155 ? 19.125 2.041 10.344 1 95.5 155 LYS B O 1
ATOM 2876 N N . THR B 1 156 ? 17.719 2.727 8.844 1 94.06 156 THR B N 1
ATOM 2877 C CA . THR B 1 156 ? 16.609 1.995 9.469 1 94.06 156 THR B CA 1
ATOM 2878 C C . THR B 1 156 ? 16.797 0.49 9.289 1 94.06 156 THR B C 1
ATOM 2880 O O . THR B 1 156 ? 16.172 -0.303 10 1 94.06 156 THR B O 1
ATOM 2883 N N . GLY B 1 157 ? 17.531 0.055 8.203 1 94.81 157 GLY B N 1
ATOM 2884 C CA . GLY B 1 157 ? 17.75 -1.353 7.91 1 94.81 157 GLY B CA 1
ATOM 2885 C C . GLY B 1 157 ? 16.703 -1.943 6.992 1 94.81 157 GLY B C 1
ATOM 2886 O O . GLY B 1 157 ? 16.828 -3.086 6.551 1 94.81 157 GLY B O 1
ATOM 2887 N N . GLU B 1 158 ? 15.734 -1.227 6.629 1 95.25 158 GLU B N 1
ATOM 2888 C CA . GLU B 1 158 ? 14.609 -1.74 5.855 1 95.25 158 GLU B CA 1
ATOM 2889 C C . GLU B 1 158 ? 15.016 -2.057 4.422 1 95.25 158 GLU B C 1
ATOM 2891 O O . GLU B 1 158 ? 14.328 -2.805 3.725 1 95.25 158 GLU B O 1
ATOM 2896 N N . CYS B 1 159 ? 16.172 -1.591 3.943 1 95.94 159 CYS B N 1
ATOM 2897 C CA . CYS B 1 159 ? 16.531 -1.616 2.531 1 95.94 159 CYS B CA 1
ATOM 2898 C C . CYS B 1 159 ? 17.188 -2.943 2.16 1 95.94 159 CYS B C 1
ATOM 2900 O O . CYS B 1 159 ? 17.188 -3.33 0.991 1 95.94 159 CYS B O 1
ATOM 2902 N N . LEU B 1 160 ? 17.641 -3.754 3.023 1 94 160 LEU B N 1
ATOM 2903 C CA . LEU B 1 160 ? 18.625 -4.785 2.713 1 94 160 LEU B CA 1
ATOM 2904 C C . LEU B 1 160 ? 17.953 -6.047 2.193 1 94 160 LEU B C 1
ATOM 2906 O O . LEU B 1 160 ? 18.547 -6.805 1.424 1 94 160 LEU B O 1
ATOM 2910 N N . ASP B 1 161 ? 16.812 -6.434 2.547 1 93.81 161 ASP B N 1
ATOM 2911 C CA . ASP B 1 161 ? 16.203 -7.695 2.131 1 93.81 161 ASP B CA 1
ATOM 2912 C C . ASP B 1 161 ? 15.094 -7.457 1.104 1 93.81 161 ASP B C 1
ATOM 2914 O O . ASP B 1 161 ? 14.203 -8.289 0.947 1 93.81 161 ASP B O 1
ATOM 2918 N N . LYS B 1 162 ? 15.172 -6.352 0.325 1 95.44 162 LYS B N 1
ATOM 2919 C CA . LYS B 1 162 ? 14.141 -5.973 -0.64 1 95.44 162 LYS B CA 1
ATOM 2920 C C . LYS B 1 162 ? 14.758 -5.582 -1.979 1 95.44 162 LYS B C 1
ATOM 2922 O O . LYS B 1 162 ? 15.766 -4.879 -2.02 1 95.44 162 LYS B O 1
ATOM 2927 N N . ALA B 1 163 ? 14.047 -6.02 -3.014 1 95.88 163 ALA B N 1
ATOM 2928 C CA . ALA B 1 163 ? 14.477 -5.605 -4.348 1 95.88 163 ALA B CA 1
ATOM 2929 C C . ALA B 1 163 ? 14.469 -4.086 -4.477 1 95.88 163 ALA B C 1
ATOM 2931 O O . ALA B 1 163 ? 13.547 -3.418 -4.008 1 95.88 163 ALA B O 1
ATOM 2932 N N . GLY B 1 164 ? 15.516 -3.562 -5.074 1 97.38 164 GLY B N 1
ATOM 2933 C CA . GLY B 1 164 ? 15.617 -2.125 -5.262 1 97.38 164 GLY B CA 1
ATOM 2934 C C . GLY B 1 164 ? 15.992 -1.383 -3.992 1 97.38 164 GLY B C 1
ATOM 2935 O O . GLY B 1 164 ? 16.203 -0.169 -4.016 1 97.38 164 GLY B O 1
ATOM 2936 N N . GLY B 1 165 ? 16.016 -2.092 -2.852 1 97.75 165 GLY B N 1
ATOM 2937 C CA . GLY B 1 165 ? 16.484 -1.511 -1.601 1 97.75 165 GLY B CA 1
ATOM 2938 C C . GLY B 1 165 ? 15.406 -0.707 -0.887 1 97.75 165 G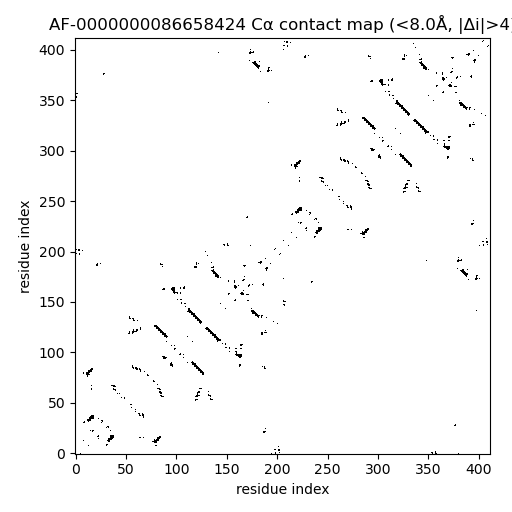LY B C 1
ATOM 2939 O O . GLY B 1 165 ? 15.719 0.233 -0.152 1 97.75 165 GLY B O 1
ATOM 2940 N N . TYR B 1 166 ? 14.164 -0.971 -1.107 1 98.31 166 TYR B N 1
ATOM 2941 C CA . TYR B 1 166 ? 13.141 -0.228 -0.383 1 98.31 166 TYR B CA 1
ATOM 2942 C C . TYR B 1 166 ? 11.891 -1.077 -0.183 1 98.31 166 TYR B C 1
ATOM 2944 O O . TYR B 1 166 ? 11.578 -1.938 -1.01 1 98.31 166 TYR B O 1
ATOM 2952 N N . GLY B 1 167 ? 11.203 -0.866 0.925 1 96.19 167 GLY B N 1
ATOM 2953 C CA . GLY B 1 167 ? 9.906 -1.452 1.215 1 96.19 167 GLY B CA 1
ATOM 2954 C C . GLY B 1 167 ? 8.766 -0.452 1.13 1 96.19 167 GLY B C 1
ATOM 2955 O O . GLY B 1 167 ? 8.703 0.492 1.92 1 96.19 167 GLY B O 1
ATOM 2956 N N . ALA B 1 168 ? 7.84 -0.696 0.23 1 95.31 168 ALA B N 1
ATOM 2957 C CA . ALA B 1 168 ? 6.75 0.252 0.01 1 95.31 168 ALA B CA 1
ATOM 2958 C C . ALA B 1 168 ? 5.785 0.265 1.193 1 95.31 168 ALA B C 1
ATOM 2960 O O . ALA B 1 168 ? 5.109 1.267 1.44 1 95.31 168 ALA B O 1
ATOM 2961 N N . GLN B 1 169 ? 5.613 -0.807 1.938 1 90.94 169 GLN B N 1
ATOM 2962 C CA . GLN B 1 169 ? 4.645 -0.957 3.018 1 90.94 169 GLN B CA 1
ATOM 2963 C C . GLN B 1 169 ? 5.168 -0.351 4.316 1 90.94 169 GLN B C 1
ATOM 2965 O O . GLN B 1 169 ? 4.414 -0.18 5.277 1 90.94 169 GLN B O 1
ATOM 2970 N N . GLY B 1 170 ? 6.352 0.027 4.414 1 90.5 170 GLY B N 1
ATOM 2971 C CA . GLY B 1 170 ? 6.973 0.601 5.598 1 90.5 170 GLY B CA 1
ATOM 2972 C C . GLY B 1 170 ? 7.523 1.995 5.363 1 90.5 170 GLY B C 1
ATOM 2973 O O . GLY B 1 170 ? 6.863 2.834 4.75 1 90.5 170 GLY B O 1
ATOM 2974 N N . LEU B 1 171 ? 8.695 2.211 5.941 1 94.75 171 LEU B N 1
ATOM 2975 C CA . LEU B 1 171 ? 9.32 3.529 5.891 1 94.75 171 LEU B CA 1
ATOM 2976 C C . LEU B 1 171 ? 9.695 3.896 4.461 1 94.75 171 LEU B C 1
ATOM 2978 O O . LEU B 1 171 ? 9.883 5.074 4.148 1 94.75 171 LEU B O 1
ATOM 2982 N N . GLY B 1 172 ? 9.789 2.873 3.604 1 96.56 172 GLY B N 1
ATOM 2983 C CA . GLY B 1 172 ? 10.039 3.16 2.199 1 96.56 172 GLY B CA 1
ATOM 2984 C C . GLY B 1 172 ? 8.93 3.963 1.549 1 96.56 172 GLY B C 1
ATOM 2985 O O . GLY B 1 172 ? 9.133 4.57 0.495 1 96.56 172 GLY B O 1
ATOM 2986 N N . GLY B 1 173 ? 7.73 3.881 2.145 1 96.38 173 GLY B N 1
ATOM 2987 C CA . GLY B 1 173 ? 6.633 4.715 1.684 1 96.38 173 GLY B CA 1
ATOM 2988 C C . GLY B 1 173 ? 6.969 6.191 1.674 1 96.38 173 GLY B C 1
ATOM 2989 O O . GLY B 1 173 ? 6.395 6.961 0.9 1 96.38 173 GLY B O 1
ATOM 2990 N N . CYS B 1 174 ? 7.906 6.648 2.453 1 96.88 174 CYS B N 1
ATOM 2991 C CA . CYS B 1 174 ? 8.32 8.047 2.539 1 96.88 174 CYS B CA 1
ATOM 2992 C C . CYS B 1 174 ? 9.117 8.453 1.307 1 96.88 174 CYS B C 1
ATOM 2994 O O . CYS B 1 174 ? 9.289 9.648 1.047 1 96.88 174 CYS B O 1
ATOM 2996 N N . LEU B 1 175 ? 9.633 7.508 0.57 1 98 175 LEU B N 1
ATOM 2997 C CA . LEU B 1 175 ? 10.453 7.781 -0.605 1 98 175 LEU B CA 1
ATOM 2998 C C . LEU B 1 175 ? 9.586 7.918 -1.853 1 98 175 LEU B C 1
ATOM 3000 O O . LEU B 1 175 ? 10.008 8.516 -2.846 1 98 175 LEU B O 1
ATOM 3004 N N . ILE B 1 176 ? 8.367 7.336 -1.82 1 98.62 176 ILE B N 1
ATOM 3005 C CA . ILE B 1 176 ? 7.551 7.129 -3.008 1 98.62 176 ILE B CA 1
ATOM 3006 C C . ILE B 1 176 ? 6.543 8.273 -3.146 1 98.62 176 ILE B C 1
ATOM 3008 O O . ILE B 1 176 ? 5.625 8.398 -2.334 1 98.62 176 ILE B O 1
ATOM 3012 N N . GLU B 1 177 ? 6.691 8.992 -4.203 1 98.56 177 GLU B N 1
ATOM 3013 C CA . GLU B 1 177 ? 5.77 10.086 -4.496 1 98.56 177 GLU B CA 1
ATOM 3014 C C . GLU B 1 177 ? 4.469 9.562 -5.098 1 98.56 177 GLU B C 1
ATOM 3016 O O . GLU B 1 177 ? 3.381 10.016 -4.738 1 98.56 177 GLU B O 1
ATOM 3021 N N . SER B 1 178 ? 4.598 8.602 -5.969 1 98.69 178 SER B N 1
ATOM 3022 C CA . SER B 1 178 ? 3.414 8.039 -6.613 1 98.69 178 SER B CA 1
ATOM 3023 C C . SER B 1 178 ? 3.73 6.707 -7.281 1 98.69 178 SER B C 1
ATOM 3025 O O . SER B 1 178 ? 4.898 6.375 -7.5 1 98.69 178 SER B O 1
ATOM 3027 N N . ILE B 1 179 ? 2.668 5.98 -7.523 1 98.81 179 ILE B N 1
ATOM 3028 C CA . ILE B 1 179 ? 2.814 4.766 -8.32 1 98.81 179 ILE B CA 1
ATOM 3029 C C . ILE B 1 179 ? 1.723 4.715 -9.383 1 98.81 179 ILE B C 1
ATOM 3031 O O . ILE B 1 179 ? 0.704 5.402 -9.273 1 98.81 179 ILE B O 1
ATOM 3035 N N . THR B 1 180 ? 1.962 4.004 -10.461 1 98.88 180 THR B N 1
ATOM 3036 C CA . THR B 1 180 ? 0.989 3.629 -11.484 1 98.88 180 THR B CA 1
ATOM 3037 C C . THR B 1 180 ? 0.974 2.115 -11.68 1 98.88 180 THR B C 1
ATOM 3039 O O . THR B 1 180 ? 1.902 1.553 -12.266 1 98.88 180 THR B O 1
ATOM 3042 N N . GLY B 1 181 ? -0.024 1.453 -11.211 1 98.69 181 GLY B N 1
ATOM 3043 C CA . GLY B 1 181 ? -0.144 0.004 -11.211 1 98.69 181 GLY B CA 1
ATOM 3044 C C . GLY B 1 181 ? -0.659 -0.552 -9.898 1 98.69 181 GLY B C 1
ATOM 3045 O O . GLY B 1 181 ? -1.483 0.077 -9.234 1 98.69 181 GLY B O 1
ATOM 3046 N N . ASP B 1 182 ? -0.232 -1.725 -9.602 1 98.5 182 ASP B N 1
ATOM 3047 C CA . ASP B 1 182 ? -0.689 -2.451 -8.422 1 98.5 182 ASP B CA 1
ATOM 3048 C C . ASP B 1 182 ? 0.311 -2.318 -7.273 1 98.5 182 ASP B C 1
ATOM 3050 O O . ASP B 1 182 ? 1.477 -2.695 -7.414 1 98.5 182 ASP B O 1
ATOM 3054 N N . PHE B 1 183 ? -0.135 -1.815 -6.148 1 98.56 183 PHE B N 1
ATOM 3055 C CA . PHE B 1 183 ? 0.711 -1.617 -4.977 1 98.56 183 PHE B CA 1
ATOM 3056 C C . PHE B 1 183 ? 1.287 -2.943 -4.496 1 98.56 183 PHE B C 1
ATOM 3058 O O . PHE B 1 183 ? 2.449 -3.012 -4.09 1 98.56 183 PHE B O 1
ATOM 3065 N N . TYR B 1 184 ? 0.548 -3.98 -4.559 1 98.19 184 TYR B N 1
ATOM 3066 C CA . TYR B 1 184 ? 0.961 -5.27 -4.02 1 98.19 184 TYR B CA 1
ATOM 3067 C C . TYR B 1 184 ? 1.958 -5.957 -4.945 1 98.19 184 TYR B C 1
ATOM 3069 O O . TYR B 1 184 ? 2.654 -6.891 -4.539 1 98.19 184 TYR B O 1
ATOM 3077 N N . THR B 1 185 ? 2.02 -5.512 -6.184 1 98.5 185 THR B N 1
ATOM 3078 C CA . THR B 1 185 ? 3.135 -5.898 -7.039 1 98.5 185 THR B CA 1
ATOM 3079 C C . THR B 1 185 ? 4.465 -5.473 -6.426 1 98.5 185 THR B C 1
ATOM 3081 O O . THR B 1 185 ? 5.43 -6.238 -6.43 1 98.5 185 THR B O 1
ATOM 3084 N N . ILE B 1 186 ? 4.457 -4.281 -5.891 1 98.56 186 ILE B N 1
ATOM 3085 C CA . ILE B 1 186 ? 5.668 -3.744 -5.277 1 98.56 186 ILE B CA 1
ATOM 3086 C C . ILE B 1 186 ? 6.012 -4.551 -4.023 1 98.56 186 ILE B C 1
ATOM 3088 O O . ILE B 1 186 ? 7.184 -4.828 -3.76 1 98.56 186 ILE B O 1
ATOM 3092 N N . MET B 1 187 ? 4.98 -4.984 -3.322 1 97 187 MET B N 1
ATOM 3093 C CA . MET B 1 187 ? 5.188 -5.734 -2.086 1 97 187 MET B CA 1
ATOM 3094 C C . MET B 1 187 ? 5.621 -7.164 -2.385 1 97 187 MET B C 1
ATOM 3096 O O . MET B 1 187 ? 6.152 -7.852 -1.51 1 97 187 MET B O 1
ATOM 3100 N N . GLY B 1 188 ? 5.238 -7.629 -3.541 1 97.5 188 GLY B N 1
ATOM 3101 C CA . GLY B 1 188 ? 5.762 -8.93 -3.928 1 97.5 188 GLY B CA 1
ATOM 3102 C C . GLY B 1 188 ? 4.676 -9.945 -4.23 1 97.5 188 GLY B C 1
ATOM 3103 O O . GLY B 1 188 ? 4.969 -11.102 -4.543 1 97.5 188 GLY B O 1
ATOM 3104 N N . MET B 1 189 ? 3.41 -9.586 -4.109 1 98 189 MET B N 1
ATOM 3105 C CA . MET B 1 189 ? 2.299 -10.484 -4.406 1 98 189 MET B CA 1
ATOM 3106 C C . MET B 1 189 ? 1.092 -9.711 -4.922 1 98 189 MET B C 1
ATOM 3108 O O . MET B 1 189 ? 0.285 -9.211 -4.133 1 98 189 MET B O 1
ATOM 3112 N N . PRO B 1 190 ? 0.916 -9.625 -6.242 1 98.12 190 PRO B N 1
ATOM 3113 C CA . PRO B 1 190 ? -0.214 -8.883 -6.801 1 98.12 190 PRO B CA 1
ATOM 3114 C C . PRO B 1 190 ? -1.564 -9.492 -6.434 1 98.12 190 PRO B C 1
ATOM 3116 O O . PRO B 1 190 ? -2.084 -10.344 -7.164 1 98.12 190 PRO B O 1
ATOM 3119 N N . LEU B 1 191 ? -2.184 -8.977 -5.477 1 97.38 191 LEU B N 1
ATOM 3120 C CA . LEU B 1 191 ? -3.309 -9.57 -4.766 1 97.38 191 LEU B CA 1
ATOM 3121 C C . LEU B 1 191 ? -4.516 -9.719 -5.688 1 97.38 191 LEU B C 1
ATOM 3123 O O . LEU B 1 191 ? -5.133 -10.789 -5.742 1 97.38 191 LEU B O 1
ATOM 3127 N N . TYR B 1 192 ? -4.883 -8.664 -6.375 1 97.88 192 TYR B N 1
ATOM 3128 C CA . TYR B 1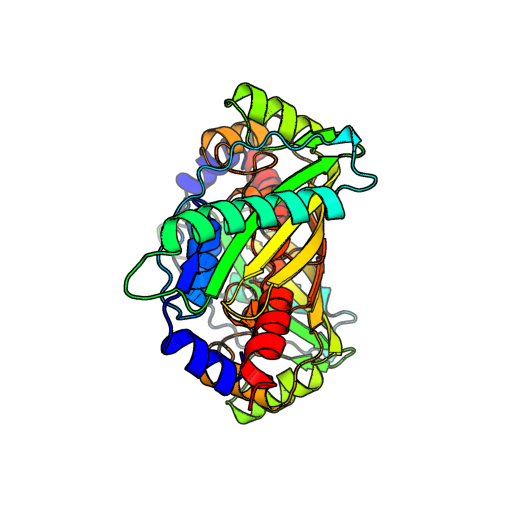 192 ? -6.059 -8.719 -7.234 1 97.88 192 TYR B CA 1
ATOM 3129 C C . TYR B 1 192 ? -5.922 -9.828 -8.273 1 97.88 192 TYR B C 1
ATOM 3131 O O . TYR B 1 192 ? -6.828 -10.641 -8.445 1 97.88 192 TYR B O 1
ATOM 3139 N N . PHE B 1 193 ? -4.797 -9.875 -8.938 1 98 193 PHE B N 1
ATOM 3140 C CA . PHE B 1 193 ? -4.586 -10.852 -10.008 1 98 193 PHE B CA 1
ATOM 3141 C C . PHE B 1 193 ? -4.422 -12.25 -9.438 1 98 193 PHE B C 1
ATOM 3143 O O . PHE B 1 193 ? -4.84 -13.234 -10.055 1 98 193 PHE B O 1
ATOM 3150 N N . LEU B 1 194 ? -3.799 -12.32 -8.297 1 97.75 194 LEU B N 1
ATOM 3151 C CA . LEU B 1 194 ? -3.727 -13.609 -7.613 1 97.75 194 LEU B CA 1
ATOM 3152 C C . LEU B 1 194 ? -5.121 -14.18 -7.371 1 97.75 194 LEU B C 1
ATOM 3154 O O . LEU B 1 194 ? -5.395 -15.328 -7.711 1 97.75 194 LEU B O 1
ATOM 3158 N N . MET B 1 195 ? -5.98 -13.367 -6.828 1 96.25 195 MET B N 1
ATOM 3159 C CA . MET B 1 195 ? -7.332 -13.82 -6.508 1 96.25 195 MET B CA 1
ATOM 3160 C C . MET B 1 195 ? -8.094 -14.195 -7.777 1 96.25 195 MET B C 1
ATOM 3162 O O . MET B 1 195 ? -8.844 -15.172 -7.789 1 96.25 195 MET B O 1
ATOM 3166 N N . LYS B 1 196 ? -7.91 -13.391 -8.781 1 96.56 196 LYS B N 1
ATOM 3167 C CA . LYS B 1 196 ? -8.555 -13.672 -10.062 1 96.56 196 LYS B CA 1
ATOM 3168 C C . LYS B 1 196 ? -8.188 -15.062 -10.57 1 96.56 196 LYS B C 1
ATOM 3170 O O . LYS B 1 196 ? -9.062 -15.852 -10.93 1 96.56 196 LYS B O 1
ATOM 3175 N N . HIS B 1 197 ? -6.961 -15.406 -10.547 1 97.25 197 HIS B N 1
ATOM 3176 C CA . HIS B 1 197 ? -6.496 -16.703 -11.039 1 97.25 197 HIS B CA 1
ATOM 3177 C C . HIS B 1 197 ? -6.93 -17.828 -10.109 1 97.25 197 HIS B C 1
ATOM 3179 O O . HIS B 1 197 ? -7.301 -18.906 -10.57 1 97.25 197 HIS B O 1
ATOM 3185 N N . LEU B 1 198 ? -6.887 -17.594 -8.805 1 96.75 198 LEU B N 1
ATOM 3186 C CA . LEU B 1 198 ? -7.328 -18.625 -7.863 1 96.75 198 LEU B CA 1
ATOM 3187 C C . LEU B 1 198 ? -8.805 -18.938 -8.062 1 96.75 198 LEU B C 1
ATOM 3189 O O . LEU B 1 198 ? -9.203 -20.109 -8.023 1 96.75 198 LEU B O 1
ATOM 3193 N N . ASN B 1 199 ? -9.602 -17.875 -8.258 1 96.12 199 ASN B N 1
ATOM 3194 C CA . ASN B 1 199 ? -11.016 -18.094 -8.547 1 96.12 199 ASN B CA 1
ATOM 3195 C C . ASN B 1 199 ? -11.211 -18.922 -9.812 1 96.12 199 ASN B C 1
ATOM 3197 O O . ASN B 1 199 ? -12.086 -19.781 -9.867 1 96.12 199 ASN B O 1
ATOM 3201 N N . GLU B 1 200 ? -10.445 -18.641 -10.828 1 95.44 200 GLU B N 1
ATOM 3202 C CA . GLU B 1 200 ? -10.539 -19.391 -12.086 1 95.44 200 GLU B CA 1
ATOM 3203 C C . GLU B 1 200 ? -10.164 -20.844 -11.891 1 95.44 200 GLU B C 1
ATOM 3205 O O . GLU B 1 200 ? -10.75 -21.734 -12.516 1 95.44 200 GLU B O 1
ATOM 3210 N N . ILE B 1 201 ? -9.211 -21.094 -11.047 1 95.75 201 ILE B N 1
ATOM 3211 C CA . ILE B 1 201 ? -8.703 -22.438 -10.812 1 95.75 201 ILE B CA 1
ATOM 3212 C C . ILE B 1 201 ? -9.719 -23.234 -9.992 1 95.75 201 ILE B C 1
ATOM 3214 O O . ILE B 1 201 ? -10.023 -24.391 -10.312 1 95.75 201 ILE B O 1
ATOM 3218 N N . PHE B 1 202 ? -10.32 -22.625 -8.969 1 94.38 202 PHE B N 1
ATOM 3219 C CA . PHE B 1 202 ? -11.039 -23.406 -7.969 1 94.38 202 PHE B CA 1
ATOM 3220 C C . PHE B 1 202 ? -12.539 -23.188 -8.078 1 94.38 202 PHE B C 1
ATOM 3222 O O . PHE B 1 202 ? -13.336 -23.969 -7.539 1 94.38 202 PHE B O 1
ATOM 3229 N N . ALA B 1 203 ? -13.023 -22.094 -8.602 1 84.88 203 ALA B N 1
ATOM 3230 C CA . ALA B 1 203 ? -14.461 -21.844 -8.711 1 84.88 203 ALA B CA 1
ATOM 3231 C C . ALA B 1 203 ? -15.047 -22.547 -9.938 1 84.88 203 ALA B C 1
ATOM 3233 O O . ALA B 1 203 ? -16.203 -22.969 -9.922 1 84.88 203 ALA B O 1
ATOM 3234 N N . ASN B 1 204 ? -14.453 -22.422 -11.109 1 67.75 204 ASN B N 1
ATOM 3235 C CA . ASN B 1 204 ? -15.023 -23.047 -12.297 1 67.75 204 ASN B CA 1
ATOM 3236 C C . ASN B 1 204 ? -14.945 -24.562 -12.227 1 67.75 204 ASN B C 1
ATOM 3238 O O . ASN B 1 204 ? -15.445 -25.266 -13.109 1 67.75 204 ASN B O 1
ATOM 3242 N N . ASN B 1 205 ? -14.25 -25.094 -11.328 1 53.53 205 ASN B N 1
ATOM 3243 C CA . ASN B 1 205 ? -14.203 -26.547 -11.242 1 53.53 205 ASN B CA 1
ATOM 3244 C C . ASN B 1 205 ? -15.445 -27.109 -10.562 1 53.53 205 ASN B C 1
ATOM 3246 O O . ASN B 1 205 ? -15.5 -28.297 -10.25 1 53.53 205 ASN B O 1
ATOM 3250 N N . GLN B 1 206 ? -16.516 -26.344 -10.227 1 44.06 206 GLN B N 1
ATOM 3251 C CA . GLN B 1 206 ? -17.766 -27.016 -9.898 1 44.06 206 GLN B CA 1
ATOM 3252 C C . GLN B 1 206 ? -18.688 -27.078 -11.102 1 44.06 206 GLN B C 1
ATOM 3254 O O . GLN B 1 206 ? -18.703 -26.172 -11.93 1 44.06 206 GLN B O 1
#

Secondary structure (DSSP, 8-state):
--HHHHHHHHHS-EEE----HHHHHHHHTTT--EEE----------GGG-SSHHHHHHHHHHHHHHHHHHHHTT-SS--SEEEEEEEEEEETTEEE-S-SSHHHHHHHHHHHTTSEEEEEEEEEEE-SS-EEEEEEEEEEEE----HHHHHHHHHTTTTTTSGGG--TTTGGGGGEEEEEE-HHHHHT--HHHHHHHHHHHHTTT-/--HHHHHHHHHS-EEE----HHHHHHHHTTT--EEE----------GGG-SSHHHHHHHHHHHHHHHHHHHHTT-SS--SEEEEEEEEEEETTEEE-S-SSHHHHHHHHHHHTTSEEEEEEEEEEE-SS-EEEEEEEEEEEE----HHHHHHHHHTTTTTTSGGG--TTTGGGGGEEEEEE-HHHHHT--HHHHHHHHHHHHTTT-

pLDDT: mean 95.74, std 5.73, range [44.06, 98.94]

Organism: Vespula vulgaris (NCBI:txid7454)

Nearest PDB structures (foldseek):
  6xi5-assembly1_B  TM=9.314E-01  e=1.246E-25  Homo sapiens
  4heb-assembly1_B  TM=9.146E-01  e=3.887E-21  Bacillus subtilis
  4p0e-assembly1_A  TM=9.390E-01  e=3.285E-20  Escherichia coli K-12
  4heb-assembly1_A  TM=9.391E-01  e=5.511E-20  Bacillus subtilis
  1exc-assembly1_A  TM=9.392E-01  e=6.272E-20  Bacillus subtilis

Radius of gyration: 22.38 Å; Cα contacts (8 Å, |Δi|>4): 878; chains: 2; bounding box: 53×68×56 Å

Sequence (412 aa):
MLEPTMQALTAGRLILASGSPRRYEIIQKLGLNFEVMISNYDENLDRSKYKNHGDYIQDLAKFKVHDVYQRLKNDPISPSLIIGADTFVTLGDTIYGKPKDESDAFRILSHLVNREHVVYTGVCLKTPKKEVTFYTSTKVKFGDLSEDQIKAYIKTGECLDKAGGYGAQGLGGCLIESITGDFYTIMGMPLYFLMKHLNEIFANNQMLEPTMQALTAGRLILASGSPRRYEIIQKLGLNFEVMISNYDENLDRSKYKNHGDYIQDLAKFKVHDVYQRLKNDPISPSLIIGADTFVTLGDTIYGKPKDESDAFRILSHLVNREHVVYTGVCLKTPKKEVTFYTSTKVKFGDLSEDQIKAYIKTGECLDKAGGYGAQGLGGCLIESITGDFYTIMGMPLYFLMKHLNEIFANNQ